Protein AF-0000000075990128 (afdb_homodimer)

Sequence (464 aa):
MMKLQRLKLRTVRHFCDSVQAKGSLRKCRTVKIDRKSIVSPSLSKAKCEVANSIVALNVSLPYITWSHLDRNMELYSWERKPLYTVSPKNNLQSCYSVAKYALEILPDADLYVAEQKVSRPKHLSHVPLLLIQASIESMLFCMLNREQEPNFYSMKDMTVASLFNLQVGNERASGQHVVEKILKNSSDYPTVCVADTLQETYRKESRVNKEYMCNVLLLSVAFYDCIFSVNSMMKLQRLKLRTVRHFCDSVQAKGSLRKCRTVKIDRKSIVSPSLSKAKCEVANSIVALNVSLPYITWSHLDRNMELYSWERKPLYTVSPKNNLQSCYSVAKYALEILPDADLYVAEQKVSRPKHLSHVPLLLIQASIESMLFCMLNREQEPNFYSMKDMTVASLFNLQVGNERASGQHVVEKILKNSSDYPTVCVADTLQETYRKESRVNKEYMCNVLLLSVAFYDCIFSVNS

pLDDT: mean 81.96, std 20.7, range [28.72, 98.75]

InterPro domains:
  IPR039150 Transcription elongation factor, mitochondrial [PTHR21053] (2-228)

Secondary structure (DSSP, 8-state):
--------------------SSS-----------GGGTEESPPPHHHHHH--EEEEEEEETTEEEEEEEETT-EEEEEEEEES-SSPPPSSHHHHHHHHHHHHHHSPP-SEEEEEE-----SSGGGHHHHHHHHHHHHHHHHHHHSSSS--EEEEEHHHHHHHTT-EETTEE---HHHHHHHHTT-TTS---EE-HHHHHHHHHS-HHHHHHHHHHHHHHHHHHHHHHHHH-/------------------S---------------GGGTEESPPPHHHHHH--EEEEEEEETTEEEEEEEETT-EEEEEEEEES-SSPPPSSHHHHHHHHHHHHHHSPP-SEEEEEE-----SSGGGHHHHHHHHHHHHHHHHHHHSSSS--EEEEEHHHHHHHTT-EETTEE---HHHHHHHHTT-TTS---EE-HHHHHHHHHS-HHHHHHHHHHHHHHHHHHHHHHHHH-

Nearest PDB structures (foldseek):
  5ola-assembly2_C  TM=8.537E-01  e=7.795E-14  Homo sapiens
  9bdd-assembly1_B  TM=8.202E-01  e=4.626E-14  Homo sapiens
  8u8u-assembly1_B  TM=7.989E-01  e=2.486E-13  Homo sapiens
  8u8v-assembly1_A  TM=7.998E-01  e=6.287E-13  Homo sapiens
  6vw9-assembly1_A-2  TM=3.652E-01  e=6.585E+00  Caenorhabditis elegans

Radius of gyration: 26.53 Å; Cα contacts (8 Å, |Δi|>4): 725; chains: 2; bounding box: 50×92×58 Å

Structure (mmCIF, N/CA/C/O backbone):
data_AF-0000000075990128-model_v1
#
loop_
_entity.id
_entity.type
_entity.pdbx_description
1 polymer 'Uncharacterized protein LOC106467593'
#
loop_
_atom_site.group_PDB
_atom_site.id
_atom_site.type_symbol
_atom_site.label_atom_id
_atom_site.label_alt_id
_atom_site.label_comp_id
_atom_site.label_asym_id
_atom_site.label_entity_id
_atom_site.label_seq_id
_atom_site.pdbx_PDB_ins_code
_atom_site.Cartn_x
_atom_site.Cartn_y
_atom_site.Cartn_z
_atom_site.occupancy
_atom_site.B_iso_or_equiv
_atom_site.auth_seq_id
_atom_site.auth_comp_id
_atom_site.auth_asym_id
_atom_site.auth_atom_id
_atom_site.pdbx_PDB_model_num
ATOM 1 N N . MET A 1 1 ? -15.797 -35.344 -12.922 1 28.72 1 MET A N 1
ATOM 2 C CA . MET A 1 1 ? -14.953 -34.781 -11.875 1 28.72 1 MET A CA 1
ATOM 3 C C . MET A 1 1 ? -13.508 -35.25 -12.031 1 28.72 1 MET A C 1
ATOM 5 O O . MET A 1 1 ? -13.203 -36.438 -11.781 1 28.72 1 MET A O 1
ATOM 9 N N . MET A 1 2 ? -12.898 -34.781 -13.102 1 34.41 2 MET A N 1
ATOM 10 C CA . MET A 1 2 ? -11.539 -35.281 -13.344 1 34.41 2 MET A CA 1
ATOM 11 C C . MET A 1 2 ? -10.68 -35.125 -12.094 1 34.41 2 MET A C 1
ATOM 13 O O . MET A 1 2 ? -10.703 -34.062 -11.445 1 34.41 2 MET A O 1
ATOM 17 N N . LYS A 1 3 ? -10.352 -36.125 -11.398 1 38.66 3 LYS A N 1
ATOM 18 C CA . LYS A 1 3 ? -9.445 -36.188 -10.25 1 38.66 3 LYS A CA 1
ATOM 19 C C . LYS A 1 3 ? -8.133 -35.5 -10.539 1 38.66 3 LYS A C 1
ATOM 21 O O . LYS A 1 3 ? -7.383 -35.875 -11.43 1 38.66 3 LYS A O 1
ATOM 26 N N . LEU A 1 4 ? -8.102 -34.219 -10.336 1 46.5 4 LEU A N 1
ATOM 27 C CA . LEU A 1 4 ? -6.801 -33.562 -10.398 1 46.5 4 LEU A CA 1
ATOM 28 C C . LEU A 1 4 ? -5.723 -34.438 -9.75 1 46.5 4 LEU A C 1
ATOM 30 O O . LEU A 1 4 ? -5.902 -34.938 -8.633 1 46.5 4 LEU A O 1
ATOM 34 N N . GLN A 1 5 ? -4.996 -35.156 -10.547 1 44.28 5 GLN A N 1
ATOM 35 C CA . GLN A 1 5 ? -3.818 -35.75 -9.93 1 44.28 5 GLN A CA 1
ATOM 36 C C . GLN A 1 5 ? -3.193 -34.812 -8.906 1 44.28 5 GLN A C 1
ATOM 38 O O . GLN A 1 5 ? -2.805 -33.688 -9.242 1 44.28 5 GLN A O 1
ATOM 43 N N . ARG A 1 6 ? -3.682 -34.875 -7.688 1 43.44 6 ARG A N 1
ATOM 44 C CA . ARG A 1 6 ? -3.203 -34.062 -6.57 1 43.44 6 ARG A CA 1
ATOM 45 C C . ARG A 1 6 ? -1.686 -33.938 -6.609 1 43.44 6 ARG A C 1
ATOM 47 O O . ARG A 1 6 ? -0.973 -34.875 -6.895 1 43.44 6 ARG A O 1
ATOM 54 N N . LEU A 1 7 ? -1.236 -32.781 -7.043 1 47.81 7 LEU A N 1
ATOM 55 C CA . LEU A 1 7 ? 0.189 -32.531 -6.859 1 47.81 7 LEU A CA 1
ATOM 56 C C . LEU A 1 7 ? 0.659 -33.031 -5.496 1 47.81 7 LEU A C 1
ATOM 58 O O . LEU A 1 7 ? -0.009 -32.781 -4.484 1 47.81 7 LEU A O 1
ATOM 62 N N . LYS A 1 8 ? 1.099 -34.188 -5.41 1 41.62 8 LYS A N 1
ATOM 63 C CA . LYS A 1 8 ? 1.68 -34.656 -4.145 1 41.62 8 LYS A CA 1
ATOM 64 C C . LYS A 1 8 ? 2.48 -33.531 -3.486 1 41.62 8 LYS A C 1
ATOM 66 O O . LYS A 1 8 ? 3.482 -33.062 -4.035 1 41.62 8 LYS A O 1
ATOM 71 N N . LEU A 1 9 ? 1.859 -32.562 -3.014 1 39.94 9 LEU A N 1
ATOM 72 C CA . LEU A 1 9 ? 2.652 -31.75 -2.086 1 39.94 9 LEU A CA 1
ATOM 73 C C . LEU A 1 9 ? 3.635 -32.625 -1.316 1 39.94 9 LEU A C 1
ATOM 75 O O . LEU A 1 9 ? 3.234 -33.375 -0.435 1 39.94 9 LEU A O 1
ATOM 79 N N . ARG A 1 10 ? 4.605 -33.219 -2.008 1 36.38 10 ARG A N 1
ATOM 80 C CA . ARG A 1 10 ? 5.688 -33.844 -1.241 1 36.38 10 ARG A CA 1
ATOM 81 C C . ARG A 1 10 ? 6.168 -32.906 -0.134 1 36.38 10 ARG A C 1
ATOM 83 O O . ARG A 1 10 ? 6.637 -31.797 -0.406 1 36.38 10 ARG A O 1
ATOM 90 N N . THR A 1 11 ? 5.594 -32.844 0.906 1 34.56 11 THR A N 1
ATOM 91 C CA . THR A 1 11 ? 6.176 -32.281 2.123 1 34.56 11 THR A CA 1
ATOM 92 C C . THR A 1 11 ? 7.645 -32.656 2.248 1 34.56 11 THR A C 1
ATOM 94 O O . THR A 1 11 ? 7.969 -33.75 2.73 1 34.56 11 THR A O 1
ATOM 97 N N . VAL A 1 12 ? 8.492 -32.688 1.336 1 31.69 12 VAL A N 1
ATOM 98 C CA . VAL A 1 12 ? 9.883 -33.031 1.611 1 31.69 12 VAL A CA 1
ATOM 99 C C . VAL A 1 12 ? 10.516 -32 2.525 1 31.69 12 VAL A C 1
ATOM 101 O O . VAL A 1 12 ? 10.75 -30.859 2.111 1 31.69 12 VAL A O 1
ATOM 104 N N . ARG A 1 13 ? 10.125 -31.609 3.709 1 32.03 13 ARG A N 1
ATOM 105 C CA . ARG A 1 13 ? 11.125 -31 4.586 1 32.03 13 ARG A CA 1
ATOM 106 C C . ARG A 1 13 ? 12.383 -31.859 4.664 1 32.03 13 ARG A C 1
ATOM 108 O O . ARG A 1 13 ? 12.422 -32.844 5.387 1 32.03 13 ARG A O 1
ATOM 115 N N . HIS A 1 14 ? 13.141 -32.094 3.604 1 32.12 14 HIS A N 1
ATOM 116 C CA . HIS A 1 14 ? 14.367 -32.781 3.98 1 32.12 14 HIS A CA 1
ATOM 117 C C . HIS A 1 14 ? 15.305 -31.875 4.754 1 32.12 14 HIS A C 1
ATOM 119 O O . HIS A 1 14 ? 15.828 -30.906 4.203 1 32.12 14 HIS A O 1
ATOM 125 N N . PHE A 1 15 ? 15.008 -31.219 5.922 1 31.94 15 PHE A N 1
ATOM 126 C CA . PHE A 1 15 ? 16.234 -30.891 6.648 1 31.94 15 PHE A CA 1
ATOM 127 C C . PHE A 1 15 ? 17.172 -32.094 6.676 1 31.94 15 PHE A C 1
ATOM 129 O O . PHE A 1 15 ? 16.906 -33.062 7.383 1 31.94 15 PHE A O 1
ATOM 136 N N . CYS A 1 16 ? 17.641 -32.312 5.516 1 32.47 16 CYS A N 1
ATOM 137 C CA . CYS A 1 16 ? 18.641 -33.375 5.512 1 32.47 16 CYS A CA 1
ATOM 138 C C . CYS A 1 16 ? 19.797 -33.031 6.465 1 32.47 16 CYS A C 1
ATOM 140 O O . CYS A 1 16 ? 20.438 -31.984 6.316 1 32.47 16 CYS A O 1
ATOM 142 N N . ASP A 1 17 ? 19.766 -33.188 7.781 1 33.81 17 ASP A N 1
ATOM 143 C CA . ASP A 1 17 ? 20.969 -33.406 8.562 1 33.81 17 ASP A CA 1
ATOM 144 C C . ASP A 1 17 ? 22.031 -34.125 7.738 1 33.81 17 ASP A C 1
ATOM 146 O O . ASP A 1 17 ? 21.719 -35 6.922 1 33.81 17 ASP A O 1
ATOM 150 N N . SER A 1 18 ? 23.172 -33.375 7.398 1 34.38 18 SER A N 1
ATOM 151 C CA . SER A 1 18 ? 24.438 -33.969 6.961 1 34.38 18 SER A CA 1
ATOM 152 C C . SER A 1 18 ? 24.609 -35.406 7.48 1 34.38 18 SER A C 1
ATOM 154 O O . SER A 1 18 ? 24.5 -35.625 8.688 1 34.38 18 SER A O 1
ATOM 156 N N . VAL A 1 19 ? 24.375 -36.469 6.68 1 32.03 19 VAL A N 1
ATOM 157 C CA . VAL A 1 19 ? 24.656 -37.875 6.719 1 32.03 19 VAL A CA 1
ATOM 158 C C . VAL A 1 19 ? 26.141 -38.125 6.965 1 32.03 19 VAL A C 1
ATOM 160 O O . VAL A 1 19 ? 26.906 -38.406 6.031 1 32.03 19 VAL A O 1
ATOM 163 N N . GLN A 1 20 ? 27.109 -37.438 7.41 1 31.55 20 GLN A N 1
ATOM 164 C CA . GLN A 1 20 ? 28.156 -38.438 7.379 1 31.55 20 GLN A CA 1
ATOM 165 C C . GLN A 1 20 ? 27.656 -39.781 7.898 1 31.55 20 GLN A C 1
ATOM 167 O O . GLN A 1 20 ? 27.859 -40.812 7.258 1 31.55 20 GLN A O 1
ATOM 172 N N . ALA A 1 21 ? 27.859 -40.281 9.227 1 32.84 21 ALA A N 1
ATOM 173 C CA . ALA A 1 21 ? 28.359 -41.594 9.586 1 32.84 21 ALA A CA 1
ATOM 174 C C . ALA A 1 21 ? 27.266 -42.656 9.422 1 32.84 21 ALA A C 1
ATOM 176 O O . ALA A 1 21 ? 27.453 -43.656 8.734 1 32.84 21 ALA A O 1
ATOM 177 N N . LYS A 1 22 ? 26.969 -43.719 10.508 1 33.41 22 LYS A N 1
ATOM 178 C CA . LYS A 1 22 ? 26.531 -45.125 10.508 1 33.41 22 LYS A CA 1
ATOM 179 C C . LYS A 1 22 ? 25.078 -45.219 10.055 1 33.41 22 LYS A C 1
ATOM 181 O O . LYS A 1 22 ? 24.359 -44.219 9.961 1 33.41 22 LYS A O 1
ATOM 186 N N . GLY A 1 23 ? 24.172 -46.344 10.492 1 32.38 23 GLY A N 1
ATOM 187 C CA . GLY A 1 23 ? 23.094 -47.281 10.195 1 32.38 23 GLY A CA 1
ATOM 188 C C . GLY A 1 23 ? 21.734 -46.625 10.141 1 32.38 23 GLY A C 1
ATOM 189 O O . GLY A 1 23 ? 20.75 -47.25 9.789 1 32.38 23 GLY A O 1
ATOM 190 N N . SER A 1 24 ? 21.406 -45.719 11.164 1 33.12 24 SER A N 1
ATOM 191 C CA . SER A 1 24 ? 20 -45.625 11.523 1 33.12 24 SER A CA 1
ATOM 192 C C . SER A 1 24 ? 19.219 -44.781 10.523 1 33.12 24 SER A C 1
ATOM 194 O O . SER A 1 24 ? 19.703 -43.75 10.086 1 33.12 24 SER A O 1
ATOM 196 N N . LEU A 1 25 ? 18.297 -45.375 9.664 1 33.84 25 LEU A N 1
ATOM 197 C CA . LEU A 1 25 ? 17.25 -44.906 8.758 1 33.84 25 LEU A CA 1
ATOM 198 C C . LEU A 1 25 ? 16.594 -43.656 9.297 1 33.84 25 LEU A C 1
ATOM 200 O O . LEU A 1 25 ? 15.977 -43.656 10.359 1 33.84 25 LEU A O 1
ATOM 204 N N . ARG A 1 26 ? 17.281 -42.562 9.266 1 34.47 26 ARG A N 1
ATOM 205 C CA . ARG A 1 26 ? 16.734 -41.312 9.805 1 34.47 26 ARG A CA 1
ATOM 206 C C . ARG A 1 26 ? 15.375 -41 9.172 1 34.47 26 ARG A C 1
ATOM 208 O O . ARG A 1 26 ? 15.227 -41.062 7.949 1 34.47 26 ARG A O 1
ATOM 215 N N . LYS A 1 27 ? 14.273 -41.156 9.93 1 34.59 27 LYS A N 1
ATOM 216 C CA . LYS A 1 27 ? 12.859 -40.875 9.68 1 34.59 27 LYS A CA 1
ATOM 217 C C . LYS A 1 27 ? 12.672 -39.438 9.164 1 34.59 27 LYS A C 1
ATOM 219 O O . LYS A 1 27 ? 13.156 -38.469 9.781 1 34.59 27 LYS A O 1
ATOM 224 N N . CYS A 1 28 ? 12.703 -39.156 7.914 1 31.92 28 CYS A N 1
ATOM 225 C CA . CYS A 1 28 ? 12.32 -37.906 7.277 1 31.92 28 CYS A CA 1
ATOM 226 C C . CYS A 1 28 ? 10.961 -37.438 7.777 1 31.92 28 CYS A C 1
ATOM 228 O O . CYS A 1 28 ? 9.992 -38.188 7.766 1 31.92 28 CYS A O 1
ATOM 230 N N . ARG A 1 29 ? 10.922 -36.656 8.898 1 33.09 29 ARG A N 1
ATOM 231 C CA . ARG A 1 29 ? 9.68 -36.125 9.453 1 33.09 29 ARG A CA 1
ATOM 232 C C . ARG A 1 29 ? 8.859 -35.406 8.391 1 33.09 29 ARG A C 1
ATOM 234 O O . ARG A 1 29 ? 9.406 -34.594 7.633 1 33.09 29 ARG A O 1
ATOM 241 N N . THR A 1 30 ? 7.797 -35.844 7.836 1 33.97 30 THR A N 1
ATOM 242 C CA . THR A 1 30 ? 6.742 -35.25 7.023 1 33.97 30 THR A CA 1
ATOM 243 C C . THR A 1 30 ? 6.211 -33.969 7.68 1 33.97 30 THR A C 1
ATOM 245 O O . THR A 1 30 ? 5.75 -34 8.82 1 33.97 30 THR A O 1
ATOM 248 N N . VAL A 1 31 ? 6.871 -32.906 7.719 1 35.47 31 VAL A N 1
ATOM 249 C CA . VAL A 1 31 ? 6.242 -31.688 8.234 1 35.47 31 VAL A CA 1
ATOM 250 C C . VAL A 1 31 ? 4.895 -31.469 7.547 1 35.47 31 VAL A C 1
ATOM 252 O O . VAL A 1 31 ? 4.82 -31.406 6.316 1 35.47 31 VAL A O 1
ATOM 255 N N . LYS A 1 32 ? 3.842 -31.969 8.016 1 41.03 32 LYS A N 1
ATOM 256 C CA . LYS A 1 32 ? 2.494 -31.594 7.598 1 41.03 32 LYS A CA 1
ATOM 257 C C . LYS A 1 32 ? 2.363 -30.078 7.457 1 41.03 32 LYS A C 1
ATOM 259 O O . LYS A 1 32 ? 2.576 -29.344 8.422 1 41.03 32 LYS A O 1
ATOM 264 N N . ILE A 1 33 ? 2.705 -29.484 6.375 1 47.5 33 ILE A N 1
ATOM 265 C CA . ILE A 1 33 ? 2.434 -28.078 6.129 1 47.5 33 ILE A CA 1
ATOM 266 C C . ILE A 1 33 ? 1.005 -27.75 6.555 1 47.5 33 ILE A C 1
ATOM 268 O O . ILE A 1 33 ? 0.05 -28.375 6.102 1 47.5 33 ILE A O 1
ATOM 272 N N . ASP A 1 34 ? 0.83 -27.328 7.711 1 53.03 34 ASP A N 1
ATOM 273 C CA . ASP A 1 34 ? -0.478 -26.812 8.086 1 53.03 34 ASP A CA 1
ATOM 274 C C . ASP A 1 34 ? -1.021 -25.875 7.012 1 53.03 34 ASP A C 1
ATOM 276 O O . ASP A 1 34 ? -0.55 -24.734 6.867 1 53.03 34 ASP A O 1
ATOM 280 N N . ARG A 1 35 ? -1.665 -26.453 5.934 1 54.31 35 ARG A N 1
ATOM 281 C CA . ARG A 1 35 ? -2.242 -25.766 4.785 1 54.31 35 ARG A CA 1
ATOM 282 C C . ARG A 1 35 ? -2.988 -24.516 5.219 1 54.31 35 ARG A C 1
ATOM 284 O O . ARG A 1 35 ? -3.119 -23.562 4.441 1 54.31 35 ARG A O 1
ATOM 291 N N . LYS A 1 36 ? -3.447 -24.484 6.57 1 57.69 36 LYS A N 1
ATOM 292 C CA . LYS A 1 36 ? -4.27 -23.359 7.027 1 57.69 36 LYS A CA 1
ATOM 293 C C . LYS A 1 36 ? -3.457 -22.078 7.082 1 57.69 36 LYS A C 1
ATOM 295 O O . LYS A 1 36 ? -4.008 -20.984 6.922 1 57.69 36 LYS A O 1
ATOM 300 N N . SER A 1 37 ? -2.121 -22.203 6.988 1 69.38 37 SER A N 1
ATOM 301 C CA . SER A 1 37 ? -1.316 -21 7.176 1 69.38 37 SER A CA 1
ATOM 302 C C . SER A 1 37 ? -0.67 -20.562 5.863 1 69.38 37 SER A C 1
ATOM 304 O O . SER A 1 37 ? -0.037 -19.516 5.805 1 69.38 37 SER A O 1
ATOM 306 N N . ILE A 1 38 ? -1.029 -21.297 4.773 1 82.56 38 ILE A N 1
ATOM 307 C CA . ILE A 1 38 ? -0.302 -21.062 3.529 1 82.56 38 ILE A CA 1
ATOM 308 C C . ILE A 1 38 ? -1 -19.969 2.717 1 82.56 38 ILE A C 1
ATOM 310 O O . ILE A 1 38 ? -0.359 -19.266 1.94 1 82.56 38 ILE A O 1
ATOM 314 N N . VAL A 1 39 ? -2.279 -19.922 2.953 1 88.06 39 VAL A N 1
ATOM 315 C CA . VAL A 1 39 ? -3.088 -18.953 2.229 1 88.06 39 VAL A CA 1
ATOM 316 C C . VAL A 1 39 ? -3.684 -17.953 3.207 1 88.06 39 VAL A C 1
ATOM 318 O O . VAL A 1 39 ? -4.145 -18.312 4.289 1 88.06 39 VAL A O 1
ATOM 321 N N . SER A 1 40 ? -3.586 -16.719 2.91 1 87.19 40 SER A N 1
ATOM 322 C CA . SER A 1 40 ? -4.141 -15.656 3.744 1 87.19 40 SER A CA 1
ATOM 323 C C . SER A 1 40 ? -5.031 -14.719 2.932 1 87.19 40 SER A C 1
ATOM 325 O O . SER A 1 40 ? -4.633 -14.242 1.868 1 87.19 40 SER A O 1
ATOM 327 N N . PRO A 1 41 ? -6.176 -14.445 3.438 1 87.56 41 PRO A N 1
ATOM 328 C CA . PRO A 1 41 ? -6.875 -15.008 4.598 1 87.56 41 PRO A CA 1
ATOM 329 C C . PRO A 1 41 ? -7.184 -16.484 4.441 1 87.56 41 PRO A C 1
ATOM 331 O O . PRO A 1 41 ? -6.953 -17.062 3.377 1 87.56 41 PRO A O 1
ATOM 334 N N . SER A 1 42 ? -7.656 -17.094 5.5 1 86.38 42 SER A N 1
ATOM 335 C CA . SER A 1 42 ? -7.961 -18.516 5.457 1 86.38 42 SER A CA 1
ATOM 336 C C . SER A 1 42 ? -9.125 -18.812 4.512 1 86.38 42 SER A C 1
ATOM 338 O O . SER A 1 42 ? -10.086 -18.031 4.449 1 86.38 42 SER A O 1
ATOM 340 N N . LEU A 1 43 ? -9.008 -19.906 3.799 1 86.81 43 LEU A N 1
ATOM 341 C CA . LEU A 1 43 ? -10.055 -20.328 2.867 1 86.81 43 LEU A CA 1
ATOM 342 C C . LEU A 1 43 ? -11.188 -21.016 3.604 1 86.81 43 LEU A C 1
ATOM 344 O O . LEU A 1 43 ? -10.961 -21.938 4.387 1 86.81 43 LEU A O 1
ATOM 348 N N . SER A 1 44 ? -12.367 -20.547 3.369 1 84.38 44 SER A N 1
ATOM 349 C CA . SER A 1 44 ? -13.539 -21.234 3.916 1 84.38 44 SER A CA 1
ATOM 350 C C . SER A 1 44 ? -14.023 -22.328 2.975 1 84.38 44 SER A C 1
ATOM 352 O O . SER A 1 44 ? -13.836 -22.234 1.76 1 84.38 44 SER A O 1
ATOM 354 N N . LYS A 1 45 ? -14.672 -23.312 3.543 1 85.94 45 LYS A N 1
ATOM 355 C CA . LYS A 1 45 ? -15.242 -24.391 2.734 1 85.94 45 LYS A CA 1
ATOM 356 C C . LYS A 1 45 ? -16.266 -23.844 1.746 1 85.94 45 LYS A C 1
ATOM 358 O O . LYS A 1 45 ? -16.312 -24.281 0.594 1 85.94 45 LYS A O 1
ATOM 363 N N . ALA A 1 46 ? -17.016 -22.922 2.174 1 84.94 46 ALA A N 1
ATOM 364 C CA . ALA A 1 46 ? -18.047 -22.328 1.335 1 84.94 46 ALA A CA 1
ATOM 365 C C . ALA A 1 46 ? -17.453 -21.656 0.102 1 84.94 46 ALA A C 1
ATOM 367 O O . ALA A 1 46 ? -17.938 -21.844 -1.014 1 84.94 46 ALA A O 1
ATOM 368 N N . LYS A 1 47 ? -16.375 -21.031 0.286 1 86 47 LYS A N 1
ATOM 369 C CA . LYS A 1 47 ? -15.703 -20.344 -0.817 1 86 47 LYS A CA 1
ATOM 370 C C . LYS A 1 47 ? -15.055 -21.344 -1.771 1 86 47 LYS A C 1
ATOM 372 O O . LYS A 1 47 ? -15.062 -21.156 -2.988 1 86 47 LYS A O 1
ATOM 377 N N . CYS A 1 48 ? -14.531 -22.359 -1.174 1 86.94 48 CYS A N 1
ATOM 378 C CA . CYS A 1 48 ? -13.852 -23.375 -1.973 1 86.94 48 CYS A CA 1
ATOM 379 C C . CYS A 1 48 ? -14.844 -24.109 -2.875 1 86.94 48 CYS A C 1
ATOM 381 O O . CYS A 1 48 ? -14.508 -24.469 -4.004 1 86.94 48 CYS A O 1
ATOM 383 N N . GLU A 1 49 ? -15.984 -24.219 -2.371 1 85.94 49 GLU A N 1
ATOM 384 C CA . GLU A 1 49 ? -17 -24.953 -3.111 1 85.94 49 GLU A CA 1
ATOM 385 C C . GLU A 1 49 ? -17.562 -24.125 -4.266 1 85.94 49 GLU A C 1
ATOM 387 O O . GLU A 1 49 ? -17.906 -24.672 -5.316 1 85.94 49 GLU A O 1
ATOM 392 N N . VAL A 1 50 ? -17.516 -22.844 -4.047 1 82.88 50 VAL A N 1
ATOM 393 C CA . VAL A 1 50 ? -18.203 -22.016 -5.031 1 82.88 50 VAL A CA 1
ATOM 394 C C . VAL A 1 50 ? -17.188 -21.359 -5.965 1 82.88 50 VAL A C 1
ATOM 396 O O . VAL A 1 50 ? -17.562 -20.719 -6.949 1 82.88 50 VAL A O 1
ATOM 399 N N . ALA A 1 51 ? -15.945 -21.594 -5.746 1 90.12 51 ALA A N 1
ATOM 400 C CA . ALA A 1 51 ? -14.914 -20.969 -6.555 1 90.12 51 ALA A CA 1
ATOM 401 C C . ALA A 1 51 ? -14.75 -21.672 -7.895 1 90.12 51 ALA A C 1
ATOM 403 O O . ALA A 1 51 ? -13.938 -22.594 -8.023 1 90.12 51 ALA A O 1
ATOM 404 N N . ASN A 1 52 ? -15.414 -21.156 -8.914 1 92.69 52 ASN A N 1
ATOM 405 C CA . ASN A 1 52 ? -15.398 -21.781 -10.227 1 92.69 52 ASN A CA 1
ATOM 406 C C . ASN A 1 52 ? -14.18 -21.359 -11.039 1 92.69 52 ASN A C 1
ATOM 408 O O . ASN A 1 52 ? -13.727 -22.094 -11.922 1 92.69 52 ASN A O 1
ATOM 412 N N . SER A 1 53 ? -13.742 -20.156 -10.812 1 95.69 53 SER A N 1
ATOM 413 C CA . SER A 1 53 ? -12.523 -19.719 -11.492 1 95.69 53 SER A CA 1
ATOM 414 C C . SER A 1 53 ? -11.695 -18.812 -10.602 1 95.69 53 SER A C 1
ATOM 416 O O . SER A 1 53 ? -12.227 -18.156 -9.703 1 95.69 53 SER A O 1
ATOM 418 N N . ILE A 1 54 ? -10.383 -18.844 -10.891 1 97 54 ILE A N 1
ATOM 419 C CA . ILE A 1 54 ? -9.477 -18.016 -10.117 1 97 54 ILE A CA 1
ATOM 420 C C . ILE A 1 54 ? -8.57 -17.219 -11.055 1 97 54 ILE A C 1
ATOM 422 O O . ILE A 1 54 ? -8.305 -17.641 -12.18 1 97 54 ILE A O 1
ATOM 426 N N . VAL A 1 55 ? -8.219 -16.078 -10.625 1 98.12 55 VAL A N 1
ATOM 427 C CA . VAL A 1 55 ? -7.191 -15.281 -11.289 1 98.12 55 VAL A CA 1
ATOM 428 C C . VAL A 1 55 ? -5.98 -15.133 -10.367 1 98.12 55 VAL A C 1
ATOM 430 O O . VAL A 1 55 ? -6.086 -14.578 -9.273 1 98.12 55 VAL A O 1
ATOM 433 N N . ALA A 1 56 ? -4.879 -15.75 -10.75 1 98.44 56 ALA A N 1
ATOM 434 C CA . ALA A 1 56 ? -3.596 -15.469 -10.109 1 98.44 56 ALA A CA 1
ATOM 435 C C . ALA A 1 56 ? -2.914 -14.266 -10.766 1 98.44 56 ALA A C 1
ATOM 437 O O . ALA A 1 56 ? -2.855 -14.172 -11.992 1 98.44 56 ALA A O 1
ATOM 438 N N . LEU A 1 57 ? -2.453 -13.352 -9.93 1 98.19 57 LEU A N 1
ATOM 439 C CA . LEU A 1 57 ? -1.859 -12.156 -10.516 1 98.19 57 LEU A CA 1
ATOM 440 C C . LEU A 1 57 ? -0.533 -11.82 -9.844 1 98.19 57 LEU A C 1
ATOM 442 O O . LEU A 1 57 ? -0.253 -12.297 -8.742 1 98.19 57 LEU A O 1
ATOM 446 N N . ASN A 1 58 ? 0.3 -11.133 -10.562 1 97.12 58 ASN A N 1
ATOM 447 C CA . ASN A 1 58 ? 1.592 -10.617 -10.117 1 97.12 58 ASN A CA 1
ATOM 448 C C . ASN A 1 58 ? 1.853 -9.211 -10.656 1 97.12 58 ASN A C 1
ATOM 450 O O . ASN A 1 58 ? 1.882 -9 -11.867 1 97.12 58 ASN A O 1
ATOM 454 N N . VAL A 1 59 ? 1.982 -8.305 -9.68 1 96.25 59 VAL A N 1
ATOM 455 C CA . VAL A 1 59 ? 2.363 -6.949 -10.062 1 96.25 59 VAL A CA 1
ATOM 456 C C . VAL A 1 59 ? 3.883 -6.809 -10.016 1 96.25 59 VAL A C 1
ATOM 458 O O . VAL A 1 59 ? 4.484 -6.852 -8.938 1 96.25 59 VAL A O 1
ATOM 461 N N . SER A 1 60 ? 4.461 -6.742 -11.148 1 94.56 60 SER A N 1
ATOM 462 C CA . SER A 1 60 ? 5.883 -6.461 -11.344 1 94.56 60 SER A CA 1
ATOM 463 C C . SER A 1 60 ? 6.09 -5.293 -12.297 1 94.56 60 SER A C 1
ATOM 465 O O . SER A 1 60 ? 6.102 -5.477 -13.516 1 94.56 60 SER A O 1
ATOM 467 N N . LEU A 1 61 ? 6.285 -4.184 -11.734 1 93 61 LEU A N 1
ATOM 468 C CA . LEU A 1 61 ? 6.234 -2.947 -12.5 1 93 61 LEU A CA 1
ATOM 469 C C . LEU A 1 61 ? 7.293 -2.945 -13.602 1 93 61 LEU A C 1
ATOM 471 O O . LEU A 1 61 ? 8.406 -3.428 -13.391 1 93 61 LEU A O 1
ATOM 475 N N . PRO A 1 62 ? 6.91 -2.48 -14.695 1 94.88 62 PRO A N 1
ATOM 476 C CA . PRO A 1 62 ? 5.688 -1.757 -15.055 1 94.88 62 PRO A CA 1
ATOM 477 C C . PRO A 1 62 ? 4.578 -2.682 -15.555 1 94.88 62 PRO A C 1
ATOM 479 O O . PRO A 1 62 ? 3.637 -2.225 -16.203 1 94.88 62 PRO A O 1
ATOM 482 N N . TYR A 1 63 ? 4.539 -3.992 -15.234 1 97.12 63 TYR A N 1
ATOM 483 C CA . TYR A 1 63 ? 3.574 -4.93 -15.797 1 97.12 63 TYR A CA 1
ATOM 484 C C . TYR A 1 63 ? 2.742 -5.582 -14.703 1 97.12 63 TYR A C 1
ATOM 486 O O . TYR A 1 63 ? 3.146 -5.605 -13.539 1 97.12 63 TYR A O 1
ATOM 494 N N . ILE A 1 64 ? 1.65 -5.977 -15.133 1 98 64 ILE A N 1
ATOM 495 C CA . ILE A 1 64 ? 0.888 -6.969 -14.383 1 98 64 ILE A CA 1
ATOM 496 C C . ILE A 1 64 ? 0.749 -8.242 -15.203 1 98 64 ILE A C 1
ATOM 498 O O . ILE A 1 64 ? 0.565 -8.188 -16.422 1 98 64 ILE A O 1
ATOM 502 N N . THR A 1 65 ? 0.948 -9.352 -14.602 1 98.5 65 THR A N 1
ATOM 503 C CA . THR A 1 65 ? 0.806 -10.672 -15.211 1 98.5 65 THR A CA 1
ATOM 504 C C . THR A 1 65 ? -0.295 -11.469 -14.516 1 98.5 65 THR A C 1
ATOM 506 O O . THR A 1 65 ? -0.443 -11.406 -13.297 1 98.5 65 THR A O 1
ATOM 509 N N . TRP A 1 66 ? -1.123 -12.18 -15.352 1 98.75 66 TRP A N 1
ATOM 510 C CA . TRP A 1 66 ? -2.133 -12.992 -14.68 1 98.75 66 TRP A CA 1
ATOM 511 C C . TRP A 1 66 ? -2.404 -14.273 -15.453 1 98.75 66 TRP A C 1
ATOM 513 O O . TRP A 1 66 ? -2.049 -14.383 -16.625 1 98.75 66 TRP A O 1
ATOM 523 N N . SER A 1 67 ? -2.885 -15.25 -14.797 1 98.69 67 SER A N 1
ATOM 524 C CA . SER A 1 67 ? -3.504 -16.438 -15.359 1 98.69 67 SER A CA 1
ATOM 525 C C . SER A 1 67 ? -4.93 -16.625 -14.844 1 98.69 67 SER A C 1
ATOM 527 O O . SER A 1 67 ? -5.211 -16.359 -13.672 1 98.69 67 SER A O 1
ATOM 529 N N . HIS A 1 68 ? -5.82 -16.906 -15.711 1 98.75 68 HIS A N 1
ATOM 530 C CA . HIS A 1 68 ? -7.215 -17.172 -15.391 1 98.75 68 HIS A CA 1
ATOM 531 C C . HIS A 1 68 ? -7.547 -18.656 -15.586 1 98.75 68 HIS A C 1
ATOM 533 O O . HIS A 1 68 ? -7.703 -19.109 -16.719 1 98.75 68 HIS A O 1
ATOM 539 N N . LEU A 1 69 ? -7.676 -19.359 -14.508 1 97.81 69 LEU A N 1
ATOM 540 C CA . LEU A 1 69 ? -7.824 -20.812 -14.5 1 97.81 69 LEU A CA 1
ATOM 541 C C . LEU A 1 69 ? -9.133 -21.219 -13.828 1 97.81 69 LEU A C 1
ATOM 543 O O . LEU A 1 69 ? -9.5 -20.672 -12.789 1 97.81 69 LEU A O 1
ATOM 547 N N . ASP A 1 70 ? -9.828 -22.062 -14.438 1 96 70 ASP A N 1
ATOM 548 C CA . ASP A 1 70 ? -11.062 -22.5 -13.797 1 96 70 ASP A CA 1
ATOM 549 C C . ASP A 1 70 ? -10.859 -23.812 -13.047 1 96 70 ASP A C 1
ATOM 551 O O . ASP A 1 70 ? -9.758 -24.359 -13.031 1 96 70 ASP A O 1
ATOM 555 N N . ARG A 1 71 ? -11.875 -24.297 -12.406 1 92.56 71 ARG A N 1
ATOM 556 C CA . ARG A 1 71 ? -11.82 -25.438 -11.508 1 92.56 71 ARG A CA 1
ATOM 557 C C . ARG A 1 71 ? -11.531 -26.719 -12.273 1 92.56 71 ARG A C 1
ATOM 559 O O . ARG A 1 71 ? -11.094 -27.719 -11.68 1 92.56 71 ARG A O 1
ATOM 566 N N . ASN A 1 72 ? -11.797 -26.781 -13.562 1 91.56 72 ASN A N 1
ATOM 567 C CA . ASN A 1 72 ? -11.5 -27.922 -14.414 1 91.56 72 ASN A CA 1
ATOM 568 C C . ASN A 1 72 ? -10.109 -27.828 -15.031 1 91.56 72 ASN A C 1
ATOM 570 O O . ASN A 1 72 ? -9.773 -28.578 -15.953 1 91.56 72 ASN A O 1
ATOM 574 N N . MET A 1 73 ? -9.328 -26.844 -14.625 1 93.81 73 MET A N 1
ATOM 575 C CA . MET A 1 73 ? -7.961 -26.625 -15.078 1 93.81 73 MET A CA 1
ATOM 576 C C . MET A 1 73 ? -7.938 -26.188 -16.547 1 93.81 73 MET A C 1
ATOM 578 O O . MET A 1 73 ? -7.078 -26.625 -17.312 1 93.81 73 MET A O 1
ATOM 582 N N . GLU A 1 74 ? -8.953 -25.5 -16.844 1 95.62 74 GLU A N 1
ATOM 583 C CA . GLU A 1 74 ? -8.953 -24.844 -18.156 1 95.62 74 GLU A CA 1
ATOM 584 C C . GLU A 1 74 ? -8.445 -23.406 -18.047 1 95.62 74 GLU A C 1
ATOM 586 O O . GLU A 1 74 ? -8.969 -22.609 -17.25 1 95.62 74 GLU A O 1
ATOM 591 N N . LEU A 1 75 ? -7.422 -23.125 -18.844 1 97.5 75 LEU A N 1
ATOM 592 C CA . LEU A 1 75 ? -6.832 -21.797 -18.844 1 97.5 75 LEU A CA 1
ATOM 593 C C . LEU A 1 75 ? -7.535 -20.891 -19.844 1 97.5 75 LEU A C 1
ATOM 595 O O . LEU A 1 75 ? -7.508 -21.141 -21.047 1 97.5 75 LEU A O 1
ATOM 599 N N . TYR A 1 76 ? -8.141 -19.766 -19.281 1 97.44 76 TYR A N 1
ATOM 600 C CA . TYR A 1 76 ? -8.914 -18.859 -20.141 1 97.44 76 TYR A CA 1
ATOM 601 C C . TYR A 1 76 ? -8.047 -17.719 -20.641 1 97.44 76 TYR A C 1
ATOM 603 O O . TYR A 1 76 ? -8.242 -17.234 -21.766 1 97.44 76 TYR A O 1
ATOM 611 N N . SER A 1 77 ? -7.199 -17.266 -19.812 1 97.81 77 SER A N 1
ATOM 612 C CA . SER A 1 77 ? -6.324 -16.172 -20.188 1 97.81 77 SER A CA 1
ATOM 613 C C . SER A 1 77 ? -4.98 -16.266 -19.484 1 97.81 77 SER A C 1
ATOM 615 O O . SER A 1 77 ? -4.898 -16.75 -18.359 1 97.81 77 SER A O 1
ATOM 617 N N . TRP A 1 78 ? -3.975 -15.898 -20.109 1 98.19 78 TRP A N 1
ATOM 618 C CA . TRP A 1 78 ? -2.574 -15.906 -19.703 1 98.19 78 TRP A CA 1
ATOM 619 C C . TRP A 1 78 ? -1.823 -14.719 -20.297 1 98.19 78 TRP A C 1
ATOM 621 O O . TRP A 1 78 ? -1.326 -14.797 -21.438 1 98.19 78 TRP A O 1
ATOM 631 N N . GLU A 1 79 ? -1.735 -13.602 -19.484 1 97.44 79 GLU A N 1
ATOM 632 C CA . GLU A 1 79 ? -1.327 -12.352 -20.125 1 97.44 79 GLU A CA 1
ATOM 633 C C . GLU A 1 79 ? -0.378 -11.555 -19.234 1 97.44 79 GLU A C 1
ATOM 635 O O . GLU A 1 79 ? -0.375 -11.734 -18.016 1 97.44 79 GLU A O 1
ATOM 640 N N . ARG A 1 80 ? 0.504 -10.852 -19.828 1 97.81 80 ARG A N 1
ATOM 641 C CA . ARG A 1 80 ? 1.348 -9.812 -19.25 1 97.81 80 ARG A CA 1
ATOM 642 C C . ARG A 1 80 ? 1.144 -8.484 -19.953 1 97.81 80 ARG A C 1
ATOM 644 O O . ARG A 1 80 ? 1.4 -8.367 -21.156 1 97.81 80 ARG A O 1
ATOM 651 N N . LYS A 1 81 ? 0.623 -7.5 -19.188 1 97.12 81 LYS A N 1
ATOM 652 C CA . LYS A 1 81 ? 0.27 -6.223 -19.812 1 97.12 81 LYS A CA 1
ATOM 653 C C . LYS A 1 81 ? 0.866 -5.055 -19.031 1 97.12 81 LYS A C 1
ATOM 655 O O . LYS A 1 81 ? 0.954 -5.098 -17.797 1 97.12 81 LYS A O 1
ATOM 660 N N . PRO A 1 82 ? 1.281 -4.055 -19.75 1 96.62 82 PRO A N 1
ATOM 661 C CA . PRO A 1 82 ? 1.77 -2.861 -19.047 1 96.62 82 PRO A CA 1
ATOM 662 C C . PRO A 1 82 ? 0.676 -2.154 -18.25 1 96.62 82 PRO A C 1
ATOM 664 O O . PRO A 1 82 ? -0.47 -2.078 -18.703 1 96.62 82 PRO A O 1
ATOM 667 N N . LEU A 1 83 ? 1.056 -1.703 -17.047 1 95.88 83 LEU A N 1
ATOM 668 C CA . LEU A 1 83 ? 0.122 -0.972 -16.203 1 95.88 83 LEU A CA 1
ATOM 669 C C . LEU A 1 83 ? 0.208 0.528 -16.469 1 95.88 83 LEU A C 1
ATOM 671 O O . LEU A 1 83 ? -0.734 1.269 -16.172 1 95.88 83 LEU A O 1
ATOM 675 N N . TYR A 1 84 ? 1.25 0.927 -16.891 1 89.75 84 TYR A N 1
ATOM 676 C CA . TYR A 1 84 ? 1.436 2.338 -17.219 1 89.75 84 TYR A CA 1
ATOM 677 C C . TYR A 1 84 ? 2.531 2.518 -18.266 1 89.75 84 TYR A C 1
ATOM 679 O O . TYR A 1 84 ? 3.389 1.648 -18.422 1 89.75 84 TYR A O 1
ATOM 687 N N . THR A 1 85 ? 2.416 3.619 -18.953 1 84.12 85 THR A N 1
ATOM 688 C CA . THR A 1 85 ? 3.459 3.971 -19.922 1 84.12 85 THR A CA 1
ATOM 689 C C . THR A 1 85 ? 4.457 4.945 -19.297 1 84.12 85 THR A C 1
ATOM 691 O O . THR A 1 85 ? 5.641 4.926 -19.625 1 84.12 85 THR A O 1
ATOM 694 N N . VAL A 1 86 ? 3.938 5.738 -18.359 1 74.5 86 VAL A N 1
ATOM 695 C CA . VAL A 1 86 ? 4.781 6.668 -17.625 1 74.5 86 VAL A CA 1
ATOM 696 C C . VAL A 1 86 ? 4.742 6.328 -16.141 1 74.5 86 VAL A C 1
ATOM 698 O O . VAL A 1 86 ? 3.662 6.18 -15.555 1 74.5 86 VAL A O 1
ATOM 701 N N . SER A 1 87 ? 5.961 6.164 -15.586 1 77.81 87 SER A N 1
ATOM 702 C CA . SER A 1 87 ? 6.047 5.785 -14.18 1 77.81 87 SER A CA 1
ATOM 703 C C . SER A 1 87 ? 5.246 6.738 -13.297 1 77.81 87 SER A C 1
ATOM 705 O O . SER A 1 87 ? 5.34 7.957 -13.445 1 77.81 87 SER A O 1
ATOM 707 N N . PRO A 1 88 ? 4.465 6.055 -12.523 1 74.5 88 PRO A N 1
ATOM 708 C CA . PRO A 1 88 ? 3.709 6.922 -11.617 1 74.5 88 PRO A CA 1
ATOM 709 C C . PRO A 1 88 ? 4.605 7.676 -10.633 1 74.5 88 PRO A C 1
ATOM 711 O O . PRO A 1 88 ? 5.691 7.203 -10.297 1 74.5 88 PRO A O 1
ATOM 714 N N . LYS A 1 89 ? 4.133 8.828 -10.43 1 74.31 89 LYS A N 1
ATOM 715 C CA . LYS A 1 89 ? 4.762 9.516 -9.305 1 74.31 89 LYS A CA 1
ATOM 716 C C . LYS A 1 89 ? 4.582 8.734 -8.008 1 74.31 89 LYS A C 1
ATOM 718 O O . LYS A 1 89 ? 3.648 7.941 -7.879 1 74.31 89 LYS A O 1
ATOM 723 N N . ASN A 1 90 ? 5.562 8.805 -7.191 1 77.88 90 ASN A N 1
ATOM 724 C CA . ASN A 1 90 ? 5.465 8.125 -5.906 1 77.88 90 ASN A CA 1
ATOM 725 C C . ASN A 1 90 ? 4.461 8.805 -4.984 1 77.88 90 ASN A C 1
ATOM 727 O O . ASN A 1 90 ? 4.848 9.461 -4.012 1 77.88 90 ASN A O 1
ATOM 731 N N . ASN A 1 91 ? 3.215 8.75 -5.402 1 84.94 91 ASN A N 1
ATOM 732 C CA . ASN A 1 91 ? 2.172 9.25 -4.512 1 84.94 91 ASN A CA 1
ATOM 733 C C . ASN A 1 91 ? 0.941 8.352 -4.527 1 84.94 91 ASN A C 1
ATOM 735 O O . ASN A 1 91 ? 0.774 7.535 -5.438 1 84.94 91 ASN A O 1
ATOM 739 N N . LEU A 1 92 ? 0.151 8.531 -3.637 1 90.69 92 LEU A N 1
ATOM 740 C CA . LEU A 1 92 ? -0.97 7.633 -3.363 1 90.69 92 LEU A CA 1
ATOM 741 C C . LEU A 1 92 ? -1.997 7.691 -4.488 1 90.69 92 LEU A C 1
ATOM 743 O O . LEU A 1 92 ? -2.539 6.66 -4.895 1 90.69 92 LEU A O 1
ATOM 747 N N . GLN A 1 93 ? -2.186 8.883 -5.043 1 90.31 93 GLN A N 1
ATOM 748 C CA . GLN A 1 93 ? -3.191 9.047 -6.086 1 90.31 93 GLN A CA 1
ATOM 749 C C . GLN A 1 93 ? -2.785 8.312 -7.359 1 90.31 93 GLN A C 1
ATOM 751 O O . GLN A 1 93 ? -3.619 7.68 -8.008 1 90.31 93 GLN A O 1
ATOM 756 N N . SER A 1 94 ? -1.564 8.477 -7.691 1 91.62 94 SER A N 1
ATOM 757 C CA . SER A 1 94 ? -1.063 7.797 -8.883 1 91.62 94 SER A CA 1
ATOM 758 C C . SER A 1 94 ? -1.141 6.281 -8.727 1 91.62 94 SER A C 1
ATOM 760 O O . SER A 1 94 ? -1.551 5.578 -9.656 1 91.62 94 SER A O 1
ATOM 762 N N . CYS A 1 95 ? -0.729 5.773 -7.582 1 93.69 95 CYS A N 1
ATOM 763 C CA . CYS A 1 95 ? -0.817 4.344 -7.312 1 93.69 95 CYS A CA 1
ATOM 764 C C . CYS A 1 95 ? -2.262 3.861 -7.383 1 93.69 95 CYS A C 1
ATOM 766 O O . CYS A 1 95 ? -2.537 2.789 -7.922 1 93.69 95 CYS A O 1
ATOM 768 N N . TYR A 1 96 ? -3.096 4.656 -6.879 1 93.69 96 TYR A N 1
ATOM 769 C CA . TYR A 1 96 ? -4.516 4.328 -6.871 1 93.69 96 TYR A CA 1
ATOM 770 C C . TYR A 1 96 ? -5.059 4.211 -8.289 1 93.69 96 TYR A C 1
ATOM 772 O O . TYR A 1 96 ? -5.801 3.277 -8.602 1 93.69 96 TYR A O 1
ATOM 780 N N . SER A 1 97 ? -4.664 5.137 -9.133 1 92.88 97 SER A N 1
ATOM 781 C CA . SER A 1 97 ? -5.098 5.121 -10.523 1 92.88 97 SER A CA 1
ATOM 782 C C . SER A 1 97 ? -4.59 3.879 -11.25 1 92.88 97 SER A C 1
ATOM 784 O O . SER A 1 97 ? -5.316 3.277 -12.047 1 92.88 97 SER A O 1
ATOM 786 N N . VAL A 1 98 ? -3.406 3.547 -10.961 1 95.38 98 VAL A N 1
ATOM 787 C CA . VAL A 1 98 ? -2.824 2.361 -11.578 1 95.38 98 VAL A CA 1
ATOM 788 C C . VAL A 1 98 ? -3.547 1.11 -11.086 1 95.38 98 VAL A C 1
ATOM 790 O O . VAL A 1 98 ? -3.857 0.214 -11.875 1 95.38 98 VAL A O 1
ATOM 793 N N . ALA A 1 99 ? -3.805 1.03 -9.781 1 95.25 99 ALA A N 1
ATOM 794 C CA . ALA A 1 99 ? -4.516 -0.107 -9.203 1 95.25 99 ALA A CA 1
ATOM 795 C C . ALA A 1 99 ? -5.91 -0.243 -9.812 1 95.25 99 ALA A C 1
ATOM 797 O O . ALA A 1 99 ? -6.363 -1.353 -10.102 1 95.25 99 ALA A O 1
ATOM 798 N N . LYS A 1 100 ? -6.594 0.845 -9.984 1 93.88 100 LYS A N 1
ATOM 799 C CA . LYS A 1 100 ? -7.918 0.829 -10.602 1 93.88 100 LYS A CA 1
ATOM 800 C C . LYS A 1 100 ? -7.855 0.3 -12.031 1 93.88 100 LYS A C 1
ATOM 802 O O . LYS A 1 100 ? -8.711 -0.483 -12.445 1 93.88 100 LYS A O 1
ATOM 807 N N . TYR A 1 101 ? -6.883 0.783 -12.742 1 96.12 101 TYR A N 1
ATOM 808 C CA . TYR A 1 101 ? -6.715 0.299 -14.109 1 96.12 101 TYR A CA 1
ATOM 809 C C . TYR A 1 101 ? -6.422 -1.197 -14.125 1 96.12 101 TYR A C 1
ATOM 811 O O . TYR A 1 101 ? -6.973 -1.935 -14.945 1 96.12 101 TYR A O 1
ATOM 819 N N . ALA A 1 102 ? -5.516 -1.598 -13.234 1 96.81 102 ALA A N 1
ATOM 820 C CA . ALA A 1 102 ? -5.215 -3.023 -13.125 1 96.81 102 ALA A CA 1
ATOM 821 C C . ALA A 1 102 ? -6.484 -3.834 -12.891 1 96.81 102 ALA A C 1
ATOM 823 O O . ALA A 1 102 ? -6.688 -4.875 -13.516 1 96.81 102 ALA A O 1
ATOM 824 N N . LEU A 1 103 ? -7.297 -3.348 -11.984 1 95.25 103 LEU A N 1
ATOM 825 C CA . LEU A 1 103 ? -8.547 -4.027 -11.664 1 95.25 103 LEU A CA 1
ATOM 826 C C . LEU A 1 103 ? -9.453 -4.094 -12.891 1 95.25 103 LEU A C 1
ATOM 828 O O . LEU A 1 103 ? -10.164 -5.082 -13.086 1 95.25 103 LEU A O 1
ATOM 832 N N . GLU A 1 104 ? -9.414 -3.088 -13.672 1 95.94 104 GLU A N 1
ATOM 833 C CA . GLU A 1 104 ? -10.266 -3.002 -14.859 1 95.94 104 GLU A CA 1
ATOM 834 C C . GLU A 1 104 ? -9.852 -4.039 -15.906 1 95.94 104 GLU A C 1
ATOM 836 O O . GLU A 1 104 ? -10.703 -4.594 -16.609 1 95.94 104 GLU A O 1
ATOM 841 N N . ILE A 1 105 ? -8.633 -4.281 -16.031 1 97.25 105 ILE A N 1
ATOM 842 C CA . ILE A 1 105 ? -8.195 -5.125 -17.141 1 97.25 105 ILE A CA 1
ATOM 843 C C . ILE A 1 105 ? -8.102 -6.578 -16.672 1 97.25 105 ILE A C 1
ATOM 845 O O . ILE A 1 105 ? -8.039 -7.496 -17.5 1 97.25 105 ILE A O 1
ATOM 849 N N . LEU A 1 106 ? -8.062 -6.82 -15.391 1 97.62 106 LEU A N 1
ATOM 850 C CA . LEU A 1 106 ? -8.07 -8.188 -14.883 1 97.62 106 LEU A CA 1
ATOM 851 C C . LEU A 1 106 ? -9.391 -8.883 -15.211 1 97.62 106 LEU A C 1
ATOM 853 O O . LEU A 1 106 ? -10.453 -8.266 -15.141 1 97.62 106 LEU A O 1
ATOM 857 N N . PRO A 1 107 ? -9.328 -10.18 -15.578 1 97.38 107 PRO A N 1
ATOM 858 C CA . PRO A 1 107 ? -10.57 -10.922 -15.789 1 97.38 107 PRO A CA 1
ATOM 859 C C . PRO A 1 107 ? -11.383 -11.094 -14.508 1 97.38 107 PRO A C 1
ATOM 861 O O . PRO A 1 107 ? -10.812 -11.172 -13.414 1 97.38 107 PRO A O 1
ATOM 864 N N . ASP A 1 108 ? -12.711 -11.117 -14.656 1 94.69 108 ASP A N 1
ATOM 865 C CA . ASP A 1 108 ? -13.57 -11.43 -13.516 1 94.69 108 ASP A CA 1
ATOM 866 C C . ASP A 1 108 ? -13.398 -12.891 -13.086 1 94.69 108 ASP A C 1
ATOM 868 O O . ASP A 1 108 ? -13.336 -13.781 -13.93 1 94.69 108 ASP A O 1
ATOM 872 N N . ALA A 1 109 ? -13.25 -13.078 -11.852 1 95.44 109 ALA A N 1
ATOM 873 C CA . ALA A 1 109 ? -13.141 -14.422 -11.289 1 95.44 109 ALA A CA 1
ATOM 874 C C . ALA A 1 109 ? -13.75 -14.477 -9.891 1 95.44 109 ALA A C 1
ATOM 876 O O . ALA A 1 109 ? -14.086 -13.445 -9.305 1 95.44 109 ALA A O 1
ATOM 877 N N . ASP A 1 110 ? -13.945 -15.695 -9.398 1 93.69 110 ASP A N 1
ATOM 878 C CA . ASP A 1 110 ? -14.508 -15.875 -8.062 1 93.69 110 ASP A CA 1
ATOM 879 C C . ASP A 1 110 ? -13.477 -15.531 -6.984 1 93.69 110 ASP A C 1
ATOM 881 O O . ASP A 1 110 ? -13.828 -14.977 -5.941 1 93.69 110 ASP A O 1
ATOM 885 N N . LEU A 1 111 ? -12.25 -15.906 -7.262 1 94.75 111 LEU A N 1
ATOM 886 C CA . LEU A 1 111 ? -11.172 -15.641 -6.312 1 94.75 111 LEU A CA 1
ATOM 887 C C . LEU A 1 111 ? -9.938 -15.102 -7.031 1 94.75 111 LEU A C 1
ATOM 889 O O . LEU A 1 111 ? -9.695 -15.438 -8.195 1 94.75 111 LEU A O 1
ATOM 893 N N . TYR A 1 112 ? -9.227 -14.312 -6.383 1 96.38 112 TYR A N 1
ATOM 894 C CA . TYR A 1 112 ? -7.938 -13.789 -6.816 1 96.38 112 TYR A CA 1
ATOM 895 C C . TYR A 1 112 ? -6.832 -14.203 -5.848 1 96.38 112 TYR A C 1
ATOM 897 O O . TYR A 1 112 ? -7.074 -14.352 -4.648 1 96.38 112 TYR A O 1
ATOM 905 N N . VAL A 1 113 ? -5.652 -14.406 -6.434 1 96.06 113 VAL A N 1
ATOM 906 C CA . VAL A 1 113 ? -4.566 -14.82 -5.555 1 96.06 113 VAL A CA 1
ATOM 907 C C . VAL A 1 113 ? -3.248 -14.211 -6.035 1 96.06 113 VAL A C 1
ATOM 909 O O . VAL A 1 113 ? -3.02 -14.086 -7.242 1 96.06 113 VAL A O 1
ATOM 912 N N . ALA A 1 114 ? -2.449 -13.742 -5.148 1 96.12 114 ALA A N 1
ATOM 913 C CA . ALA A 1 114 ? -1.085 -13.289 -5.406 1 96.12 114 ALA A CA 1
ATOM 914 C C . ALA A 1 114 ? -0.093 -13.969 -4.469 1 96.12 114 ALA A C 1
ATOM 916 O O . ALA A 1 114 ? -0.476 -14.484 -3.414 1 96.12 114 ALA A O 1
ATOM 917 N N . GLU A 1 115 ? 1.156 -13.953 -4.871 1 93.31 115 GLU A N 1
ATOM 918 C CA . GLU A 1 115 ? 2.193 -14.492 -3.996 1 93.31 115 GLU A CA 1
ATOM 919 C C . GLU A 1 115 ? 2.615 -13.461 -2.949 1 93.31 115 GLU A C 1
ATOM 921 O O . GLU A 1 115 ? 2.738 -12.273 -3.252 1 93.31 115 GLU A O 1
ATOM 926 N N . GLN A 1 116 ? 2.719 -13.93 -1.812 1 87.5 116 GLN A N 1
ATOM 927 C CA . GLN A 1 116 ? 3.312 -13.102 -0.764 1 87.5 116 GLN A CA 1
ATOM 928 C C . GLN A 1 116 ? 4.832 -13.07 -0.885 1 87.5 116 GLN A C 1
ATOM 930 O O . GLN A 1 116 ? 5.504 -14.062 -0.598 1 87.5 116 GLN A O 1
ATOM 935 N N . LYS A 1 117 ? 5.242 -11.891 -1.327 1 73.12 117 LYS A N 1
ATOM 936 C CA . LYS A 1 117 ? 6.68 -11.781 -1.565 1 73.12 117 LYS A CA 1
ATOM 937 C C . LYS A 1 117 ? 7.414 -11.328 -0.306 1 73.12 117 LYS A C 1
ATOM 939 O O . LYS A 1 117 ? 6.902 -10.5 0.455 1 73.12 117 LYS A O 1
ATOM 944 N N . VAL A 1 118 ? 8.461 -12.055 -0.009 1 66.75 118 VAL A N 1
ATOM 945 C CA . VAL A 1 118 ? 9.359 -11.547 1.026 1 66.75 118 VAL A CA 1
ATOM 946 C C . VAL A 1 118 ? 10.352 -10.562 0.416 1 66.75 118 VAL A C 1
ATOM 948 O O . VAL A 1 118 ? 11.18 -10.938 -0.417 1 66.75 118 VAL A O 1
ATOM 951 N N . SER A 1 119 ? 10.023 -9.359 0.49 1 67.31 119 SER A N 1
ATOM 952 C CA . SER A 1 119 ? 10.891 -8.391 -0.167 1 67.31 119 SER A CA 1
ATOM 953 C C . SER A 1 119 ? 12.227 -8.258 0.565 1 67.31 119 SER A C 1
ATOM 955 O O . SER A 1 119 ? 12.258 -7.992 1.769 1 67.31 119 SER A O 1
ATOM 957 N N . ARG A 1 120 ? 13.312 -8.633 -0.019 1 74 120 ARG A N 1
ATOM 958 C CA . ARG A 1 120 ? 14.68 -8.375 0.438 1 74 120 ARG A CA 1
ATOM 959 C C . ARG A 1 120 ? 15.492 -7.66 -0.637 1 74 120 ARG A C 1
ATOM 961 O O . ARG A 1 120 ? 16.266 -8.289 -1.355 1 74 120 ARG A O 1
ATOM 968 N N . PRO A 1 121 ? 15.227 -6.395 -0.588 1 75.94 121 PRO A N 1
ATOM 969 C CA . PRO A 1 121 ? 16 -5.727 -1.642 1 75.94 121 PRO A CA 1
ATOM 970 C C . PRO A 1 121 ? 17.5 -5.836 -1.427 1 75.94 121 PRO A C 1
ATOM 972 O O . PRO A 1 121 ? 17.984 -5.762 -0.289 1 75.94 121 PRO A O 1
ATOM 975 N N . LYS A 1 122 ? 18.172 -6.078 -2.438 1 77.88 122 LYS A N 1
ATOM 976 C CA . LYS A 1 122 ? 19.625 -6.18 -2.383 1 77.88 122 LYS A CA 1
ATOM 977 C C . LYS A 1 122 ? 20.281 -4.793 -2.365 1 77.88 122 LYS A C 1
ATOM 979 O O . LYS A 1 122 ? 21.359 -4.613 -1.794 1 77.88 122 LYS A O 1
ATOM 984 N N . HIS A 1 123 ? 19.5 -3.822 -3.004 1 86.31 123 HIS A N 1
ATOM 985 C CA . HIS A 1 123 ? 20.047 -2.471 -3.115 1 86.31 123 HIS A CA 1
ATOM 986 C C . HIS A 1 123 ? 18.984 -1.43 -2.76 1 86.31 123 HIS A C 1
ATOM 988 O O . HIS A 1 123 ? 17.797 -1.633 -3.021 1 86.31 123 HIS A O 1
ATOM 994 N N . LEU A 1 124 ? 19.453 -0.305 -2.24 1 87.12 124 LEU A N 1
ATOM 995 C CA . LEU A 1 124 ? 18.562 0.775 -1.815 1 87.12 124 LEU A CA 1
ATOM 996 C C . LEU A 1 124 ? 17.891 1.433 -3.016 1 87.12 124 LEU A C 1
ATOM 998 O O . LEU A 1 124 ? 16.781 1.962 -2.9 1 87.12 124 LEU A O 1
ATOM 1002 N N . SER A 1 125 ? 18.484 1.373 -4.156 1 86.69 125 SER A N 1
ATOM 1003 C CA . SER A 1 125 ? 17.953 2.016 -5.355 1 86.69 125 SER A CA 1
ATOM 1004 C C . SER A 1 125 ? 16.656 1.364 -5.805 1 86.69 125 SER A C 1
ATOM 1006 O O . SER A 1 125 ? 15.898 1.95 -6.578 1 86.69 125 SER A O 1
ATOM 1008 N N . HIS A 1 126 ? 16.297 0.176 -5.262 1 87.38 126 HIS A N 1
ATOM 1009 C CA . HIS A 1 126 ? 15.102 -0.562 -5.652 1 87.38 126 HIS A CA 1
ATOM 1010 C C . HIS A 1 126 ? 13.922 -0.239 -4.734 1 87.38 126 HIS A C 1
ATOM 1012 O O . HIS A 1 126 ? 12.781 -0.579 -5.039 1 87.38 126 HIS A O 1
ATOM 1018 N N . VAL A 1 127 ? 14.258 0.444 -3.732 1 88.12 127 VAL A N 1
ATOM 1019 C CA . VAL A 1 127 ? 13.281 0.601 -2.658 1 88.12 127 VAL A CA 1
ATOM 1020 C C . VAL A 1 127 ? 12.109 1.449 -3.145 1 88.12 127 VAL A C 1
ATOM 1022 O O . VAL A 1 127 ? 10.945 1.091 -2.938 1 88.12 127 VAL A O 1
ATOM 1025 N N . PRO A 1 128 ? 12.336 2.535 -3.879 1 87.94 128 PRO A N 1
ATOM 1026 C CA . PRO A 1 128 ? 11.203 3.326 -4.348 1 87.94 128 PRO A CA 1
ATOM 1027 C C . PRO A 1 128 ? 10.242 2.521 -5.227 1 87.94 128 PRO A C 1
ATOM 1029 O O . PRO A 1 128 ? 9.023 2.635 -5.082 1 87.94 128 PRO A O 1
ATOM 1032 N N . LEU A 1 129 ? 10.758 1.743 -6.039 1 89.44 129 LEU A N 1
ATOM 1033 C CA . LEU A 1 129 ? 9.93 0.924 -6.918 1 89.44 129 LEU A CA 1
ATOM 1034 C C . LEU A 1 129 ? 9.141 -0.111 -6.113 1 89.44 129 LEU A C 1
ATOM 1036 O O . LEU A 1 129 ? 7.977 -0.379 -6.41 1 89.44 129 LEU A O 1
ATOM 1040 N N . LEU A 1 130 ? 9.797 -0.643 -5.117 1 90.88 130 LEU A N 1
ATOM 1041 C CA . LEU A 1 130 ? 9.156 -1.639 -4.262 1 90.88 130 LEU A CA 1
ATOM 1042 C C . LEU A 1 130 ? 7.996 -1.026 -3.486 1 90.88 130 LEU A C 1
ATOM 1044 O O . LEU A 1 130 ? 6.973 -1.679 -3.281 1 90.88 130 LEU A O 1
ATOM 1048 N N . LEU A 1 131 ? 8.172 0.16 -3.146 1 91.5 131 LEU A N 1
ATOM 1049 C CA . LEU A 1 131 ? 7.133 0.855 -2.396 1 91.5 131 LEU A CA 1
ATOM 1050 C C . LEU A 1 131 ? 5.91 1.114 -3.273 1 91.5 131 LEU A C 1
ATOM 1052 O O . LEU A 1 131 ? 4.773 0.942 -2.828 1 91.5 131 LEU A O 1
ATOM 1056 N N . ILE A 1 132 ? 6.156 1.502 -4.469 1 93.06 132 ILE A N 1
ATOM 1057 C CA . ILE A 1 132 ? 5.07 1.725 -5.418 1 93.06 132 ILE A CA 1
ATOM 1058 C C . ILE A 1 132 ? 4.332 0.413 -5.676 1 93.06 132 ILE A C 1
ATOM 1060 O O . ILE A 1 132 ? 3.1 0.368 -5.641 1 93.06 132 ILE A O 1
ATOM 1064 N N . GLN A 1 133 ? 5.062 -0.578 -5.867 1 93.5 133 GLN A N 1
ATOM 1065 C CA . GLN A 1 133 ? 4.484 -1.892 -6.133 1 93.5 133 GLN A CA 1
ATOM 1066 C C . GLN A 1 133 ? 3.631 -2.365 -4.961 1 93.5 133 GLN A C 1
ATOM 1068 O O . GLN A 1 133 ? 2.514 -2.85 -5.156 1 93.5 133 GLN A O 1
ATOM 1073 N N . ALA A 1 134 ? 4.215 -2.242 -3.791 1 92.75 134 ALA A N 1
ATOM 1074 C CA . ALA A 1 134 ? 3.492 -2.639 -2.586 1 92.75 134 ALA A CA 1
ATOM 1075 C C . ALA A 1 134 ? 2.199 -1.84 -2.434 1 92.75 134 ALA A C 1
ATOM 1077 O O . ALA A 1 134 ? 1.175 -2.381 -2.01 1 92.75 134 ALA A O 1
ATOM 1078 N N . SER A 1 135 ? 2.244 -0.581 -2.756 1 94.62 135 SER A N 1
ATOM 1079 C CA . SER A 1 135 ? 1.069 0.28 -2.666 1 94.62 135 SER A CA 1
ATOM 1080 C C . SER A 1 135 ? -0.018 -0.166 -3.637 1 94.62 135 SER A C 1
ATOM 1082 O O . SER A 1 135 ? -1.184 -0.293 -3.258 1 94.62 135 SER A O 1
ATOM 1084 N N . ILE A 1 136 ? 0.357 -0.441 -4.836 1 95.88 136 ILE A N 1
ATOM 1085 C CA . ILE A 1 136 ? -0.586 -0.858 -5.867 1 95.88 136 ILE A CA 1
ATOM 1086 C C . ILE A 1 136 ? -1.218 -2.193 -5.477 1 95.88 136 ILE A C 1
ATOM 1088 O O . ILE A 1 136 ? -2.438 -2.355 -5.555 1 95.88 136 ILE A O 1
ATOM 1092 N N . GLU A 1 137 ? -0.43 -3.09 -5.016 1 95.19 137 GLU A N 1
ATOM 1093 C CA . GLU A 1 137 ? -0.921 -4.402 -4.605 1 95.19 137 GLU A CA 1
ATOM 1094 C C . GLU A 1 137 ? -1.876 -4.289 -3.42 1 95.19 137 GLU A C 1
ATOM 1096 O O . GLU A 1 137 ? -2.906 -4.965 -3.377 1 95.19 137 GLU A O 1
ATOM 1101 N N . SER A 1 138 ? -1.508 -3.482 -2.5 1 95.19 138 SER A N 1
ATOM 1102 C CA . SER A 1 138 ? -2.35 -3.275 -1.325 1 95.19 138 SER A CA 1
ATOM 1103 C C . SER A 1 138 ? -3.695 -2.668 -1.71 1 95.19 138 SER A C 1
ATOM 1105 O O . SER A 1 138 ? -4.734 -3.055 -1.169 1 95.19 138 SER A O 1
ATOM 1107 N N . MET A 1 139 ? -3.66 -1.772 -2.617 1 95.12 139 MET A N 1
ATOM 1108 C CA . MET A 1 139 ? -4.898 -1.146 -3.072 1 95.12 139 MET A CA 1
ATOM 1109 C C . MET A 1 139 ? -5.766 -2.143 -3.83 1 95.12 139 MET A C 1
ATOM 1111 O O . MET A 1 139 ? -6.988 -2.164 -3.66 1 95.12 139 MET A O 1
ATOM 1115 N N . LEU A 1 140 ? -5.176 -2.992 -4.613 1 94.69 140 LEU A N 1
ATOM 1116 C CA . LEU A 1 140 ? -5.91 -4.059 -5.289 1 94.69 140 LEU A CA 1
ATOM 1117 C C . LEU A 1 140 ? -6.562 -4.992 -4.277 1 94.69 140 LEU A C 1
ATOM 1119 O O . LEU A 1 140 ? -7.73 -5.363 -4.434 1 94.69 140 LEU A O 1
ATOM 1123 N N . PHE A 1 141 ? -5.805 -5.27 -3.289 1 94.19 141 PHE A N 1
ATOM 1124 C CA . PHE A 1 141 ? -6.316 -6.121 -2.223 1 94.19 141 PHE A CA 1
ATOM 1125 C C . PHE A 1 141 ? -7.547 -5.496 -1.576 1 94.19 141 PHE A C 1
ATOM 1127 O O . PHE A 1 141 ? -8.555 -6.176 -1.354 1 94.19 141 PHE A O 1
ATOM 1134 N N . CYS A 1 142 ? -7.426 -4.285 -1.337 1 92.81 142 CYS A N 1
ATOM 1135 C CA . CYS A 1 142 ? -8.516 -3.547 -0.708 1 92.81 142 CYS A CA 1
ATOM 1136 C C . CYS A 1 142 ? -9.742 -3.508 -1.614 1 92.81 142 CYS A C 1
ATOM 1138 O O . CYS A 1 142 ? -10.859 -3.76 -1.165 1 92.81 142 CYS A O 1
ATOM 1140 N N . MET A 1 143 ? -9.578 -3.279 -2.84 1 92 143 MET A N 1
ATOM 1141 C CA . MET A 1 143 ? -10.672 -3.125 -3.797 1 92 143 MET A CA 1
ATOM 1142 C C . MET A 1 143 ? -11.375 -4.457 -4.039 1 92 143 MET A C 1
ATOM 1144 O O . MET A 1 143 ? -12.594 -4.496 -4.223 1 92 143 MET A O 1
ATOM 1148 N N . LEU A 1 144 ? -10.641 -5.477 -3.994 1 91.62 144 LEU A N 1
ATOM 1149 C CA . LEU A 1 144 ? -11.18 -6.797 -4.301 1 91.62 144 LEU A CA 1
ATOM 1150 C C . LEU A 1 144 ? -11.836 -7.414 -3.068 1 91.62 144 LEU A C 1
ATOM 1152 O O . LEU A 1 144 ? -12.664 -8.312 -3.189 1 91.62 144 LEU A O 1
ATOM 1156 N N . ASN A 1 145 ? -11.461 -6.938 -1.868 1 87.75 145 ASN A N 1
ATOM 1157 C CA . ASN A 1 145 ? -12 -7.516 -0.644 1 87.75 145 ASN A CA 1
ATOM 1158 C C . ASN A 1 145 ? -13.109 -6.641 -0.056 1 87.75 145 ASN A C 1
ATOM 1160 O O . ASN A 1 145 ? -13.727 -7.004 0.943 1 87.75 145 ASN A O 1
ATOM 1164 N N . ARG A 1 146 ? -13.305 -5.426 -0.406 1 71.94 146 ARG A N 1
ATOM 1165 C CA . ARG A 1 146 ? -14.305 -4.508 0.138 1 71.94 146 ARG A CA 1
ATOM 1166 C C . ARG A 1 146 ? -15.695 -5.125 0.086 1 71.94 146 ARG A C 1
ATOM 1168 O O . ARG A 1 146 ? -16.531 -4.859 0.955 1 71.94 146 ARG A O 1
ATOM 1175 N N . GLU A 1 147 ? -15.828 -5.879 -0.918 1 60.81 147 GLU A N 1
ATOM 1176 C CA . GLU A 1 147 ? -17.188 -6.422 -0.992 1 60.81 147 GLU A CA 1
ATOM 1177 C C . GLU A 1 147 ? -17.344 -7.609 -0.047 1 60.81 147 GLU A C 1
ATOM 1179 O O . GLU A 1 147 ? -16.359 -8.203 0.391 1 60.81 147 GLU A O 1
ATOM 1184 N N . GLN A 1 148 ? -18.469 -7.945 0.782 1 58.53 148 GLN A N 1
ATOM 1185 C CA . GLN A 1 148 ? -18.922 -8.836 1.851 1 58.53 148 GLN A CA 1
ATOM 1186 C C . GLN A 1 148 ? -17.922 -9.969 2.07 1 58.53 148 GLN A C 1
ATOM 1188 O O . GLN A 1 148 ? -17.625 -10.328 3.211 1 58.53 148 GLN A O 1
ATOM 1193 N N . GLU A 1 149 ? -17.438 -10.719 1.09 1 63.97 149 GLU A N 1
ATOM 1194 C CA . GLU A 1 149 ? -16.578 -11.883 1.299 1 63.97 149 GLU A CA 1
ATOM 1195 C C . GLU A 1 149 ? -15.219 -11.695 0.644 1 63.97 149 GLU A C 1
ATOM 1197 O O . GLU A 1 149 ? -15.109 -11.047 -0.402 1 63.97 149 GLU A O 1
ATOM 1202 N N . PRO A 1 150 ? -14.102 -12.055 1.374 1 71.94 150 PRO A N 1
ATOM 1203 C CA . PRO A 1 150 ? -12.766 -11.938 0.787 1 71.94 150 PRO A CA 1
ATOM 1204 C C . PRO A 1 150 ? -12.648 -12.648 -0.56 1 71.94 150 PRO A C 1
ATOM 1206 O O . PRO A 1 150 ? -13.031 -13.82 -0.68 1 71.94 150 PRO A O 1
ATOM 1209 N N . ASN A 1 151 ? -12.227 -11.93 -1.472 1 87.88 151 ASN A N 1
ATOM 1210 C CA . ASN A 1 151 ? -12.07 -12.531 -2.791 1 87.88 151 ASN A CA 1
ATOM 1211 C C . ASN A 1 151 ? -10.625 -12.469 -3.27 1 87.88 151 ASN A C 1
ATOM 1213 O O . ASN A 1 151 ? -10.289 -13.008 -4.324 1 87.88 151 ASN A O 1
ATOM 1217 N N . PHE A 1 152 ? -9.781 -11.898 -2.488 1 93 152 PHE A N 1
ATOM 1218 C CA . PHE A 1 152 ? -8.375 -11.797 -2.838 1 93 152 PHE A CA 1
ATOM 1219 C C . PHE A 1 152 ? -7.496 -12.406 -1.752 1 93 152 PHE A C 1
ATOM 1221 O O . PHE A 1 152 ? -7.566 -12 -0.589 1 93 152 PHE A O 1
ATOM 1228 N N . TYR A 1 153 ? -6.68 -13.359 -2.17 1 92.75 153 TYR A N 1
ATOM 1229 C CA . TYR A 1 153 ? -5.859 -14.133 -1.247 1 92.75 153 TYR A CA 1
ATOM 1230 C C . TYR A 1 153 ? -4.379 -13.992 -1.581 1 92.75 153 TYR A C 1
ATOM 1232 O O . TYR A 1 153 ? -4.023 -13.555 -2.676 1 92.75 153 TYR A O 1
ATOM 1240 N N . SER A 1 154 ? -3.613 -14.25 -0.605 1 92.25 154 SER A N 1
ATOM 1241 C CA . SER A 1 154 ? -2.176 -14.352 -0.825 1 92.25 154 SER A CA 1
ATOM 1242 C C . SER A 1 154 ? -1.646 -15.719 -0.406 1 92.25 154 SER A C 1
ATOM 1244 O O . SER A 1 154 ? -2.158 -16.328 0.535 1 92.25 154 SER A O 1
ATOM 1246 N N . MET A 1 155 ? -0.684 -16.203 -1.123 1 92.31 155 MET A N 1
ATOM 1247 C CA . MET A 1 155 ? -0.023 -17.469 -0.822 1 92.31 155 MET A CA 1
ATOM 1248 C C . MET A 1 155 ? 1.48 -17.281 -0.655 1 92.31 155 MET A C 1
ATOM 1250 O O . MET A 1 155 ? 2.1 -16.531 -1.409 1 92.31 155 MET A O 1
ATOM 1254 N N . LYS A 1 156 ? 2.051 -17.938 0.292 1 87.62 156 LYS A N 1
ATOM 1255 C CA . LYS A 1 156 ? 3.49 -17.844 0.507 1 87.62 156 LYS A CA 1
ATOM 1256 C C . LYS A 1 156 ? 4.266 -18.344 -0.706 1 87.62 156 LYS A C 1
ATOM 1258 O O . LYS A 1 156 ? 3.938 -19.406 -1.259 1 87.62 156 LYS A O 1
ATOM 1263 N N . ASP A 1 157 ? 5.309 -17.594 -1.023 1 87.62 157 ASP A N 1
ATOM 1264 C CA . ASP A 1 157 ? 6.078 -17.953 -2.213 1 87.62 157 ASP A CA 1
ATOM 1265 C C . ASP A 1 157 ? 6.781 -19.297 -2.039 1 87.62 157 ASP A C 1
ATOM 1267 O O . ASP A 1 157 ? 6.863 -20.078 -2.98 1 87.62 157 ASP A O 1
ATOM 1271 N N . MET A 1 158 ? 7.234 -19.531 -0.791 1 85.38 158 MET A N 1
ATOM 1272 C CA . MET A 1 158 ? 7.945 -20.766 -0.51 1 85.38 158 MET A CA 1
ATOM 1273 C C . MET A 1 158 ? 7.035 -21.984 -0.719 1 85.38 158 MET A C 1
ATOM 1275 O O . MET A 1 158 ? 7.496 -23.047 -1.129 1 85.38 158 MET A O 1
ATOM 1279 N N . THR A 1 159 ? 5.824 -21.812 -0.477 1 86.94 159 THR A N 1
ATOM 1280 C CA . THR A 1 159 ? 4.852 -22.891 -0.661 1 86.94 159 THR A CA 1
ATOM 1281 C C . THR A 1 159 ? 4.73 -23.266 -2.137 1 86.94 159 THR A C 1
ATOM 1283 O O . THR A 1 159 ? 4.73 -24.438 -2.484 1 86.94 159 THR A O 1
ATOM 1286 N N . VAL A 1 160 ? 4.641 -22.328 -3.018 1 90.88 160 VAL A N 1
ATOM 1287 C CA . VAL A 1 160 ? 4.535 -22.562 -4.453 1 90.88 160 VAL A CA 1
ATOM 1288 C C . VAL A 1 160 ? 5.805 -23.25 -4.953 1 90.88 160 VAL A C 1
ATOM 1290 O O . VAL A 1 160 ? 5.734 -24.234 -5.688 1 90.88 160 VAL A O 1
ATOM 1293 N N . ALA A 1 161 ? 6.922 -22.719 -4.492 1 90.56 161 ALA A N 1
ATOM 1294 C CA . ALA A 1 161 ? 8.203 -23.297 -4.898 1 90.56 161 ALA A CA 1
ATOM 1295 C C . ALA A 1 161 ? 8.312 -24.75 -4.465 1 90.56 161 ALA A C 1
ATOM 1297 O O . ALA A 1 161 ? 8.773 -25.594 -5.23 1 90.56 161 ALA A O 1
ATOM 1298 N N . SER A 1 162 ? 7.918 -25 -3.279 1 87.88 162 SER A N 1
ATOM 1299 C CA . SER A 1 162 ? 8.016 -26.344 -2.721 1 87.88 162 SER A CA 1
ATOM 1300 C C . SER A 1 162 ? 7.098 -27.312 -3.459 1 87.88 162 SER A C 1
ATOM 1302 O O . SER A 1 162 ? 7.48 -28.453 -3.73 1 87.88 162 SER A O 1
ATOM 1304 N N . LEU A 1 163 ? 5.922 -26.875 -3.787 1 87.81 163 LEU A N 1
ATOM 1305 C CA . LEU A 1 163 ? 4.938 -27.719 -4.457 1 87.81 163 LEU A CA 1
ATOM 1306 C C . LEU A 1 163 ? 5.457 -28.203 -5.812 1 87.81 163 LEU A C 1
ATOM 1308 O O . LEU A 1 163 ? 5.137 -29.312 -6.25 1 87.81 163 LEU A O 1
ATOM 1312 N N . PHE A 1 164 ? 6.289 -27.438 -6.43 1 92.5 164 PHE A N 1
ATOM 1313 C CA . PHE A 1 164 ? 6.762 -27.766 -7.77 1 92.5 164 PHE A CA 1
ATOM 1314 C C . PHE A 1 164 ? 8.25 -28.109 -7.754 1 92.5 164 PHE A C 1
ATOM 1316 O O . PHE A 1 164 ? 8.898 -28.109 -8.797 1 92.5 164 PHE A O 1
ATOM 1323 N N . ASN A 1 165 ? 8.789 -28.297 -6.52 1 89.12 165 ASN A N 1
ATOM 1324 C CA . ASN A 1 165 ? 10.188 -28.672 -6.32 1 89.12 165 ASN A CA 1
ATOM 1325 C C . ASN A 1 165 ? 11.133 -27.656 -6.957 1 89.12 165 ASN A C 1
ATOM 1327 O O . ASN A 1 165 ? 12.062 -28.047 -7.676 1 89.12 165 ASN A O 1
ATOM 1331 N N . LEU A 1 166 ? 10.82 -26.422 -6.703 1 92.88 166 LEU A N 1
ATOM 1332 C CA . LEU A 1 166 ? 11.633 -25.344 -7.273 1 92.88 166 LEU A CA 1
ATOM 1333 C C . LEU A 1 166 ? 12.469 -24.672 -6.191 1 92.88 166 LEU A C 1
ATOM 1335 O O . LEU A 1 166 ? 13.195 -23.703 -6.473 1 92.88 166 LEU A O 1
ATOM 1339 N N . GLN A 1 167 ? 12.344 -25.078 -5.047 1 89.75 167 GLN A N 1
ATOM 1340 C CA . GLN A 1 167 ? 13.109 -24.484 -3.949 1 89.75 167 GLN A CA 1
ATOM 1341 C C . GLN A 1 167 ? 14.57 -24.906 -4 1 89.75 167 GLN A C 1
ATOM 1343 O O . GLN A 1 167 ? 14.875 -26.109 -3.99 1 89.75 167 GLN A O 1
ATOM 1348 N N . VAL A 1 168 ? 15.531 -23.969 -4.051 1 89.44 168 VAL A N 1
ATOM 1349 C CA . VAL A 1 168 ? 16.969 -24.188 -3.98 1 89.44 168 VAL A CA 1
ATOM 1350 C C . VAL A 1 168 ? 17.578 -23.328 -2.865 1 89.44 168 VAL A C 1
ATOM 1352 O O . VAL A 1 168 ? 17.859 -22.156 -3.064 1 89.44 168 VAL A O 1
ATOM 1355 N N . GLY A 1 169 ? 17.781 -23.984 -1.692 1 82.81 169 GLY A N 1
ATOM 1356 C CA . GLY A 1 169 ? 18.156 -23.172 -0.546 1 82.81 169 GLY A CA 1
ATOM 1357 C C . GLY A 1 169 ? 17.109 -22.141 -0.168 1 82.81 169 GLY A C 1
ATOM 1358 O O . GLY A 1 169 ? 15.953 -22.484 0.068 1 82.81 169 GLY A O 1
ATOM 1359 N N . ASN A 1 170 ? 17.531 -20.812 -0.255 1 78.25 170 ASN A N 1
ATOM 1360 C CA . ASN A 1 170 ? 16.625 -19.734 0.106 1 78.25 170 ASN A CA 1
ATOM 1361 C C . ASN A 1 170 ? 16.094 -19.016 -1.13 1 78.25 170 ASN A C 1
ATOM 1363 O O . ASN A 1 170 ? 15.484 -17.938 -1.019 1 78.25 170 ASN A O 1
ATOM 1367 N N . GLU A 1 171 ? 16.359 -19.719 -2.256 1 85.12 171 GLU A N 1
ATOM 1368 C CA . GLU A 1 171 ? 15.938 -19.094 -3.506 1 85.12 171 GLU A CA 1
ATOM 1369 C C . GLU A 1 171 ? 15.016 -20.016 -4.301 1 85.12 171 GLU A C 1
ATOM 1371 O O . GLU A 1 171 ? 14.898 -21.203 -3.99 1 85.12 171 GLU A O 1
ATOM 1376 N N . ARG A 1 172 ? 14.352 -19.422 -5.227 1 89 172 ARG A N 1
ATOM 1377 C CA . ARG A 1 172 ? 13.461 -20.172 -6.109 1 89 172 ARG A CA 1
ATOM 1378 C C . ARG A 1 172 ? 14.055 -20.312 -7.508 1 89 172 ARG A C 1
ATOM 1380 O O . ARG A 1 172 ? 14.438 -19.312 -8.117 1 89 172 ARG A O 1
ATOM 1387 N N . ALA A 1 173 ? 14.156 -21.531 -7.93 1 92.75 173 ALA A N 1
ATOM 1388 C CA . ALA A 1 173 ? 14.594 -21.766 -9.305 1 92.75 173 ALA A CA 1
ATOM 1389 C C . ALA A 1 173 ? 13.484 -21.438 -10.297 1 92.75 173 ALA A C 1
ATOM 1391 O O . ALA A 1 173 ? 12.312 -21.344 -9.922 1 92.75 173 ALA A O 1
ATOM 1392 N N . SER A 1 174 ? 13.875 -21.203 -11.539 1 94.69 174 SER A N 1
ATOM 1393 C CA . SER A 1 174 ? 12.914 -20.953 -12.609 1 94.69 174 SER A CA 1
ATOM 1394 C C . SER A 1 174 ? 11.945 -22.125 -12.773 1 94.69 174 SER A C 1
ATOM 1396 O O . SER A 1 174 ? 12.352 -23.281 -12.68 1 94.69 174 SER A O 1
ATOM 1398 N N . GLY A 1 175 ? 10.68 -21.844 -13.031 1 95.25 175 GLY A N 1
ATOM 1399 C CA . GLY A 1 175 ? 9.672 -22.875 -13.227 1 95.25 175 GLY A CA 1
ATOM 1400 C C . GLY A 1 175 ? 9.375 -23.156 -14.688 1 95.25 175 GLY A C 1
ATOM 1401 O O . GLY A 1 175 ? 8.414 -23.859 -15 1 95.25 175 GLY A O 1
ATOM 1402 N N . GLN A 1 176 ? 10.141 -22.609 -15.562 1 96.12 176 GLN A N 1
ATOM 1403 C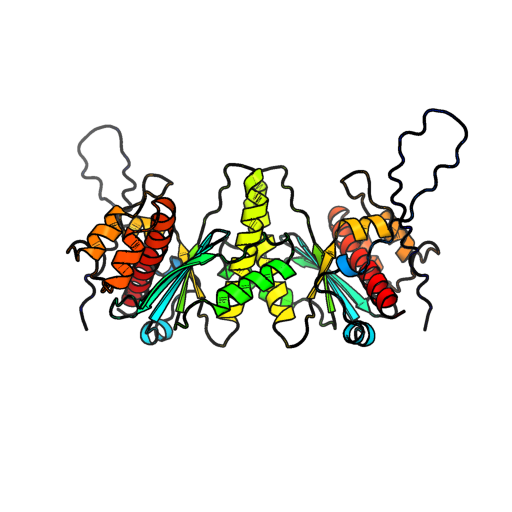 CA . GLN A 1 176 ? 9.852 -22.719 -16.984 1 96.12 176 GLN A CA 1
ATOM 1404 C C . GLN A 1 176 ? 9.867 -24.172 -17.438 1 96.12 176 GLN A C 1
ATOM 1406 O O . GLN A 1 176 ? 9.039 -24.578 -18.25 1 96.12 176 GLN A O 1
ATOM 1411 N N . HIS A 1 177 ? 10.773 -24.953 -16.875 1 94.56 177 HIS A N 1
ATOM 1412 C CA . HIS A 1 177 ? 10.82 -26.359 -17.25 1 94.56 177 HIS A CA 1
ATOM 1413 C C . HIS A 1 177 ? 9.594 -27.109 -16.75 1 94.56 177 HIS A C 1
ATOM 1415 O O . HIS A 1 177 ? 9.078 -28 -17.422 1 94.56 177 HIS A O 1
ATOM 1421 N N . VAL A 1 178 ? 9.125 -26.734 -15.57 1 94.81 178 VAL A N 1
ATOM 1422 C CA . VAL A 1 178 ? 7.926 -27.328 -14.992 1 94.81 178 VAL A CA 1
ATOM 1423 C C . VAL A 1 178 ? 6.711 -27 -15.859 1 94.81 178 VAL A C 1
ATOM 1425 O O . VAL A 1 178 ? 5.902 -27.875 -16.172 1 94.81 178 VAL A O 1
ATOM 1428 N N . VAL A 1 179 ? 6.574 -25.734 -16.297 1 96.38 179 VAL A N 1
ATOM 1429 C CA . VAL A 1 179 ? 5.441 -25.297 -17.109 1 96.38 179 VAL A CA 1
ATOM 1430 C C . VAL A 1 179 ? 5.469 -26 -18.469 1 96.38 179 VAL A C 1
ATOM 1432 O O . VAL A 1 179 ? 4.422 -26.391 -18.984 1 96.38 179 VAL A O 1
ATOM 1435 N N . GLU A 1 180 ? 6.656 -26.188 -19 1 94.5 180 GLU A N 1
ATOM 1436 C CA . GLU A 1 180 ? 6.77 -26.922 -20.25 1 94.5 180 GLU A CA 1
ATOM 1437 C C . GLU A 1 180 ? 6.246 -28.344 -20.109 1 94.5 180 GLU A C 1
ATOM 1439 O O . GLU A 1 180 ? 5.586 -28.859 -21.016 1 94.5 180 GLU A O 1
ATOM 1444 N N . LYS A 1 181 ? 6.516 -28.922 -19.016 1 93.31 181 LYS A N 1
ATOM 1445 C CA . LYS A 1 181 ? 6.016 -30.266 -18.75 1 93.31 181 LYS A CA 1
ATOM 1446 C C . LYS A 1 181 ? 4.5 -30.266 -18.594 1 93.31 181 LYS A C 1
ATOM 1448 O O . LYS A 1 181 ? 3.824 -31.188 -19.062 1 93.31 181 LYS A O 1
ATOM 1453 N N . ILE A 1 182 ? 4.012 -29.25 -17.984 1 91.88 182 ILE A N 1
ATOM 1454 C CA . ILE A 1 182 ? 2.572 -29.109 -17.797 1 91.88 182 ILE A CA 1
ATOM 1455 C C . ILE A 1 182 ? 1.889 -28.938 -19.156 1 91.88 182 ILE A C 1
ATOM 1457 O O . ILE A 1 182 ? 0.875 -29.594 -19.438 1 91.88 182 ILE A O 1
ATOM 1461 N N . LEU A 1 183 ? 2.463 -28.125 -20 1 92.81 183 LEU A N 1
ATOM 1462 C CA . LEU A 1 183 ? 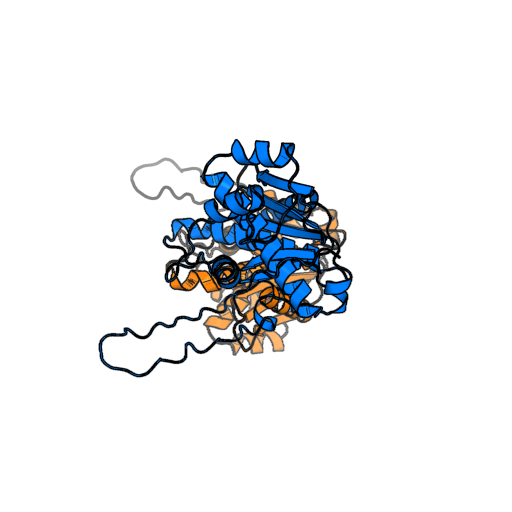1.891 -27.859 -21.312 1 92.81 183 LEU A CA 1
ATOM 1463 C C . LEU A 1 183 ? 1.916 -29.109 -22.188 1 92.81 183 LEU A C 1
ATOM 1465 O O . LEU A 1 183 ? 1.072 -29.281 -23.062 1 92.81 183 LEU A O 1
ATOM 1469 N N . LYS A 1 184 ? 2.82 -29.984 -21.875 1 90.69 184 LYS A N 1
ATOM 1470 C CA . LYS A 1 184 ? 2.945 -31.234 -22.625 1 90.69 184 LYS A CA 1
ATOM 1471 C C . LYS A 1 184 ? 2.135 -32.344 -21.969 1 90.69 184 LYS A C 1
ATOM 1473 O O . LYS A 1 184 ? 2.236 -33.5 -22.375 1 90.69 184 LYS A O 1
ATOM 1478 N N . ASN A 1 185 ? 1.401 -32 -20.953 1 86.75 185 ASN A N 1
ATOM 1479 C CA . ASN A 1 185 ? 0.544 -32.969 -20.25 1 86.75 185 ASN A CA 1
ATOM 1480 C C . ASN A 1 185 ? 1.349 -34.094 -19.656 1 86.75 185 ASN A C 1
ATOM 1482 O O . ASN A 1 185 ? 0.979 -35.281 -19.812 1 86.75 185 ASN A O 1
ATOM 1486 N N . SER A 1 186 ? 2.385 -33.688 -19.047 1 84.19 186 SER A N 1
ATOM 1487 C CA . SER A 1 186 ? 3.191 -34.688 -18.359 1 84.19 186 SER A CA 1
ATOM 1488 C C . SER A 1 186 ? 2.438 -35.281 -17.172 1 84.19 186 SER A C 1
ATOM 1490 O O . SER A 1 186 ? 1.712 -34.562 -16.469 1 84.19 186 SER A O 1
ATOM 1492 N N . SER A 1 187 ? 2.682 -36.469 -16.797 1 79.94 187 SER A N 1
ATOM 1493 C CA . SER A 1 187 ? 1.989 -37.188 -15.727 1 79.94 187 SER A CA 1
ATOM 1494 C C . SER A 1 187 ? 2.471 -36.719 -14.352 1 79.94 187 SER A C 1
ATOM 1496 O O . SER A 1 187 ? 1.814 -37 -13.344 1 79.94 187 SER A O 1
ATOM 1498 N N . ASP A 1 188 ? 3.561 -36.031 -14.32 1 79.69 188 ASP A N 1
ATOM 1499 C CA . ASP A 1 188 ? 4.152 -35.594 -13.062 1 79.69 188 ASP A CA 1
ATOM 1500 C C . ASP A 1 188 ? 3.352 -34.438 -12.453 1 79.69 188 ASP A C 1
ATOM 1502 O O . ASP A 1 188 ? 3.486 -34.156 -11.266 1 79.69 188 ASP A O 1
ATOM 1506 N N . TYR A 1 189 ? 2.568 -33.844 -13.336 1 81.62 189 TYR A N 1
ATOM 1507 C CA . TYR A 1 189 ? 1.86 -32.625 -12.906 1 81.62 189 TYR A CA 1
ATOM 1508 C C . TYR A 1 189 ? 0.393 -32.688 -13.32 1 81.62 189 TYR A C 1
ATOM 1510 O O . TYR A 1 189 ? 0.017 -33.469 -14.195 1 81.62 189 TYR A O 1
ATOM 1518 N N . PRO A 1 190 ? -0.318 -31.828 -12.602 1 80.81 190 PRO A N 1
ATOM 1519 C CA . PRO A 1 190 ? -1.718 -31.781 -13.031 1 80.81 190 PRO A CA 1
ATOM 1520 C C . PRO A 1 190 ? -1.874 -31.312 -14.477 1 80.81 190 PRO A C 1
ATOM 1522 O O . PRO A 1 190 ? -1.121 -30.453 -14.938 1 80.81 190 PRO A O 1
ATOM 1525 N N . THR A 1 191 ? -2.844 -31.922 -15.062 1 84.69 191 THR A N 1
ATOM 1526 C CA . THR A 1 191 ? -3.123 -31.547 -16.438 1 84.69 191 THR A CA 1
ATOM 1527 C C . THR A 1 191 ? -3.834 -30.203 -16.5 1 84.69 191 THR A C 1
ATOM 1529 O O . THR A 1 191 ? -4.832 -29.984 -15.805 1 84.69 191 THR A O 1
ATOM 1532 N N . VAL A 1 192 ? -3.232 -29.281 -17.188 1 92.56 192 VAL A N 1
ATOM 1533 C CA . VAL A 1 192 ? -3.855 -27.984 -17.453 1 92.56 192 VAL A CA 1
ATOM 1534 C C . VAL A 1 192 ? -4.176 -27.859 -18.938 1 92.56 192 VAL A C 1
ATOM 1536 O O . VAL A 1 192 ? -3.324 -28.125 -19.797 1 92.56 192 VAL A O 1
ATOM 1539 N N . CYS A 1 193 ? -5.477 -27.609 -19.219 1 94.38 193 CYS A N 1
ATOM 1540 C CA . CYS A 1 193 ? -5.887 -27.422 -20.609 1 94.38 193 CYS A CA 1
ATOM 1541 C C . CYS A 1 193 ? -5.578 -26 -21.062 1 94.38 193 CYS A C 1
ATOM 1543 O O . CYS A 1 193 ? -6.207 -25.031 -20.609 1 94.38 193 CYS A O 1
ATOM 1545 N N . VAL A 1 194 ? -4.652 -25.875 -22.031 1 95.25 194 VAL A N 1
ATOM 1546 C CA . VAL A 1 194 ? -4.238 -24.578 -22.578 1 95.25 194 VAL A CA 1
ATOM 1547 C C . VAL A 1 194 ? -4.473 -24.547 -24.078 1 95.25 194 VAL A C 1
ATOM 1549 O O . VAL A 1 194 ? -3.957 -25.391 -24.812 1 95.25 194 VAL A O 1
ATOM 1552 N N . ALA A 1 195 ? -5.27 -23.562 -24.453 1 94.88 195 ALA A N 1
ATOM 1553 C CA . ALA A 1 195 ? -5.547 -23.422 -25.891 1 94.88 195 ALA A CA 1
ATOM 1554 C C . ALA A 1 195 ? -4.258 -23.234 -26.672 1 94.88 195 ALA A C 1
ATOM 1556 O O . ALA A 1 195 ? -3.291 -22.656 -26.172 1 94.88 195 ALA A O 1
ATOM 1557 N N . ASP A 1 196 ? -4.285 -23.656 -27.938 1 94.94 196 ASP A N 1
ATOM 1558 C CA . ASP A 1 196 ? -3.117 -23.547 -28.797 1 94.94 196 ASP A CA 1
ATOM 1559 C C . ASP A 1 196 ? -2.684 -22.094 -28.953 1 94.94 196 ASP A C 1
ATOM 1561 O O . ASP A 1 196 ? -1.487 -21.797 -28.984 1 94.94 196 ASP A O 1
ATOM 1565 N N . THR A 1 197 ? -3.604 -21.266 -29.062 1 95.94 197 THR A N 1
ATOM 1566 C CA . THR A 1 197 ? -3.305 -19.844 -29.266 1 95.94 197 THR A CA 1
ATOM 1567 C C . THR A 1 197 ? -2.543 -19.281 -28.062 1 95.94 197 THR A C 1
ATOM 1569 O O . THR A 1 197 ? -1.592 -18.516 -28.234 1 95.94 197 THR A O 1
ATOM 1572 N N . LEU A 1 198 ? -2.949 -19.672 -26.844 1 97 198 LEU A N 1
ATOM 1573 C CA . LEU A 1 198 ? -2.279 -19.219 -25.641 1 97 198 LEU A CA 1
ATOM 1574 C C . LEU A 1 198 ? -0.868 -19.781 -25.547 1 97 198 LEU A C 1
ATOM 1576 O O . LEU A 1 198 ? 0.065 -19.094 -25.141 1 97 198 LEU A O 1
ATOM 1580 N N . GLN A 1 199 ? -0.735 -21.047 -25.906 1 96.19 199 GLN A N 1
ATOM 1581 C CA . GLN A 1 199 ? 0.579 -21.672 -25.891 1 96.19 199 GLN A CA 1
ATOM 1582 C C . GLN A 1 199 ? 1.532 -21 -26.875 1 96.19 199 GLN A C 1
ATOM 1584 O O . GLN A 1 199 ? 2.697 -20.75 -26.547 1 96.19 199 GLN A O 1
ATOM 1589 N N . GLU A 1 200 ? 1.018 -20.703 -28 1 96 200 GLU A N 1
ATOM 1590 C CA . GLU A 1 200 ? 1.831 -20.047 -29.016 1 96 200 GLU A CA 1
ATOM 1591 C C . GLU A 1 200 ? 2.297 -18.672 -28.547 1 96 200 GLU A C 1
ATOM 1593 O O . GLU A 1 200 ? 3.457 -18.297 -28.734 1 96 200 GLU A O 1
ATOM 1598 N N . THR A 1 201 ? 1.433 -17.969 -27.984 1 96.12 201 THR A N 1
ATOM 1599 C CA . THR A 1 201 ? 1.764 -16.641 -27.469 1 96.12 201 THR A CA 1
ATOM 1600 C C . THR A 1 201 ? 2.85 -16.734 -26.391 1 96.12 201 THR A C 1
ATOM 1602 O O . THR A 1 201 ? 3.812 -15.961 -26.406 1 96.12 201 THR A O 1
ATOM 1605 N N . TYR A 1 202 ? 2.676 -17.641 -25.547 1 97 202 TYR A N 1
ATOM 1606 C CA . TYR A 1 202 ? 3.658 -17.859 -24.5 1 97 202 TYR A CA 1
ATOM 1607 C C . TYR A 1 202 ? 5.02 -18.219 -25.078 1 97 202 TYR A C 1
ATOM 1609 O O . TYR A 1 202 ? 6.043 -17.672 -24.656 1 97 202 TYR A O 1
ATOM 1617 N N . ARG A 1 203 ? 5.027 -19.078 -26.031 1 95 203 ARG A N 1
ATOM 1618 C CA . ARG A 1 203 ? 6.277 -19.562 -26.594 1 95 203 ARG A CA 1
ATOM 1619 C C . ARG A 1 203 ? 7.012 -18.438 -27.328 1 95 203 ARG A C 1
ATOM 1621 O O . ARG A 1 203 ? 8.242 -18.469 -27.438 1 95 203 ARG A O 1
ATOM 1628 N N . LYS A 1 204 ? 6.297 -17.438 -27.719 1 96.44 204 LYS A N 1
ATOM 1629 C CA . LYS A 1 204 ? 6.887 -16.312 -28.438 1 96.44 204 LYS A CA 1
ATOM 1630 C C . LYS A 1 204 ? 7.426 -15.258 -27.484 1 96.44 204 LYS A C 1
ATOM 1632 O O . LYS A 1 204 ? 8.148 -14.352 -27.891 1 96.44 204 LYS A O 1
ATOM 1637 N N . GLU A 1 205 ? 7.133 -15.398 -26.25 1 96.5 205 GLU A N 1
ATOM 1638 C CA . GLU A 1 205 ? 7.559 -14.398 -25.266 1 96.5 205 GLU A CA 1
ATOM 1639 C C . GLU A 1 205 ? 9.047 -14.531 -24.953 1 96.5 205 GLU A C 1
ATOM 1641 O O . GLU A 1 205 ? 9.641 -15.586 -25.172 1 96.5 205 GLU A O 1
ATOM 1646 N N . SER A 1 206 ? 9.641 -13.453 -24.484 1 96.62 206 SER A N 1
ATOM 1647 C CA . SER A 1 206 ? 11.023 -13.469 -24.016 1 96.62 206 SER A CA 1
ATOM 1648 C C . SER A 1 206 ? 11.18 -14.352 -22.781 1 96.62 206 SER A C 1
ATOM 1650 O O . SER A 1 206 ? 10.195 -14.641 -22.094 1 96.62 206 SER A O 1
ATOM 1652 N N . ARG A 1 207 ? 12.398 -14.703 -22.5 1 95.25 207 ARG A N 1
ATOM 1653 C CA . ARG A 1 207 ? 12.68 -15.531 -21.328 1 95.25 207 ARG A CA 1
ATOM 1654 C C . ARG A 1 207 ? 12.211 -14.859 -20.047 1 95.25 207 ARG A C 1
ATOM 1656 O O . ARG A 1 207 ? 11.664 -15.516 -19.156 1 95.25 207 ARG A O 1
ATOM 1663 N N . VAL A 1 208 ? 12.391 -13.602 -19.984 1 95.62 208 VAL A N 1
ATOM 1664 C CA . VAL A 1 208 ? 12.008 -12.836 -18.812 1 95.62 208 VAL A CA 1
ATOM 1665 C C . VAL A 1 208 ? 10.484 -12.844 -18.656 1 95.62 208 VAL A C 1
ATOM 1667 O O . VAL A 1 208 ? 9.961 -13.117 -17.578 1 95.62 208 VAL A O 1
ATOM 1670 N N . ASN A 1 209 ? 9.812 -12.602 -19.719 1 96.69 209 ASN A N 1
ATOM 1671 C CA . ASN A 1 209 ? 8.352 -12.594 -19.672 1 96.69 209 ASN A CA 1
ATOM 1672 C C . ASN A 1 209 ? 7.789 -13.977 -19.359 1 96.69 209 ASN A C 1
ATOM 1674 O O . ASN A 1 209 ? 6.812 -14.102 -18.609 1 96.69 209 ASN A O 1
ATOM 1678 N N . LYS A 1 210 ? 8.438 -14.945 -19.875 1 97.5 210 LYS A N 1
ATOM 1679 C CA . LYS A 1 210 ? 8.023 -16.328 -19.625 1 97.5 210 LYS A CA 1
ATOM 1680 C C . LYS A 1 210 ? 8.086 -16.641 -18.125 1 97.5 210 LYS A C 1
ATOM 1682 O O . LYS A 1 210 ? 7.234 -17.359 -17.609 1 97.5 210 LYS A O 1
ATOM 1687 N N . GLU A 1 211 ? 9.07 -16.094 -17.5 1 97.25 211 GLU A N 1
ATOM 1688 C CA . GLU A 1 211 ? 9.219 -16.344 -16.062 1 97.25 211 GLU A CA 1
ATOM 1689 C C . GLU A 1 211 ? 8 -15.852 -15.289 1 97.25 211 GLU A C 1
ATOM 1691 O O . GLU A 1 211 ? 7.484 -16.562 -14.43 1 97.25 211 GLU A O 1
ATOM 1696 N N . TYR A 1 212 ? 7.559 -14.711 -15.617 1 97.44 212 TYR A N 1
ATOM 1697 C CA . TYR A 1 212 ? 6.406 -14.133 -14.93 1 97.44 212 TYR A CA 1
ATOM 1698 C C . TYR A 1 212 ? 5.133 -14.898 -15.273 1 97.44 212 TYR A C 1
ATOM 1700 O O . TYR A 1 212 ? 4.305 -15.156 -14.398 1 97.44 212 TYR A O 1
ATOM 1708 N N . MET A 1 213 ? 5.043 -15.242 -16.5 1 98.12 213 MET A N 1
ATOM 1709 C CA . MET A 1 213 ? 3.873 -15.992 -16.938 1 98.12 213 MET A CA 1
ATOM 1710 C C . MET A 1 213 ? 3.84 -17.375 -16.281 1 98.12 213 MET A C 1
ATOM 1712 O O . MET A 1 213 ? 2.791 -17.812 -15.797 1 98.12 213 MET A O 1
ATOM 1716 N N . CYS A 1 214 ? 4.961 -17.969 -16.172 1 97.75 214 CYS A N 1
ATOM 1717 C CA . CYS A 1 214 ? 5.062 -19.281 -15.531 1 97.75 214 CYS A CA 1
ATOM 1718 C C . CYS A 1 214 ? 4.688 -19.188 -14.062 1 97.75 214 CYS A C 1
ATOM 1720 O O . CYS A 1 214 ? 3.951 -20.031 -13.547 1 97.75 214 CYS A O 1
ATOM 1722 N N . ASN A 1 215 ? 5.141 -18.172 -13.461 1 96.69 215 ASN A N 1
ATOM 1723 C CA . ASN A 1 215 ? 4.91 -18.016 -12.031 1 96.69 215 ASN A CA 1
ATOM 1724 C C . ASN A 1 215 ? 3.424 -17.891 -11.711 1 96.69 215 ASN A C 1
ATOM 1726 O O . ASN A 1 215 ? 2.941 -18.5 -10.758 1 96.69 215 ASN A O 1
ATOM 1730 N N . VAL A 1 216 ? 2.691 -17.172 -12.492 1 98.19 216 VAL A N 1
ATOM 1731 C CA . VAL A 1 216 ? 1.275 -17 -12.188 1 98.19 216 VAL A CA 1
ATOM 1732 C C . VAL A 1 216 ? 0.511 -18.281 -12.516 1 98.19 216 VAL A C 1
ATOM 1734 O O . VAL A 1 216 ? -0.47 -18.609 -11.852 1 98.19 216 VAL A O 1
ATOM 1737 N N . LEU A 1 217 ? 0.932 -19 -13.523 1 98.06 217 LEU A N 1
ATOM 1738 C CA . LEU A 1 217 ? 0.28 -20.266 -13.82 1 98.06 217 LEU A CA 1
ATOM 1739 C C . LEU A 1 217 ? 0.505 -21.266 -12.688 1 98.06 217 LEU A C 1
ATOM 1741 O O . LEU A 1 217 ? -0.44 -21.906 -12.227 1 98.06 217 LEU A O 1
ATOM 1745 N N . LEU A 1 218 ? 1.743 -21.359 -12.219 1 96.88 218 LEU A N 1
ATOM 1746 C CA . LEU A 1 218 ? 2.057 -22.266 -11.125 1 96.88 218 LEU A CA 1
ATOM 1747 C C . LEU A 1 218 ? 1.312 -21.859 -9.852 1 96.88 218 LEU A C 1
ATOM 1749 O O . LEU A 1 218 ? 0.836 -22.719 -9.109 1 96.88 218 LEU A O 1
ATOM 1753 N N . LEU A 1 219 ? 1.216 -20.594 -9.656 1 97.06 219 LEU A N 1
ATOM 1754 C CA . LEU A 1 219 ? 0.463 -20.078 -8.516 1 97.06 219 LEU A CA 1
ATOM 1755 C C . LEU A 1 219 ? -1.002 -20.5 -8.602 1 97.06 219 LEU A C 1
ATOM 1757 O O . LEU A 1 219 ? -1.602 -20.891 -7.598 1 97.06 219 LEU A O 1
ATOM 1761 N N . SER A 1 220 ? -1.599 -20.406 -9.773 1 97.06 220 SER A N 1
ATOM 1762 C CA . SER A 1 220 ? -2.992 -20.797 -9.953 1 97.06 220 SER A CA 1
ATOM 1763 C C . SER A 1 220 ? -3.197 -22.281 -9.648 1 97.06 220 SER A C 1
ATOM 1765 O O . SER A 1 220 ? -4.156 -22.641 -8.961 1 97.06 220 SER A O 1
ATOM 1767 N N . VAL A 1 221 ? -2.312 -23.062 -10.109 1 94.62 221 VAL A N 1
ATOM 1768 C CA . VAL A 1 221 ? -2.408 -24.5 -9.898 1 94.62 221 VAL A CA 1
ATOM 1769 C C . VAL A 1 221 ? -2.229 -24.828 -8.414 1 94.62 221 VAL A C 1
ATOM 1771 O O . VAL A 1 221 ? -2.988 -25.609 -7.852 1 94.62 221 VAL A O 1
ATOM 1774 N N . ALA A 1 222 ? -1.261 -24.219 -7.797 1 93.38 222 ALA A N 1
ATOM 1775 C CA . ALA A 1 222 ? -1.015 -24.422 -6.371 1 93.38 222 ALA A CA 1
ATOM 1776 C C . ALA A 1 222 ? -2.227 -24.016 -5.539 1 93.38 222 ALA A C 1
ATOM 1778 O O . ALA A 1 222 ? -2.598 -24.703 -4.586 1 93.38 222 ALA A O 1
ATOM 1779 N N . PHE A 1 223 ? -2.777 -22.922 -5.887 1 94.5 223 PHE A N 1
ATOM 1780 C CA . PHE A 1 223 ? -3.92 -22.406 -5.145 1 94.5 223 PHE A CA 1
ATOM 1781 C C . PHE A 1 223 ? -5.113 -23.344 -5.262 1 94.5 223 PHE A C 1
ATOM 1783 O O . PHE A 1 223 ? -5.805 -23.609 -4.277 1 94.5 223 PHE A O 1
ATOM 1790 N N . TYR A 1 224 ? -5.367 -23.828 -6.441 1 91.12 224 TYR A N 1
ATOM 1791 C CA . TYR A 1 224 ? -6.449 -24.797 -6.598 1 91.12 224 TYR A CA 1
ATOM 1792 C C . TYR A 1 224 ? -6.156 -26.078 -5.816 1 91.12 224 TYR A C 1
ATOM 1794 O O . TYR A 1 224 ? -7.074 -26.719 -5.293 1 91.12 224 TYR A O 1
ATOM 1802 N N . ASP A 1 225 ? -4.926 -26.469 -5.781 1 87.25 225 ASP A N 1
ATOM 1803 C CA . ASP A 1 225 ? -4.559 -27.609 -4.949 1 87.25 225 ASP A CA 1
ATOM 1804 C C . ASP A 1 225 ? -4.957 -27.391 -3.494 1 87.25 225 AS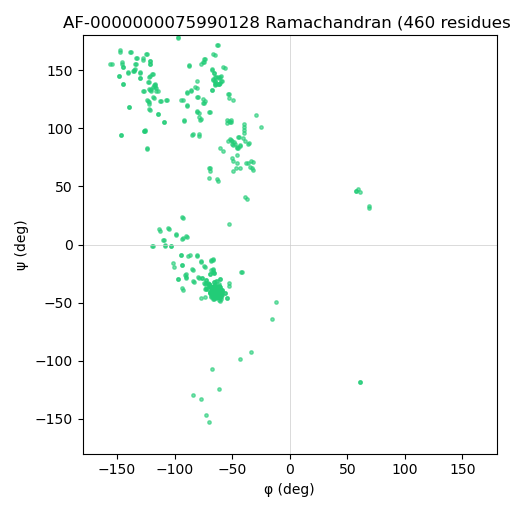P A C 1
ATOM 1806 O O . ASP A 1 225 ? -5.445 -28.297 -2.828 1 87.25 225 ASP A O 1
ATOM 1810 N N . CYS A 1 226 ? -4.73 -26.234 -3.051 1 85.5 226 CYS A N 1
ATOM 1811 C CA . CYS A 1 226 ? -5.121 -25.859 -1.694 1 85.5 226 CYS A CA 1
ATOM 1812 C C . CYS A 1 226 ? -6.637 -25.859 -1.541 1 85.5 226 CYS A C 1
ATOM 1814 O O . CYS A 1 226 ? -7.16 -26.375 -0.546 1 85.5 226 CYS A O 1
ATOM 1816 N N . ILE A 1 227 ? -7.305 -25.328 -2.463 1 82.19 227 ILE A N 1
ATOM 1817 C CA . ILE A 1 227 ? -8.766 -25.266 -2.453 1 82.19 227 ILE A CA 1
ATOM 1818 C C . ILE A 1 227 ? -9.344 -26.672 -2.379 1 82.19 227 ILE A C 1
ATOM 1820 O O . ILE A 1 227 ? -10.258 -26.938 -1.594 1 82.19 227 ILE A O 1
ATOM 1824 N N . PHE A 1 228 ? -8.781 -27.547 -3.135 1 78.38 228 PHE A N 1
ATOM 1825 C CA . PHE A 1 228 ? -9.305 -28.906 -3.195 1 78.38 228 PHE A CA 1
ATOM 1826 C C . PHE A 1 228 ? -8.977 -29.672 -1.917 1 78.38 228 PHE A C 1
ATOM 1828 O O . PHE A 1 228 ? -9.742 -30.531 -1.49 1 78.38 228 PHE A O 1
ATOM 1835 N N . SER A 1 229 ? -7.84 -29.297 -1.322 1 75.56 229 SER A N 1
ATOM 1836 C CA . SER A 1 229 ? -7.461 -29.938 -0.069 1 75.56 229 SER A CA 1
ATOM 1837 C C . SER A 1 229 ? -8.391 -29.516 1.068 1 75.56 229 SER A C 1
ATOM 1839 O O . SER A 1 229 ? -8.664 -30.312 1.973 1 75.56 229 SER A O 1
ATOM 1841 N N . VAL A 1 230 ? -8.766 -28.344 0.998 1 69.56 230 VAL A N 1
ATOM 1842 C CA . VAL A 1 230 ? -9.68 -27.844 2.02 1 69.56 230 VAL A CA 1
ATOM 1843 C C . VAL A 1 230 ? -11.062 -28.469 1.82 1 69.56 230 VAL A C 1
ATOM 1845 O O . VAL A 1 230 ? -11.766 -28.75 2.791 1 69.56 230 VAL A O 1
ATOM 1848 N N . ASN A 1 231 ? -11.453 -28.734 0.669 1 65.06 231 ASN A N 1
ATOM 1849 C CA . ASN A 1 231 ? -12.758 -29.297 0.354 1 65.06 231 ASN A CA 1
ATOM 1850 C C . ASN A 1 231 ? -12.781 -30.812 0.57 1 65.06 231 ASN A C 1
ATOM 1852 O O . ASN A 1 231 ? -13.852 -31.422 0.623 1 65.06 231 ASN A O 1
ATOM 1856 N N . SER A 1 232 ? -11.641 -31.438 0.807 1 65.19 232 SER A N 1
ATOM 1857 C CA . SER A 1 232 ? -11.625 -32.875 1.056 1 65.19 232 SER A CA 1
ATOM 1858 C C . SER A 1 232 ? -11.633 -33.156 2.551 1 65.19 232 SER A C 1
ATOM 1860 O O . SER A 1 232 ? -12.297 -34.125 2.994 1 65.19 232 SER A O 1
ATOM 1862 N N . MET B 1 1 ? -16.438 35.219 10.242 1 29.25 1 MET B N 1
ATOM 1863 C CA . MET B 1 1 ? -15.492 34.656 9.289 1 29.25 1 MET B CA 1
ATOM 1864 C C . MET B 1 1 ? -14.07 35.094 9.625 1 29.25 1 MET B C 1
ATOM 1866 O O . MET B 1 1 ? -13.695 36.25 9.406 1 29.25 1 MET B O 1
ATOM 1870 N N . MET B 1 2 ? -13.609 34.625 10.758 1 34.62 2 MET B N 1
ATOM 1871 C CA . MET B 1 2 ? -12.289 35.062 11.18 1 34.62 2 MET B CA 1
ATOM 1872 C C . MET B 1 2 ? -11.266 34.875 10.062 1 34.62 2 MET B C 1
ATOM 1874 O O . MET B 1 2 ? -11.242 33.844 9.406 1 34.62 2 MET B O 1
ATOM 1878 N N . LYS B 1 3 ? -10.828 35.906 9.398 1 38.62 3 LYS B N 1
ATOM 1879 C CA . LYS B 1 3 ? -9.773 35.938 8.398 1 38.62 3 LYS B CA 1
ATOM 1880 C C . LYS B 1 3 ? -8.539 35.188 8.867 1 38.62 3 LYS B C 1
ATOM 1882 O O . LYS B 1 3 ? -7.918 35.562 9.867 1 38.62 3 LYS B O 1
ATOM 1887 N N . LEU B 1 4 ? -8.516 33.906 8.641 1 47.25 4 LEU B N 1
ATOM 1888 C CA . LEU B 1 4 ? -7.266 33.219 8.883 1 47.25 4 LEU B CA 1
ATOM 1889 C C . LEU B 1 4 ? -6.074 34.031 8.422 1 47.25 4 LEU B C 1
ATOM 1891 O O . LEU B 1 4 ? -6.062 34.531 7.289 1 47.25 4 LEU B O 1
ATOM 1895 N N . GLN B 1 5 ? -5.473 34.75 9.32 1 45.19 5 GLN B N 1
ATOM 1896 C CA . GLN B 1 5 ? -4.195 35.312 8.898 1 45.19 5 GLN B CA 1
ATOM 1897 C C . GLN B 1 5 ? -3.453 34.344 7.973 1 45.19 5 GLN B C 1
ATOM 1899 O O . GLN B 1 5 ? -3.156 33.219 8.352 1 45.19 5 GLN B O 1
ATOM 1904 N N . ARG B 1 6 ? -3.746 34.438 6.703 1 43.72 6 ARG B N 1
ATOM 1905 C CA . ARG B 1 6 ? -3.129 33.625 5.66 1 43.72 6 ARG B CA 1
ATOM 1906 C C . ARG B 1 6 ? -1.64 33.438 5.922 1 43.72 6 ARG B C 1
ATOM 1908 O O . ARG B 1 6 ? -0.947 34.375 6.312 1 43.72 6 ARG B O 1
ATOM 1915 N N . LEU B 1 7 ? -1.321 32.312 6.434 1 48.28 7 LEU B N 1
ATOM 1916 C CA . LEU B 1 7 ? 0.107 32 6.465 1 48.28 7 LEU B CA 1
ATOM 1917 C C . LEU B 1 7 ? 0.786 32.469 5.18 1 48.28 7 LEU B C 1
ATOM 1919 O O . LEU B 1 7 ? 0.265 32.25 4.082 1 48.28 7 LEU B O 1
ATOM 1923 N N . LYS B 1 8 ? 1.24 33.656 5.145 1 42.22 8 LYS B N 1
ATOM 1924 C CA . LYS B 1 8 ? 2.02 34.062 3.98 1 42.22 8 LYS B CA 1
ATOM 1925 C C . LYS B 1 8 ? 2.848 32.906 3.443 1 42.22 8 LYS B C 1
ATOM 1927 O O . LYS B 1 8 ? 3.752 32.406 4.121 1 42.22 8 LYS B O 1
ATOM 1932 N N . LEU B 1 9 ? 2.234 31.922 2.93 1 40.16 9 LEU B N 1
ATOM 1933 C CA . LEU B 1 9 ? 3.098 31.062 2.131 1 40.16 9 LEU B CA 1
ATOM 1934 C C . LEU B 1 9 ? 4.207 31.875 1.464 1 40.16 9 LEU B C 1
ATOM 1936 O O . LEU B 1 9 ? 3.959 32.594 0.493 1 40.16 9 LEU B O 1
ATOM 1940 N N . ARG B 1 10 ? 5.09 32.469 2.26 1 36.94 10 ARG B N 1
ATOM 1941 C CA . ARG B 1 10 ? 6.289 33.031 1.632 1 36.94 10 ARG B CA 1
ATOM 1942 C C . ARG B 1 10 ? 6.887 32.031 0.636 1 36.94 10 ARG B C 1
ATOM 1944 O O . ARG B 1 10 ? 7.289 30.938 1.014 1 36.94 10 ARG B O 1
ATOM 1951 N N . THR B 1 11 ? 6.391 31.875 -0.434 1 35.28 11 THR B N 1
ATOM 1952 C CA . THR B 1 11 ? 7.098 31.234 -1.544 1 35.28 11 THR B CA 1
ATOM 1953 C C . THR B 1 11 ? 8.57 31.625 -1.539 1 35.28 11 THR B C 1
ATOM 1955 O O . THR B 1 11 ? 8.945 32.656 -2.09 1 35.28 11 THR B O 1
ATOM 1958 N N . VAL B 1 12 ? 9.297 31.75 -0.532 1 31.97 12 VAL B N 1
ATOM 1959 C CA . VAL B 1 12 ? 10.711 32.062 -0.647 1 31.97 12 VAL B CA 1
ATOM 1960 C C . VAL B 1 12 ? 11.445 30.953 -1.388 1 31.97 12 VAL B C 1
ATOM 1962 O O . VAL B 1 12 ? 11.602 29.859 -0.86 1 31.97 12 VAL B O 1
ATOM 1965 N N . ARG B 1 13 ? 11.172 30.469 -2.549 1 32.28 13 ARG B N 1
ATOM 1966 C CA . ARG B 1 13 ? 12.281 29.812 -3.215 1 32.28 13 ARG B CA 1
ATOM 1967 C C . ARG B 1 13 ? 13.547 30.656 -3.156 1 32.28 13 ARG B C 1
ATOM 1969 O O . ARG B 1 13 ? 13.695 31.609 -3.922 1 32.28 13 ARG B O 1
ATOM 1976 N N . HIS B 1 14 ? 14.117 30.875 -1.998 1 31.98 14 HIS B N 1
ATOM 1977 C CA . HIS B 1 14 ? 15.43 31.5 -2.172 1 31.98 14 HIS B CA 1
ATOM 1978 C C . HIS B 1 14 ? 16.422 30.516 -2.791 1 31.98 14 HIS B C 1
ATOM 1980 O O . HIS B 1 14 ? 16.75 29.484 -2.189 1 31.98 14 HIS B O 1
ATOM 1986 N N . PHE B 1 15 ? 16.297 29.969 -4.035 1 32.28 15 PHE B N 1
ATOM 1987 C CA . PHE B 1 15 ? 17.578 29.547 -4.578 1 32.28 15 PHE B CA 1
ATOM 1988 C C . PHE B 1 15 ? 18.656 30.594 -4.328 1 32.28 15 PHE B C 1
ATOM 1990 O O . PHE B 1 15 ? 18.688 31.625 -5.008 1 32.28 15 PHE B O 1
ATOM 1997 N N . CYS B 1 16 ? 18.891 30.703 -3.08 1 32.56 16 CYS B N 1
ATOM 1998 C CA . CYS B 1 16 ? 20 31.609 -2.826 1 32.56 16 CYS B CA 1
ATOM 1999 C C . CYS B 1 16 ? 21.281 31.094 -3.492 1 32.56 16 CYS B C 1
ATOM 2001 O O . CYS B 1 16 ? 21.719 29.969 -3.221 1 32.56 16 CYS B O 1
ATOM 2003 N N . ASP B 1 17 ? 21.578 31.312 -4.801 1 34.44 17 ASP B N 1
ATOM 2004 C CA . ASP B 1 17 ? 22.953 31.391 -5.285 1 34.44 17 ASP B CA 1
ATOM 2005 C C . ASP B 1 17 ? 23.859 32.062 -4.266 1 34.44 17 ASP B C 1
ATOM 2007 O O . ASP B 1 17 ? 23.703 33.281 -4.004 1 34.44 17 ASP B O 1
ATOM 2011 N N . SER B 1 18 ? 24.125 31.484 -3.232 1 31.62 18 SER B N 1
ATOM 2012 C CA . SER B 1 18 ? 25.062 32 -2.24 1 31.62 18 SER B CA 1
ATOM 2013 C C . SER B 1 18 ? 26.203 32.781 -2.906 1 31.62 18 SER B C 1
ATOM 2015 O O . SER B 1 18 ? 26.562 33.844 -2.463 1 31.62 18 SER B O 1
ATOM 2017 N N . VAL B 1 19 ? 27.406 32.156 -3.25 1 31.92 19 VAL B N 1
ATOM 2018 C CA . VAL B 1 19 ? 28.734 32.625 -2.842 1 31.92 19 VAL B CA 1
ATOM 2019 C C . VAL B 1 19 ? 29.047 33.969 -3.527 1 31.92 19 VAL B C 1
ATOM 2021 O O . VAL B 1 19 ? 29.469 34.906 -2.877 1 31.92 19 VAL B O 1
ATOM 2024 N N . GLN B 1 20 ? 30 34.031 -4.594 1 30.95 20 GLN B N 1
ATOM 2025 C CA . GLN B 1 20 ? 31.062 35.031 -4.59 1 30.95 20 GLN B CA 1
ATOM 2026 C C . GLN B 1 20 ? 30.469 36.438 -4.625 1 30.95 20 GLN B C 1
ATOM 2028 O O . GLN B 1 20 ? 30.812 37.281 -3.785 1 30.95 20 GLN B O 1
ATOM 2033 N N . ALA B 1 21 ? 30.891 37.438 -5.75 1 32.16 21 ALA B N 1
ATOM 2034 C CA . ALA B 1 21 ? 31.453 38.781 -5.855 1 32.16 21 ALA B CA 1
ATOM 2035 C C . ALA B 1 21 ? 30.359 39.844 -5.746 1 32.16 21 ALA B C 1
ATOM 2037 O O . ALA B 1 21 ? 30.453 40.781 -4.934 1 32.16 21 ALA B O 1
ATOM 2038 N N . LYS B 1 22 ? 30.266 40.969 -6.828 1 34.38 22 LYS B N 1
ATOM 2039 C CA . LYS B 1 22 ? 29.938 42.375 -6.883 1 34.38 22 LYS B CA 1
ATOM 2040 C C . LYS B 1 22 ? 28.438 42.594 -6.707 1 34.38 22 LYS B C 1
ATOM 2042 O O . LYS B 1 22 ? 27.656 41.656 -6.719 1 34.38 22 LYS B O 1
ATOM 2047 N N . GLY B 1 23 ? 27.766 43.688 -7.391 1 31.73 23 GLY B N 1
ATOM 2048 C CA . GLY B 1 23 ? 26.781 44.75 -7.336 1 31.73 23 GLY B CA 1
ATOM 2049 C C . GLY B 1 23 ? 25.359 44.281 -7.465 1 31.73 23 GLY B C 1
ATOM 2050 O O . GLY B 1 23 ? 24.406 45.062 -7.305 1 31.73 23 GLY B O 1
ATOM 2051 N N . SER B 1 24 ? 25.094 43.344 -8.5 1 33.09 24 SER B N 1
ATOM 2052 C CA . SER B 1 24 ? 23.75 43.438 -9.078 1 33.09 24 SER B CA 1
ATOM 2053 C C . SER B 1 24 ? 22.719 42.781 -8.195 1 33.09 24 SER B C 1
ATOM 2055 O O . SER B 1 24 ? 22.969 41.688 -7.645 1 33.09 24 SER B O 1
ATOM 2057 N N . LEU B 1 25 ? 21.734 43.5 -7.551 1 33.75 25 LEU B N 1
ATOM 2058 C CA . LEU B 1 25 ? 20.484 43.25 -6.84 1 33.75 25 LEU B CA 1
ATOM 2059 C C . LEU B 1 25 ? 19.781 42.031 -7.41 1 33.75 25 LEU B C 1
ATOM 2061 O O . LEU B 1 25 ? 19.359 42.031 -8.57 1 33.75 25 LEU B O 1
ATOM 2065 N N . ARG B 1 26 ? 20.297 40.875 -7.184 1 34.81 26 ARG B N 1
ATOM 2066 C CA . ARG B 1 26 ? 19.734 39.625 -7.727 1 34.81 26 ARG B CA 1
ATOM 2067 C C . ARG B 1 26 ? 18.266 39.469 -7.352 1 34.81 26 ARG B C 1
ATOM 2069 O O . ARG B 1 26 ? 17.891 39.656 -6.191 1 34.81 26 ARG B O 1
ATOM 2076 N N . LYS B 1 27 ? 17.297 39.688 -8.289 1 34.28 27 LYS B N 1
ATOM 2077 C CA . LYS B 1 27 ? 15.852 39.562 -8.25 1 34.28 27 LYS B CA 1
ATOM 2078 C C . LYS B 1 27 ? 15.438 38.188 -7.738 1 34.28 27 LYS B C 1
ATOM 2080 O O . LYS B 1 27 ? 15.922 37.156 -8.234 1 34.28 27 LYS B O 1
ATOM 2085 N N . CYS B 1 28 ? 15.242 38 -6.488 1 32.47 28 CYS B N 1
ATOM 2086 C CA . CYS B 1 28 ? 14.672 36.812 -5.871 1 32.47 28 CYS B CA 1
ATOM 2087 C C . CYS B 1 28 ? 13.359 36.406 -6.551 1 32.47 28 CYS B C 1
ATOM 2089 O O . CYS B 1 28 ? 12.461 37.25 -6.699 1 32.47 28 CYS B O 1
ATOM 2091 N N . ARG B 1 29 ? 13.438 35.594 -7.648 1 34.06 29 ARG B N 1
ATOM 2092 C CA . ARG B 1 29 ? 12.25 35.125 -8.375 1 34.06 29 ARG B CA 1
ATOM 2093 C C . ARG B 1 29 ? 11.25 34.469 -7.434 1 34.06 29 ARG B C 1
ATOM 2095 O O . ARG B 1 29 ? 11.625 33.625 -6.613 1 34.06 29 ARG B O 1
ATOM 2102 N N . THR B 1 30 ? 10.141 34.969 -7.047 1 34.09 30 THR B N 1
ATOM 2103 C CA . THR B 1 30 ? 8.953 34.438 -6.395 1 34.09 30 THR B CA 1
ATOM 2104 C C . THR B 1 30 ? 8.453 33.188 -7.113 1 34.09 30 THR B C 1
ATOM 2106 O O . THR B 1 30 ? 8.172 33.219 -8.312 1 34.09 30 THR B O 1
ATOM 2109 N N . VAL B 1 31 ? 9.031 32.094 -7.02 1 35.78 31 VAL B N 1
ATOM 2110 C CA . VAL B 1 31 ? 8.453 30.906 -7.617 1 35.78 31 VAL B CA 1
ATOM 2111 C C . VAL B 1 31 ? 7.016 30.734 -7.129 1 35.78 31 VAL B C 1
ATOM 2113 O O . VAL B 1 31 ? 6.766 30.672 -5.922 1 35.78 31 VAL B O 1
ATOM 2116 N N . LYS B 1 32 ? 6.02 31.266 -7.75 1 41.06 32 LYS B N 1
ATOM 2117 C CA . LYS B 1 32 ? 4.609 30.953 -7.531 1 41.06 32 LYS B CA 1
ATOM 2118 C C . LYS B 1 32 ? 4.398 29.453 -7.395 1 41.06 32 LYS B C 1
ATOM 2120 O O . LYS B 1 32 ? 4.695 28.688 -8.32 1 41.06 32 LYS B O 1
ATOM 2125 N N . ILE B 1 33 ? 4.527 28.844 -6.289 1 47.56 33 ILE B N 1
ATOM 2126 C CA . ILE B 1 33 ? 4.164 27.453 -6.078 1 47.56 33 ILE B CA 1
ATOM 2127 C C . ILE B 1 33 ? 2.801 27.172 -6.703 1 47.56 33 ILE B C 1
ATOM 2129 O O . ILE B 1 33 ? 1.814 27.828 -6.379 1 47.56 33 ILE B O 1
ATOM 2133 N N . ASP B 1 34 ? 2.777 26.75 -7.883 1 53 34 ASP B N 1
ATOM 2134 C CA . ASP B 1 34 ? 1.516 26.266 -8.438 1 53 34 ASP B CA 1
ATOM 2135 C C . ASP B 1 34 ? 0.792 25.359 -7.457 1 53 34 ASP B C 1
ATOM 2137 O O . ASP B 1 34 ? 1.199 24.219 -7.25 1 53 34 ASP B O 1
ATOM 2141 N N . ARG B 1 35 ? 0.02 25.969 -6.473 1 54.56 35 ARG B N 1
ATOM 2142 C CA . ARG B 1 35 ? -0.733 25.297 -5.418 1 54.56 35 ARG B CA 1
ATOM 2143 C C . ARG B 1 35 ? -1.448 24.062 -5.953 1 54.56 35 ARG B C 1
ATOM 2145 O O . ARG B 1 35 ? -1.708 23.125 -5.207 1 54.56 35 ARG B O 1
ATOM 2152 N N . LYS B 1 36 ? -1.721 24.047 -7.34 1 57.88 36 LYS B N 1
ATOM 2153 C CA . LYS B 1 36 ? -2.5 22.938 -7.91 1 57.88 36 LYS B CA 1
ATOM 2154 C C . LYS B 1 36 ? -1.724 21.625 -7.859 1 57.88 36 LYS B C 1
ATOM 2156 O O . LYS B 1 36 ? -2.32 20.562 -7.773 1 57.88 36 LYS B O 1
ATOM 2161 N N . SER B 1 37 ? -0.428 21.719 -7.602 1 69.25 37 SER B N 1
ATOM 2162 C CA . SER B 1 37 ? 0.362 20.5 -7.684 1 69.25 37 SER B CA 1
ATOM 2163 C C . SER B 1 37 ? 0.803 20.031 -6.297 1 69.25 37 SER B C 1
ATOM 2165 O O . SER B 1 37 ? 1.388 18.953 -6.156 1 69.25 37 SER B O 1
ATOM 2167 N N . ILE B 1 38 ? 0.322 20.766 -5.266 1 82.44 38 ILE B N 1
ATOM 2168 C CA . ILE B 1 38 ? 0.86 20.516 -3.934 1 82.44 38 ILE B CA 1
ATOM 2169 C C . ILE B 1 38 ? 0.021 19.438 -3.234 1 82.44 38 ILE B C 1
ATOM 2171 O O . ILE B 1 38 ? 0.526 18.703 -2.385 1 82.44 38 ILE B O 1
ATOM 2175 N N . VAL B 1 39 ? -1.204 19.453 -3.65 1 87.81 39 VAL B N 1
ATOM 2176 C CA . VAL B 1 39 ? -2.137 18.5 -3.051 1 87.81 39 VAL B CA 1
ATOM 2177 C C . VAL B 1 39 ? -2.611 17.5 -4.105 1 87.81 39 VAL B C 1
ATOM 2179 O O . VAL B 1 39 ? -2.895 17.891 -5.246 1 87.81 39 VAL B O 1
ATOM 2182 N N . SER B 1 40 ? -2.59 16.281 -3.801 1 87 40 SER B N 1
ATOM 2183 C CA . SER B 1 40 ? -3.045 15.227 -4.707 1 87 40 SER B CA 1
ATOM 2184 C C . SER B 1 40 ? -4.078 14.328 -4.035 1 87 40 SER B C 1
ATOM 2186 O O . SER B 1 40 ? -3.854 13.836 -2.926 1 87 40 SER B O 1
ATOM 2188 N N . PRO B 1 41 ? -5.156 14.078 -4.695 1 87.56 41 PRO B N 1
ATOM 2189 C CA . PRO B 1 41 ? -5.656 14.648 -5.949 1 87.56 41 PRO B CA 1
ATOM 2190 C C . PRO B 1 41 ? -5.938 16.141 -5.844 1 87.56 41 PRO B C 1
ATOM 2192 O O . PRO B 1 41 ? -5.848 16.719 -4.758 1 87.56 41 PRO B O 1
ATOM 2195 N N . SER B 1 42 ? -6.23 16.75 -6.957 1 86.12 42 SER B N 1
ATOM 2196 C CA . SER B 1 42 ? -6.5 18.188 -6.965 1 86.12 42 SER B CA 1
ATOM 2197 C C . SER B 1 42 ? -7.777 18.5 -6.203 1 86.12 42 SER B C 1
ATOM 2199 O O . SER B 1 42 ? -8.766 17.766 -6.285 1 86.12 42 SER B O 1
ATOM 2201 N N . LEU B 1 43 ? -7.742 19.609 -5.492 1 86.88 43 LEU B N 1
ATOM 2202 C CA . LEU B 1 43 ? -8.898 20.062 -4.723 1 86.88 43 LEU B CA 1
ATOM 2203 C C . LEU B 1 43 ? -9.898 20.781 -5.621 1 86.88 43 LEU B C 1
ATOM 2205 O O . LEU B 1 43 ? -9.523 21.688 -6.363 1 86.88 43 LEU B O 1
ATOM 2209 N N . SER B 1 44 ? -11.102 20.344 -5.555 1 84.44 44 SER B N 1
ATOM 2210 C CA . SER B 1 44 ? -12.156 21.062 -6.266 1 84.44 44 SER B CA 1
ATOM 2211 C C . SER B 1 44 ? -12.75 22.172 -5.406 1 84.44 44 SER B C 1
ATOM 2213 O O . SER B 1 44 ? -12.742 22.094 -4.176 1 84.44 44 SER B O 1
ATOM 2215 N N . LYS B 1 45 ? -13.273 23.156 -6.07 1 85.56 45 LYS B N 1
ATOM 2216 C CA . LYS B 1 45 ? -13.922 24.25 -5.355 1 85.56 45 LYS B CA 1
ATOM 2217 C C . LYS B 1 45 ? -15.102 23.75 -4.527 1 85.56 45 LYS B C 1
ATOM 2219 O O . LYS B 1 45 ? -15.312 24.188 -3.396 1 85.56 45 LYS B O 1
ATOM 2224 N N . ALA B 1 46 ? -15.805 22.844 -5.059 1 84.94 46 ALA B N 1
ATOM 2225 C CA . ALA B 1 46 ? -16.969 22.281 -4.383 1 84.94 46 ALA B CA 1
ATOM 2226 C C . ALA B 1 46 ? -16.578 21.609 -3.076 1 84.94 46 ALA B C 1
ATOM 2228 O O . ALA B 1 46 ? -17.219 21.797 -2.045 1 84.94 46 ALA B O 1
ATOM 2229 N N . LYS B 1 47 ? -15.5 20.938 -3.098 1 85.94 47 LYS B N 1
ATOM 2230 C CA . LYS B 1 47 ? -15.016 20.234 -1.908 1 85.94 47 LYS B CA 1
ATOM 2231 C C . LYS B 1 47 ? -14.492 21.219 -0.866 1 85.94 47 LYS B C 1
ATOM 2233 O O . LYS B 1 47 ? -14.688 21.031 0.335 1 85.94 47 LYS B O 1
ATOM 2238 N N . CYS B 1 48 ? -13.859 22.219 -1.381 1 86.69 48 CYS B N 1
ATOM 2239 C CA . CYS B 1 48 ? -13.289 23.219 -0.489 1 86.69 48 CYS B CA 1
ATOM 2240 C C . CYS B 1 48 ? -14.383 23.969 0.258 1 86.69 48 CYS B C 1
ATOM 2242 O O . CYS B 1 48 ? -14.211 24.328 1.426 1 86.69 48 CYS B O 1
ATOM 2244 N N . GLU B 1 49 ? -15.445 24.109 -0.406 1 85.81 49 GLU B N 1
ATOM 2245 C CA . GLU B 1 49 ? -16.547 24.875 0.178 1 85.81 49 GLU B CA 1
ATOM 2246 C C . GLU B 1 49 ? -17.281 24.062 1.24 1 85.81 49 GLU B C 1
ATOM 2248 O O . GLU B 1 49 ? -17.766 24.609 2.227 1 85.81 49 GLU B O 1
ATOM 2253 N N . VAL B 1 50 ? -17.234 22.781 1.022 1 82.56 50 VAL B N 1
ATOM 2254 C CA . VAL B 1 50 ? -18.078 21.969 1.898 1 82.56 50 VAL B CA 1
ATOM 2255 C C . VAL B 1 50 ? -17.219 21.297 2.965 1 82.56 50 VAL B C 1
ATOM 2257 O O . VAL B 1 50 ? -17.734 20.656 3.879 1 82.56 50 VAL B O 1
ATOM 2260 N N . ALA B 1 51 ? -15.953 21.5 2.934 1 90.06 51 ALA B N 1
ATOM 2261 C CA . ALA B 1 51 ? -15.055 20.859 3.885 1 90.06 51 ALA B CA 1
ATOM 2262 C C . ALA B 1 51 ? -15.078 21.562 5.238 1 90.06 51 ALA B C 1
ATOM 2264 O O . ALA B 1 51 ? -14.266 22.453 5.496 1 90.06 51 ALA B O 1
ATOM 2265 N N . ASN B 1 52 ? -15.922 21.078 6.133 1 92.62 52 ASN B N 1
ATOM 2266 C CA . ASN B 1 52 ? -16.094 21.703 7.438 1 92.62 52 ASN B CA 1
ATOM 2267 C C . ASN B 1 52 ? -15.016 21.25 8.422 1 92.62 52 ASN B C 1
ATOM 2269 O O . ASN B 1 52 ? -14.688 21.969 9.367 1 92.62 52 ASN B O 1
ATOM 2273 N N . SER B 1 53 ? -14.586 20.047 8.258 1 95.69 53 SER B N 1
ATOM 2274 C CA . SER B 1 53 ? -13.508 19.578 9.109 1 95.69 53 SER B CA 1
ATOM 2275 C C . SER B 1 53 ? -12.57 18.641 8.359 1 95.69 53 SER B C 1
ATOM 2277 O O . SER B 1 53 ? -12.984 18 7.387 1 95.69 53 SER B O 1
ATOM 2279 N N . ILE B 1 54 ? -11.32 18.641 8.844 1 97 54 ILE B N 1
ATOM 2280 C CA . ILE B 1 54 ? -10.328 17.781 8.211 1 97 54 ILE B CA 1
ATOM 2281 C C . ILE B 1 54 ? -9.602 16.953 9.273 1 97 54 ILE B C 1
ATOM 2283 O O . ILE B 1 54 ? -9.492 17.391 10.43 1 97 54 ILE B O 1
ATOM 2287 N N . VAL B 1 55 ? -9.227 15.812 8.898 1 98.12 55 VAL B N 1
ATOM 2288 C CA . VAL B 1 55 ? -8.328 14.992 9.703 1 98.12 55 VAL B CA 1
ATOM 2289 C C . VAL B 1 55 ? -7 14.812 8.977 1 98.12 55 VAL B C 1
ATOM 2291 O O . VAL B 1 55 ? -6.957 14.258 7.875 1 98.12 55 VAL B O 1
ATOM 2294 N N . ALA B 1 56 ? -5.949 15.391 9.516 1 98.44 56 ALA B N 1
ATOM 2295 C CA . ALA B 1 56 ? -4.598 15.062 9.078 1 98.44 56 ALA B CA 1
ATOM 2296 C C . ALA B 1 56 ? -4.055 13.844 9.82 1 98.44 56 ALA B C 1
ATOM 2298 O O . ALA B 1 56 ? -4.188 13.75 11.047 1 98.44 56 ALA B O 1
ATOM 2299 N N . LEU B 1 57 ? -3.486 12.922 9.055 1 98.25 57 LEU B N 1
ATOM 2300 C CA . LEU B 1 57 ? -3.023 11.711 9.727 1 98.25 57 LEU B CA 1
ATOM 2301 C C . LEU B 1 57 ? -1.62 11.336 9.258 1 98.25 57 LEU B C 1
ATOM 2303 O O . LEU B 1 57 ? -1.163 11.797 8.211 1 98.25 57 LEU B O 1
ATOM 2307 N N . ASN B 1 58 ? -0.926 10.625 10.102 1 97.19 58 ASN B N 1
ATOM 2308 C CA . ASN B 1 58 ? 0.402 10.07 9.852 1 97.19 58 ASN B CA 1
ATOM 2309 C C . ASN B 1 58 ? 0.539 8.664 10.414 1 97.19 58 ASN B C 1
ATOM 2311 O O . ASN B 1 58 ? 0.375 8.453 11.617 1 97.19 58 ASN B O 1
ATOM 2315 N N . VAL B 1 59 ? 0.787 7.75 9.461 1 96.38 59 VAL B N 1
ATOM 2316 C CA . VAL B 1 59 ? 1.068 6.383 9.891 1 96.38 59 VAL B CA 1
ATOM 2317 C C . VAL B 1 59 ? 2.574 6.195 10.07 1 96.38 59 VAL B C 1
ATOM 2319 O O . VAL B 1 59 ? 3.328 6.211 9.102 1 96.38 59 VAL B O 1
ATOM 2322 N N . SER B 1 60 ? 2.971 6.129 11.281 1 94.62 60 SER B N 1
ATOM 2323 C CA . SER B 1 60 ? 4.336 5.809 11.68 1 94.62 60 SER B CA 1
ATOM 2324 C C . SER B 1 60 ? 4.367 4.637 12.656 1 94.62 60 SER B C 1
ATOM 2326 O O . SER B 1 60 ? 4.191 4.82 13.867 1 94.62 60 SER B O 1
ATOM 2328 N N . LEU B 1 61 ? 4.629 3.518 12.125 1 93.19 61 LEU B N 1
ATOM 2329 C CA . LEU B 1 61 ? 4.43 2.283 12.875 1 93.19 61 LEU B CA 1
ATOM 2330 C C . LEU B 1 61 ? 5.316 2.254 14.117 1 93.19 61 LEU B C 1
ATOM 2332 O O . LEU B 1 61 ? 6.461 2.707 14.078 1 93.19 61 LEU B O 1
ATOM 2336 N N . PRO B 1 62 ? 4.742 1.805 15.148 1 94.94 62 PRO B N 1
ATOM 2337 C CA . PRO B 1 62 ? 3.463 1.114 15.312 1 94.94 62 PRO B CA 1
ATOM 2338 C C . PRO B 1 62 ? 2.318 2.068 15.648 1 94.94 62 PRO B C 1
ATOM 2340 O O . PRO B 1 62 ? 1.279 1.639 16.156 1 94.94 62 PRO B O 1
ATOM 2343 N N . TYR B 1 63 ? 2.365 3.375 15.328 1 97.19 63 TYR B N 1
ATOM 2344 C CA . TYR B 1 63 ? 1.354 4.34 15.75 1 97.19 63 TYR B CA 1
ATOM 2345 C C . TYR B 1 63 ? 0.709 5.012 14.539 1 97.19 63 TYR B C 1
ATOM 2347 O O . TYR B 1 63 ? 1.279 5.02 13.445 1 97.19 63 TYR B O 1
ATOM 2355 N N . ILE B 1 64 ? -0.424 5.434 14.805 1 98 64 ILE B N 1
ATOM 2356 C CA . ILE B 1 64 ? -1.04 6.441 13.953 1 98 64 ILE B CA 1
ATOM 2357 C C . ILE B 1 64 ? -1.263 7.727 14.742 1 98 64 ILE B C 1
ATOM 2359 O O . ILE B 1 64 ? -1.628 7.684 15.922 1 98 64 ILE B O 1
ATOM 2363 N N . THR B 1 65 ? -0.944 8.836 14.188 1 98.5 65 THR B N 1
ATOM 2364 C CA . THR B 1 65 ? -1.137 10.156 14.766 1 98.5 65 THR B CA 1
ATOM 2365 C C . THR B 1 65 ? -2.1 10.984 13.922 1 98.5 65 THR B C 1
ATOM 2367 O O . THR B 1 65 ? -2.068 10.914 12.688 1 98.5 65 THR B O 1
ATOM 2370 N N . TRP B 1 66 ? -3.027 11.719 14.609 1 98.75 66 TRP B N 1
ATOM 2371 C CA . TRP B 1 66 ? -3.904 12.555 13.797 1 98.75 66 TRP B CA 1
ATOM 2372 C C . TRP B 1 66 ? -4.254 13.852 14.523 1 98.75 66 TRP B C 1
ATOM 2374 O O . TRP B 1 66 ? -4.074 13.953 15.742 1 98.75 66 TRP B O 1
ATOM 2384 N N . SER B 1 67 ? -4.586 14.844 13.812 1 98.69 67 SER B N 1
ATOM 2385 C CA . SER B 1 67 ? -5.25 16.062 14.273 1 98.69 67 SER B CA 1
ATOM 2386 C C . SER B 1 67 ? -6.578 16.266 13.562 1 98.69 67 SER B C 1
ATOM 2388 O O . SER B 1 67 ? -6.695 16.016 12.359 1 98.69 67 SER B O 1
ATOM 2390 N N . HIS B 1 68 ? -7.578 16.578 14.281 1 98.75 68 HIS B N 1
ATOM 2391 C CA . HIS B 1 68 ? -8.898 16.891 13.758 1 98.75 68 HIS B CA 1
ATOM 2392 C C . HIS B 1 68 ? -9.219 18.375 13.906 1 98.75 68 HIS B C 1
ATOM 2394 O O . HIS B 1 68 ? -9.523 18.844 15.008 1 98.75 68 HIS B O 1
ATOM 2400 N N . LEU B 1 69 ? -9.164 19.078 12.82 1 97.75 69 LEU B N 1
ATOM 2401 C CA . LEU B 1 69 ? -9.266 20.531 12.797 1 97.75 69 LEU B CA 1
ATOM 2402 C C . LEU B 1 69 ? -10.445 20.984 11.945 1 97.75 69 LEU B C 1
ATOM 2404 O O . LEU B 1 69 ? -10.672 20.438 10.859 1 97.75 69 LEU B O 1
ATOM 2408 N N . ASP B 1 70 ? -11.203 21.844 12.438 1 96 70 ASP B N 1
ATOM 2409 C CA . ASP B 1 70 ? -12.32 22.312 11.625 1 96 70 ASP B CA 1
ATOM 2410 C C . ASP B 1 70 ? -11.969 23.609 10.914 1 96 70 ASP B C 1
ATOM 2412 O O . ASP B 1 70 ? -10.867 24.141 11.062 1 96 70 ASP B O 1
ATOM 2416 N N . ARG B 1 71 ? -12.867 24.109 10.125 1 92.56 71 ARG B N 1
ATOM 2417 C CA . ARG B 1 71 ? -12.656 25.25 9.242 1 92.56 71 ARG B CA 1
ATOM 2418 C C . ARG B 1 71 ? -12.438 26.531 10.047 1 92.56 71 ARG B C 1
ATOM 2420 O O . ARG B 1 71 ? -11.891 27.516 9.531 1 92.56 71 ARG B O 1
ATOM 2427 N N . ASN B 1 72 ? -12.898 26.609 11.281 1 91.5 72 ASN B N 1
ATOM 2428 C CA . ASN B 1 72 ? -12.703 27.75 12.164 1 91.5 72 ASN B CA 1
ATOM 2429 C C . ASN B 1 72 ? -11.422 27.609 12.984 1 91.5 72 ASN B C 1
ATOM 2431 O O . ASN B 1 72 ? -11.203 28.359 13.938 1 91.5 72 ASN B O 1
ATOM 2435 N N . MET B 1 73 ? -10.602 26.594 12.695 1 93.75 73 MET B N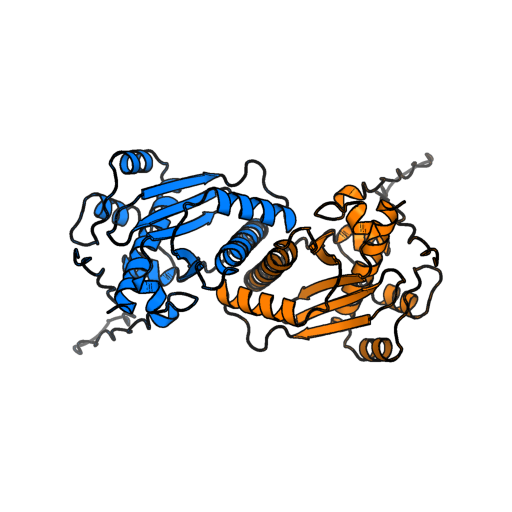 1
ATOM 2436 C CA . MET B 1 73 ? -9.32 26.344 13.344 1 93.75 73 MET B CA 1
ATOM 2437 C C . MET B 1 73 ? -9.523 25.906 14.797 1 93.75 73 MET B C 1
ATOM 2439 O O . MET B 1 73 ? -8.773 26.312 15.68 1 93.75 73 MET B O 1
ATOM 2443 N N . GLU B 1 74 ? -10.602 25.266 14.953 1 95.62 74 GLU B N 1
ATOM 2444 C CA . GLU B 1 74 ? -10.82 24.609 16.234 1 95.62 74 GLU B CA 1
ATOM 2445 C C . GLU B 1 74 ? -10.344 23.156 16.203 1 95.62 74 GLU B C 1
ATOM 2447 O O . GLU B 1 74 ? -10.758 22.375 15.344 1 95.62 74 GLU B O 1
ATOM 2452 N N . LEU B 1 75 ? -9.445 22.844 17.156 1 97.5 75 LEU B N 1
ATOM 2453 C CA . LEU B 1 75 ? -8.906 21.5 17.219 1 97.5 75 LEU B CA 1
ATOM 2454 C C . LEU B 1 75 ? -9.773 20.609 18.109 1 97.5 75 LEU B C 1
ATOM 2456 O O . LEU B 1 75 ? -9.914 20.859 19.297 1 97.5 75 LEU B O 1
ATOM 2460 N N . TYR B 1 76 ? -10.32 19.5 17.469 1 97.44 76 TYR B N 1
ATOM 2461 C CA . TYR B 1 76 ? -11.234 18.625 18.188 1 97.44 76 TYR B CA 1
ATOM 2462 C C . TYR B 1 76 ? -10.484 17.469 18.828 1 97.44 76 TYR B C 1
ATOM 2464 O O . TYR B 1 76 ? -10.859 16.984 19.906 1 97.44 76 TYR B O 1
ATOM 2472 N N . SER B 1 77 ? -9.555 17 18.125 1 97.88 77 SER B N 1
ATOM 2473 C CA . SER B 1 77 ? -8.773 15.867 18.641 1 97.88 77 SER B CA 1
ATOM 2474 C C . SER B 1 77 ? -7.336 15.922 18.141 1 97.88 77 SER B C 1
ATOM 2476 O O . SER B 1 77 ? -7.074 16.406 17.031 1 97.88 77 SER B O 1
ATOM 2478 N N . TRP B 1 78 ? -6.445 15.523 18.906 1 98.25 78 TRP B N 1
ATOM 2479 C CA . TRP B 1 78 ? -5 15.492 18.719 1 98.25 78 TRP B CA 1
ATOM 2480 C C . TRP B 1 78 ? -4.383 14.289 19.422 1 98.25 78 TRP B C 1
ATOM 2482 O O . TRP B 1 78 ? -4.062 14.352 20.609 1 98.25 78 TRP B O 1
ATOM 2492 N N . GLU B 1 79 ? -4.211 13.172 18.609 1 97.5 79 GLU B N 1
ATOM 2493 C CA . GLU B 1 79 ? -3.936 11.914 19.312 1 97.5 79 GLU B CA 1
ATOM 2494 C C . GLU B 1 79 ? -2.889 11.094 18.562 1 97.5 79 GLU B C 1
ATOM 2496 O O . GLU B 1 79 ? -2.703 11.258 17.359 1 97.5 79 GLU B O 1
ATOM 2501 N N . ARG B 1 80 ? -2.125 10.367 19.281 1 97.81 80 ARG B N 1
ATOM 2502 C CA . ARG B 1 80 ? -1.234 9.297 18.828 1 97.81 80 ARG B CA 1
ATOM 2503 C C . ARG B 1 80 ? -1.578 7.977 19.516 1 97.81 80 ARG B C 1
ATOM 2505 O O . ARG B 1 80 ? -1.507 7.859 20.734 1 97.81 80 ARG B O 1
ATOM 2512 N N . LYS B 1 81 ? -1.999 7.008 18.672 1 97.19 81 LYS B N 1
ATOM 2513 C CA . LYS B 1 81 ? -2.471 5.746 19.234 1 97.19 81 LYS B CA 1
ATOM 2514 C C . LYS B 1 81 ? -1.798 4.559 18.547 1 97.19 81 LYS B C 1
ATOM 2516 O O . LYS B 1 81 ? -1.529 4.594 17.344 1 97.19 81 LYS B O 1
ATOM 2521 N N . PRO B 1 82 ? -1.511 3.545 19.312 1 96.69 82 PRO B N 1
ATOM 2522 C CA . PRO B 1 82 ? -0.959 2.338 18.703 1 96.69 82 PRO B CA 1
ATOM 2523 C C . PRO B 1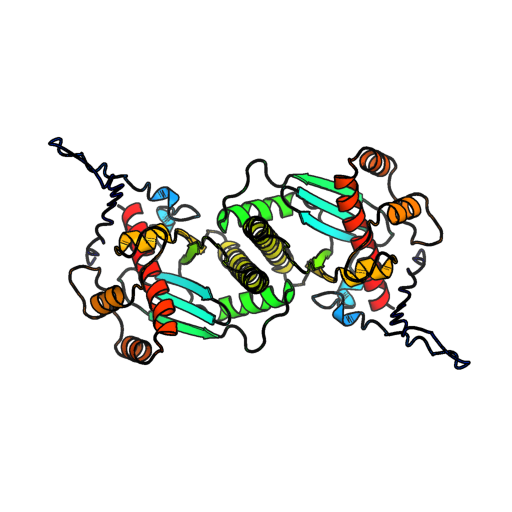 82 ? -1.942 1.659 17.75 1 96.69 82 PRO B C 1
ATOM 2525 O O . PRO B 1 82 ? -3.145 1.614 18.031 1 96.69 82 PRO B O 1
ATOM 2528 N N . LEU B 1 83 ? -1.418 1.204 16.609 1 96 83 LEU B N 1
ATOM 2529 C CA . LEU B 1 83 ? -2.236 0.494 15.641 1 96 83 LEU B CA 1
ATOM 2530 C C . LEU B 1 83 ? -2.232 -1.006 15.914 1 96 83 LEU B C 1
ATOM 2532 O O . LEU B 1 83 ? -3.146 -1.721 15.492 1 96 83 LEU B O 1
ATOM 2536 N N . TYR B 1 84 ? -1.269 -1.438 16.5 1 89.88 84 TYR B N 1
ATOM 2537 C CA . TYR B 1 84 ? -1.168 -2.852 16.844 1 89.88 84 TYR B CA 1
ATOM 2538 C C . TYR B 1 84 ? -0.241 -3.059 18.031 1 89.88 84 TYR B C 1
ATOM 2540 O O . TYR B 1 84 ? 0.602 -2.209 18.328 1 89.88 84 TYR B O 1
ATOM 2548 N N . THR B 1 85 ? -0.472 -4.156 18.703 1 84.38 85 THR B N 1
ATOM 2549 C CA . THR B 1 85 ? 0.415 -4.531 19.812 1 84.38 85 THR B CA 1
ATOM 2550 C C . THR B 1 85 ? 1.463 -5.535 19.328 1 84.38 85 THR B C 1
ATOM 2552 O O . THR B 1 85 ? 2.59 -5.547 19.828 1 84.38 85 THR B O 1
ATOM 2555 N N . VAL B 1 86 ? 1.061 -6.328 18.328 1 75.69 86 VAL B N 1
ATOM 2556 C CA . VAL B 1 86 ? 1.976 -7.281 17.719 1 75.69 86 VAL B CA 1
ATOM 2557 C C . VAL B 1 86 ? 2.16 -6.941 16.234 1 75.69 86 VAL B C 1
ATOM 2559 O O . VAL B 1 86 ? 1.182 -6.762 15.508 1 75.69 86 VAL B O 1
ATOM 2562 N N . SER B 1 87 ? 3.469 -6.789 15.875 1 78.19 87 SER B N 1
ATOM 2563 C CA . SER B 1 87 ? 3.764 -6.406 14.5 1 78.19 87 SER B CA 1
ATOM 2564 C C . SER B 1 87 ? 3.076 -7.34 13.508 1 78.19 87 SER B C 1
ATOM 2566 O O . SER B 1 87 ? 3.119 -8.562 13.664 1 78.19 87 SER B O 1
ATOM 2568 N N . PRO B 1 88 ? 2.434 -6.641 12.625 1 74.94 8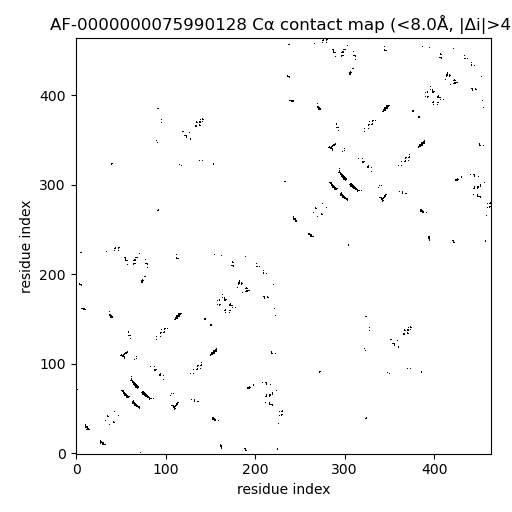8 PRO B N 1
ATOM 2569 C CA . PRO B 1 88 ? 1.797 -7.492 11.617 1 74.94 88 PRO B CA 1
ATOM 2570 C C . PRO B 1 88 ? 2.809 -8.266 10.773 1 74.94 88 PRO B C 1
ATOM 2572 O O . PRO B 1 88 ? 3.941 -7.816 10.594 1 74.94 88 PRO B O 1
ATOM 2575 N N . LYS B 1 89 ? 2.346 -9.406 10.492 1 74.5 89 LYS B N 1
ATOM 2576 C CA . LYS B 1 89 ? 3.117 -10.109 9.469 1 74.5 89 LYS B CA 1
ATOM 2577 C C . LYS B 1 89 ? 3.137 -9.328 8.156 1 74.5 89 LYS B C 1
ATOM 2579 O O . LYS B 1 89 ? 2.244 -8.516 7.898 1 74.5 89 LYS B O 1
ATOM 2584 N N . ASN B 1 90 ? 4.227 -9.398 7.488 1 77.88 90 ASN B N 1
ATOM 2585 C CA . ASN B 1 90 ? 4.32 -8.719 6.199 1 77.88 90 ASN B CA 1
ATOM 2586 C C . ASN B 1 90 ? 3.447 -9.391 5.145 1 77.88 90 ASN B C 1
ATOM 2588 O O . ASN B 1 90 ? 3.957 -10.039 4.23 1 77.88 90 ASN B O 1
ATOM 2592 N N . ASN B 1 91 ? 2.17 -9.32 5.379 1 85 91 ASN B N 1
ATOM 2593 C CA . ASN B 1 91 ? 1.253 -9.805 4.352 1 85 91 ASN B CA 1
ATOM 2594 C C . ASN B 1 91 ? 0.054 -8.875 4.188 1 85 91 ASN B C 1
ATOM 2596 O O . ASN B 1 91 ? -0.222 -8.047 5.059 1 85 91 ASN B O 1
ATOM 2600 N N . LEU B 1 92 ? -0.613 -9.039 3.188 1 90.75 92 LEU B N 1
ATOM 2601 C CA . LEU B 1 92 ? -1.658 -8.117 2.756 1 90.75 92 LEU B CA 1
ATOM 2602 C C . LEU B 1 92 ? -2.84 -8.141 3.719 1 90.75 92 LEU B C 1
ATOM 2604 O O . LEU B 1 92 ? -3.41 -7.098 4.039 1 90.75 92 LEU B O 1
ATOM 2608 N N . GLN B 1 93 ? -3.125 -9.32 4.238 1 90.38 93 GLN B N 1
ATOM 2609 C CA . GLN B 1 93 ? -4.277 -9.453 5.125 1 90.38 93 GLN B CA 1
ATOM 2610 C C . GLN B 1 93 ? -4.043 -8.727 6.449 1 90.38 93 GLN B C 1
ATOM 2612 O O . GLN B 1 93 ? -4.941 -8.062 6.969 1 90.38 93 GLN B O 1
ATOM 2617 N N . SER B 1 94 ? -2.9 -8.93 6.953 1 91.75 94 SER B N 1
ATOM 2618 C CA . SER B 1 94 ? -2.559 -8.266 8.203 1 91.75 94 SER B CA 1
ATOM 2619 C C . SER B 1 94 ? -2.572 -6.746 8.047 1 91.75 94 SER B C 1
ATOM 2621 O O . SER B 1 94 ? -3.094 -6.031 8.906 1 91.75 94 SER B O 1
ATOM 2623 N N . CYS B 1 95 ? -1.993 -6.254 6.961 1 93.69 95 CYS B N 1
ATOM 2624 C CA . CYS B 1 95 ? -2.002 -4.824 6.688 1 93.69 95 CYS B CA 1
ATOM 2625 C C . CYS B 1 95 ? -3.428 -4.301 6.547 1 93.69 95 CYS B C 1
ATOM 2627 O O . CYS B 1 95 ? -3.75 -3.223 7.043 1 93.69 95 CYS B O 1
ATOM 2629 N N . TYR B 1 96 ? -4.191 -5.078 5.93 1 93.75 96 TYR B N 1
ATOM 2630 C CA . TYR B 1 96 ? -5.586 -4.715 5.711 1 93.75 96 TYR B CA 1
ATOM 2631 C C . TYR B 1 96 ? -6.328 -4.582 7.035 1 93.75 96 TYR B C 1
ATOM 2633 O O . TYR B 1 96 ? -7.082 -3.627 7.238 1 93.75 96 TYR B O 1
ATOM 2641 N N . SER B 1 97 ? -6.082 -5.508 7.93 1 92.88 97 SER B N 1
ATOM 2642 C CA . SER B 1 97 ? -6.715 -5.48 9.242 1 92.88 97 SER B CA 1
ATOM 2643 C C . SER B 1 97 ? -6.289 -4.25 10.039 1 92.88 97 SER B C 1
ATOM 2645 O O . SER B 1 97 ? -7.105 -3.625 10.719 1 92.88 97 SER B O 1
ATOM 2647 N N . VAL B 1 98 ? -5.066 -3.943 9.922 1 95.56 98 VAL B N 1
ATOM 2648 C CA . VAL B 1 98 ? -4.551 -2.773 10.625 1 95.56 98 VAL B CA 1
ATOM 2649 C C . VAL B 1 98 ? -5.156 -1.504 10.031 1 95.56 98 VAL B C 1
ATOM 2651 O O . VAL B 1 98 ? -5.555 -0.598 10.766 1 95.56 98 VAL B O 1
ATOM 2654 N N . ALA B 1 99 ? -5.219 -1.428 8.711 1 95.31 99 ALA B N 1
ATOM 2655 C CA . ALA B 1 99 ? -5.805 -0.272 8.031 1 95.31 99 ALA B CA 1
ATOM 2656 C C . ALA B 1 99 ? -7.27 -0.095 8.422 1 95.31 99 ALA B C 1
ATOM 2658 O O . ALA B 1 99 ? -7.73 1.028 8.648 1 95.31 99 ALA B O 1
ATOM 2659 N N . LYS B 1 100 ? -8 -1.165 8.492 1 93.94 100 LYS B N 1
ATOM 2660 C CA . LYS B 1 100 ? -9.398 -1.11 8.898 1 93.94 100 LYS B CA 1
ATOM 2661 C C . LYS B 1 100 ? -9.539 -0.58 10.328 1 93.94 100 LYS B C 1
ATOM 2663 O O . LYS B 1 100 ? -10.422 0.228 10.609 1 93.94 100 LYS B O 1
ATOM 2668 N N . TYR B 1 101 ? -8.711 -1.087 11.18 1 96.19 101 TYR B N 1
ATOM 2669 C CA . TYR B 1 101 ? -8.734 -0.604 12.555 1 96.19 101 TYR B CA 1
ATOM 2670 C C . TYR B 1 101 ? -8.406 0.883 12.617 1 96.19 101 TYR B C 1
ATOM 2672 O O . TYR B 1 101 ? -9.055 1.638 13.352 1 96.19 101 TYR B O 1
ATOM 2680 N N . ALA B 1 102 ? -7.359 1.252 11.867 1 96.88 102 ALA B N 1
ATOM 2681 C CA . ALA B 1 102 ? -7.004 2.668 11.805 1 96.88 102 ALA B CA 1
ATOM 2682 C C . ALA B 1 102 ? -8.203 3.514 11.383 1 96.88 102 ALA B C 1
ATOM 2684 O O . ALA B 1 102 ? -8.469 4.562 11.977 1 96.88 102 ALA B O 1
ATOM 2685 N N . LEU B 1 103 ? -8.883 3.049 10.367 1 95.25 103 LEU B N 1
ATOM 2686 C CA . LEU B 1 103 ? -10.047 3.762 9.867 1 95.25 103 LEU B CA 1
ATOM 2687 C C . LEU B 1 103 ? -11.133 3.857 10.938 1 95.25 103 LEU B C 1
ATOM 2689 O O . LEU B 1 103 ? -11.836 4.863 11.031 1 95.25 103 LEU B O 1
ATOM 2693 N N . GLU B 1 104 ? -11.234 2.863 11.727 1 95.94 104 GLU B N 1
ATOM 2694 C CA . GLU B 1 104 ? -12.25 2.807 12.773 1 95.94 104 GLU B CA 1
ATOM 2695 C C . GLU B 1 104 ? -11.969 3.836 13.867 1 95.94 104 GLU B C 1
ATOM 2697 O O . GLU B 1 104 ? -12.898 4.414 14.43 1 95.94 104 GLU B O 1
ATOM 2702 N N . ILE B 1 105 ? -10.773 4.043 14.156 1 97.31 105 ILE B N 1
ATOM 2703 C CA . ILE B 1 105 ? -10.484 4.879 15.32 1 97.31 105 ILE B CA 1
ATOM 2704 C C . ILE B 1 105 ? -10.289 6.324 14.875 1 97.31 105 ILE B C 1
ATOM 2706 O O . ILE B 1 105 ? -10.32 7.242 15.703 1 97.31 105 ILE B O 1
ATOM 2710 N N . LEU B 1 106 ? -10.047 6.562 13.617 1 97.62 106 LEU B N 1
ATOM 2711 C CA . LEU B 1 106 ? -9.945 7.93 13.117 1 97.62 106 LEU B CA 1
ATOM 2712 C C . LEU B 1 106 ? -11.273 8.664 13.25 1 97.62 106 LEU B C 1
ATOM 2714 O O . LEU B 1 106 ? -12.336 8.078 13.016 1 97.62 106 LEU B O 1
ATOM 2718 N N . PRO B 1 107 ? -11.219 9.969 13.633 1 97.38 107 PRO B N 1
ATOM 2719 C CA . PRO B 1 107 ? -12.461 10.742 13.656 1 97.38 107 PRO B CA 1
ATOM 2720 C C . PRO B 1 107 ? -13.07 10.938 12.273 1 97.38 107 PRO B C 1
ATOM 2722 O O . PRO B 1 107 ? -12.336 10.992 11.273 1 97.38 107 PRO B O 1
ATOM 2725 N N . ASP B 1 108 ? -14.398 11 12.195 1 94.69 108 ASP B N 1
ATOM 2726 C CA . ASP B 1 108 ? -15.07 11.336 10.945 1 94.69 108 ASP B CA 1
ATOM 2727 C C . ASP B 1 108 ? -14.797 12.781 10.547 1 94.69 108 ASP B C 1
ATOM 2729 O O . ASP B 1 108 ? -14.828 13.68 11.398 1 94.69 108 ASP B O 1
ATOM 2733 N N . ALA B 1 109 ? -14.461 12.961 9.359 1 95.44 109 ALA B N 1
ATOM 2734 C CA . ALA B 1 109 ? -14.227 14.297 8.812 1 95.44 109 ALA B CA 1
ATOM 2735 C C . ALA B 1 109 ? -14.617 14.367 7.34 1 95.44 109 ALA B C 1
ATOM 2737 O O . ALA B 1 109 ? -14.891 13.344 6.715 1 95.44 109 ALA B O 1
ATOM 2738 N N . ASP B 1 110 ? -14.719 15.594 6.836 1 93.56 110 ASP B N 1
ATOM 2739 C CA . ASP B 1 110 ? -15.07 15.789 5.434 1 93.56 110 ASP B CA 1
ATOM 2740 C C . ASP B 1 110 ? -13.898 15.414 4.52 1 93.56 110 ASP B C 1
ATOM 2742 O O . ASP B 1 110 ? -14.102 14.852 3.439 1 93.56 110 ASP B O 1
ATOM 2746 N N . LEU B 1 111 ? -12.719 15.742 4.977 1 94.69 111 LEU B N 1
ATOM 2747 C CA . LEU B 1 111 ? -11.516 15.438 4.199 1 94.69 111 LEU B CA 1
ATOM 2748 C C . LEU B 1 111 ? -10.422 14.867 5.094 1 94.69 111 LEU B C 1
ATOM 2750 O O . LEU B 1 111 ? -10.344 15.203 6.277 1 94.69 111 LEU B O 1
ATOM 2754 N N . TYR B 1 112 ? -9.641 14.062 4.547 1 96.31 112 TYR B N 1
ATOM 2755 C CA . TYR B 1 112 ? -8.445 13.508 5.168 1 96.31 112 TYR B CA 1
ATOM 2756 C C . TYR B 1 112 ? -7.195 13.883 4.379 1 96.31 112 TYR B C 1
ATOM 2758 O O . TYR B 1 112 ? -7.25 14.023 3.154 1 96.31 112 TYR B O 1
ATOM 2766 N N . VAL B 1 113 ? -6.113 14.055 5.141 1 96.06 113 VAL B N 1
ATOM 2767 C CA . VAL B 1 113 ? -4.895 14.43 4.434 1 96.06 113 VAL B CA 1
ATOM 2768 C C . VAL B 1 113 ? -3.686 13.789 5.105 1 96.06 113 VAL B C 1
ATOM 2770 O O . VAL B 1 113 ? -3.641 13.664 6.332 1 96.06 113 VAL B O 1
ATOM 2773 N N . ALA B 1 114 ? -2.762 13.289 4.332 1 96.12 114 ALA B N 1
ATOM 2774 C CA . ALA B 1 114 ? -1.466 12.797 4.789 1 96.12 114 ALA B CA 1
ATOM 2775 C C . ALA B 1 114 ? -0.325 13.445 4.008 1 96.12 114 ALA B C 1
ATOM 2777 O O . ALA B 1 114 ? -0.533 13.961 2.908 1 96.12 114 ALA B O 1
ATOM 2778 N N . GLU B 1 115 ? 0.837 13.414 4.605 1 93.38 115 GLU B N 1
ATOM 2779 C CA . GLU B 1 115 ? 2.008 13.914 3.891 1 93.38 115 GLU B CA 1
ATOM 2780 C C . GLU B 1 115 ? 2.553 12.867 2.92 1 93.38 115 GLU B C 1
ATOM 2782 O O . GLU B 1 115 ? 2.6 11.68 3.242 1 93.38 115 GLU B O 1
ATOM 2787 N N . GLN B 1 116 ? 2.836 13.328 1.8 1 87.56 116 GLN B N 1
ATOM 2788 C CA . GLN B 1 116 ? 3.555 12.484 0.854 1 87.56 116 GLN B CA 1
ATOM 2789 C C . GLN B 1 116 ? 5.035 12.398 1.21 1 87.56 116 GLN B C 1
ATOM 2791 O O . GLN B 1 116 ? 5.777 13.367 1.05 1 87.56 116 GLN B O 1
ATOM 2796 N N . LYS B 1 117 ? 5.34 11.188 1.692 1 73.38 117 LYS B N 1
ATOM 2797 C CA . LYS B 1 117 ? 6.719 11.023 2.148 1 73.38 117 LYS B CA 1
ATOM 2798 C C . LYS B 1 117 ? 7.621 10.555 1.013 1 73.38 117 LYS B C 1
ATOM 2800 O O . LYS B 1 117 ? 7.211 9.75 0.178 1 73.38 117 LYS B O 1
ATOM 2805 N N . VAL B 1 118 ? 8.727 11.258 0.89 1 66.69 118 VAL B N 1
ATOM 2806 C CA . VAL B 1 118 ? 9.75 10.734 -0.004 1 66.69 118 VAL B CA 1
ATOM 2807 C C . VAL B 1 118 ? 10.617 9.719 0.741 1 66.69 118 VAL B C 1
ATOM 2809 O O . VAL B 1 118 ? 11.32 10.07 1.693 1 66.69 118 VAL B O 1
ATOM 2812 N N . SER B 1 119 ? 10.258 8.523 0.618 1 67.69 119 SER B N 1
ATOM 2813 C CA . SER B 1 119 ? 10.992 7.531 1.395 1 67.69 119 SER B CA 1
ATOM 2814 C C . SER B 1 119 ? 12.414 7.363 0.871 1 67.69 119 SER B C 1
ATOM 2816 O O . SER B 1 119 ? 12.617 7.113 -0.319 1 67.69 119 SER B O 1
ATOM 2818 N N . ARG B 1 120 ? 13.422 7.715 1.612 1 74 120 ARG B N 1
ATOM 2819 C CA . ARG B 1 120 ? 14.828 7.418 1.365 1 74 120 ARG B CA 1
ATOM 2820 C C . ARG B 1 120 ? 15.445 6.688 2.551 1 74 120 ARG B C 1
ATOM 2822 O O . ARG B 1 120 ? 16.125 7.301 3.381 1 74 120 ARG B O 1
ATOM 2829 N N . PRO B 1 121 ? 15.164 5.418 2.455 1 76.19 121 PRO B N 1
ATOM 2830 C CA . PRO B 1 121 ? 15.75 4.734 3.611 1 76.19 121 PRO B CA 1
ATOM 2831 C C . PRO B 1 121 ? 17.281 4.797 3.627 1 76.19 121 PRO B C 1
ATOM 2833 O O . PRO B 1 121 ? 17.906 4.715 2.574 1 76.19 121 PRO B O 1
ATOM 2836 N N . LYS B 1 122 ? 17.797 5.027 4.719 1 78 122 LYS B N 1
ATOM 2837 C CA . LYS B 1 122 ? 19.25 5.086 4.887 1 78 122 LYS B CA 1
ATOM 2838 C C . LYS B 1 122 ? 19.844 3.684 4.957 1 78 122 LYS B C 1
ATOM 2840 O O . LYS B 1 122 ? 21 3.471 4.551 1 78 122 LYS B O 1
ATOM 2845 N N . HIS B 1 123 ? 18.984 2.73 5.473 1 86.5 123 HIS B N 1
ATOM 2846 C CA . HIS B 1 123 ? 19.453 1.363 5.656 1 86.5 123 HIS B CA 1
ATOM 2847 C C . HIS B 1 123 ? 18.422 0.353 5.148 1 86.5 123 HIS B C 1
ATOM 2849 O O . HIS B 1 123 ? 17.219 0.589 5.234 1 86.5 123 HIS B O 1
ATOM 2855 N N . LEU B 1 124 ? 18.938 -0.786 4.711 1 87.12 124 LEU B N 1
ATOM 2856 C CA . LEU B 1 124 ? 18.094 -1.843 4.16 1 87.12 124 LEU B CA 1
ATOM 2857 C C . LEU B 1 124 ? 17.234 -2.475 5.25 1 87.12 124 LEU B C 1
ATOM 2859 O O . LEU B 1 124 ? 16.141 -2.971 4.973 1 87.12 124 LEU B O 1
ATOM 2863 N N . SER B 1 125 ? 17.641 -2.432 6.461 1 86.81 125 SER B N 1
ATOM 2864 C CA . SER B 1 125 ? 16.922 -3.051 7.57 1 86.81 125 SER B CA 1
ATOM 2865 C C . SER B 1 125 ? 15.586 -2.359 7.82 1 86.81 125 SER B C 1
ATOM 2867 O O . SER B 1 125 ? 14.703 -2.918 8.477 1 86.81 125 SER B O 1
ATOM 2869 N N . HIS B 1 126 ? 15.359 -1.16 7.23 1 87.44 126 HIS B N 1
ATOM 2870 C CA . HIS B 1 126 ? 14.141 -0.385 7.441 1 87.44 126 HIS B CA 1
ATOM 2871 C C . HIS B 1 126 ? 13.109 -0.672 6.355 1 87.44 126 HIS B C 1
ATOM 2873 O O . HIS B 1 126 ? 11.945 -0.292 6.484 1 87.44 126 HIS B O 1
ATOM 2879 N N . VAL B 1 127 ? 13.562 -1.37 5.414 1 88.06 127 VAL B N 1
ATOM 2880 C CA . VAL B 1 127 ? 12.758 -1.499 4.207 1 88.06 127 VAL B CA 1
ATOM 2881 C C . VAL B 1 127 ? 11.5 -2.312 4.508 1 88.06 127 VAL B C 1
ATOM 2883 O O . VAL B 1 127 ? 10.398 -1.919 4.129 1 88.06 127 VAL B O 1
ATOM 2886 N N . PRO B 1 128 ? 11.586 -3.404 5.262 1 88 128 PRO B N 1
ATOM 2887 C CA . PRO B 1 128 ? 10.367 -4.16 5.555 1 88 128 PRO B CA 1
ATOM 2888 C C . PRO B 1 128 ? 9.312 -3.328 6.281 1 88 128 PRO B C 1
ATOM 2890 O O . PRO B 1 128 ? 8.125 -3.406 5.961 1 88 128 PRO B O 1
ATOM 2893 N N . LEU B 1 129 ? 9.719 -2.568 7.156 1 89.69 129 LEU B N 1
ATOM 2894 C CA . LEU B 1 129 ? 8.789 -1.725 7.906 1 89.69 129 LEU B CA 1
ATOM 2895 C C . LEU B 1 129 ? 8.164 -0.669 7 1 89.69 129 LEU B C 1
ATOM 2897 O O . LEU B 1 129 ? 6.973 -0.373 7.117 1 89.69 129 LEU B O 1
ATOM 2901 N N . LEU B 1 130 ? 8.977 -0.15 6.113 1 90.94 130 LEU B N 1
ATOM 2902 C CA . LEU B 1 130 ? 8.5 0.861 5.176 1 90.94 130 LEU B CA 1
ATOM 2903 C C . LEU B 1 130 ? 7.453 0.28 4.234 1 90.94 130 LEU B C 1
ATOM 2905 O O . LEU B 1 130 ? 6.488 0.96 3.879 1 90.94 130 LEU B O 1
ATOM 2909 N N . LEU B 1 131 ? 7.637 -0.912 3.922 1 91.5 131 LEU B N 1
ATOM 2910 C CA . LEU B 1 131 ? 6.699 -1.581 3.027 1 91.5 131 LEU B CA 1
ATOM 2911 C C . LEU B 1 131 ? 5.355 -1.801 3.715 1 91.5 131 LEU B C 1
ATOM 2913 O O . LEU B 1 131 ? 4.301 -1.596 3.107 1 91.5 131 LEU B O 1
ATOM 2917 N N . ILE B 1 132 ? 5.414 -2.193 4.93 1 93.19 132 ILE B N 1
ATOM 2918 C CA . ILE B 1 132 ? 4.191 -2.381 5.707 1 93.19 132 ILE B CA 1
ATOM 2919 C C . ILE B 1 132 ? 3.463 -1.047 5.852 1 93.19 132 ILE B C 1
ATOM 2921 O O . ILE B 1 132 ? 2.252 -0.968 5.633 1 93.19 132 ILE B O 1
ATOM 2925 N N . GLN B 1 133 ? 4.184 -0.082 6.156 1 93.62 133 GLN B N 1
ATOM 2926 C CA . GLN B 1 133 ? 3.613 1.248 6.336 1 93.62 133 GLN B CA 1
ATOM 2927 C C . GLN B 1 133 ? 2.953 1.74 5.051 1 93.62 133 GLN B C 1
ATOM 2929 O O . GLN B 1 133 ? 1.833 2.254 5.078 1 93.62 133 GLN B O 1
ATOM 2934 N N . ALA B 1 134 ? 3.693 1.604 3.977 1 92.75 134 ALA B N 1
ATOM 2935 C CA . ALA B 1 134 ? 3.168 2.018 2.678 1 92.75 134 ALA B CA 1
ATOM 2936 C C . ALA B 1 134 ? 1.892 1.257 2.336 1 92.75 134 ALA B C 1
ATOM 2938 O O . ALA B 1 134 ? 0.957 1.825 1.766 1 92.75 134 ALA B O 1
ATOM 2939 N N . SER B 1 135 ? 1.853 -0.003 2.66 1 94.69 135 SER B N 1
ATOM 2940 C CA . SER B 1 135 ? 0.68 -0.832 2.398 1 94.69 135 SER B CA 1
ATOM 2941 C C . SER B 1 135 ? -0.525 -0.351 3.199 1 94.69 135 SER B C 1
ATOM 2943 O O . SER B 1 135 ? -1.618 -0.193 2.65 1 94.69 135 SER B O 1
ATOM 2945 N N . ILE B 1 136 ? -0.324 -0.076 4.434 1 95.88 136 ILE B N 1
ATOM 2946 C CA . ILE B 1 136 ? -1.397 0.371 5.312 1 95.88 136 ILE B CA 1
ATOM 2947 C C . ILE B 1 136 ? -1.927 1.722 4.84 1 95.88 136 ILE B C 1
ATOM 2949 O O . ILE B 1 136 ? -3.141 1.919 4.734 1 95.88 136 ILE B O 1
ATOM 2953 N N . GLU B 1 137 ? -1.052 2.582 4.508 1 95.19 137 GLU B N 1
ATOM 2954 C CA . GLU B 1 137 ? -1.441 3.906 4.031 1 95.19 137 GLU B CA 1
ATOM 2955 C C . GLU B 1 137 ? -2.213 3.814 2.719 1 95.19 137 GLU B C 1
ATOM 2957 O O . GLU B 1 137 ? -3.205 4.52 2.525 1 95.19 137 GLU B O 1
ATOM 2962 N N . SER B 1 138 ? -1.732 3.004 1.849 1 95.19 138 SER B N 1
ATOM 2963 C CA . SER B 1 138 ? -2.398 2.816 0.564 1 95.19 138 SER B CA 1
ATOM 2964 C C . SER B 1 138 ? -3.801 2.25 0.745 1 95.19 138 SER B C 1
ATOM 2966 O O . SER B 1 138 ? -4.738 2.66 0.055 1 95.19 138 SER B O 1
ATOM 2968 N N . MET B 1 139 ? -3.92 1.36 1.638 1 95.12 139 MET B N 1
ATOM 2969 C CA . MET B 1 139 ? -5.227 0.77 1.906 1 95.12 139 MET B CA 1
ATOM 2970 C C . MET B 1 139 ? -6.172 1.795 2.529 1 95.12 139 MET B C 1
ATOM 2972 O O . MET B 1 139 ? -7.352 1.852 2.18 1 95.12 139 MET B O 1
ATOM 2976 N N . LEU B 1 140 ? -5.668 2.625 3.398 1 94.88 140 LEU B N 1
ATOM 2977 C CA . LEU B 1 140 ? -6.461 3.711 3.959 1 94.88 140 LEU B CA 1
ATOM 2978 C C . LEU B 1 140 ? -6.938 4.66 2.865 1 94.88 140 LEU B C 1
ATOM 2980 O O . LEU B 1 140 ? -8.102 5.062 2.848 1 94.88 140 LEU B O 1
ATOM 2984 N N . PHE B 1 141 ? -6.039 4.883 2.035 1 94.19 141 PHE B N 1
ATOM 2985 C CA . PHE B 1 141 ? -6.367 5.746 0.907 1 94.19 141 PHE B CA 1
ATOM 2986 C C . PHE B 1 141 ? -7.508 5.156 0.086 1 94.19 141 PHE B C 1
ATOM 2988 O O . PHE B 1 141 ? -8.453 5.863 -0.278 1 94.19 141 PHE B O 1
ATOM 2995 N N . CYS B 1 142 ? -7.387 3.965 -0.185 1 92.94 142 CYS B N 1
ATOM 2996 C CA . CYS B 1 142 ? -8.391 3.262 -0.972 1 92.94 142 CYS B CA 1
ATOM 2997 C C . CYS B 1 142 ? -9.742 3.258 -0.259 1 92.94 142 CYS B C 1
ATOM 2999 O O . CYS B 1 142 ? -10.773 3.559 -0.866 1 92.94 142 CYS B O 1
ATOM 3001 N N . MET B 1 143 ? -9.766 3.031 0.974 1 92.06 143 MET B N 1
ATOM 3002 C CA . MET B 1 143 ? -10.992 2.91 1.756 1 92.06 143 MET B CA 1
ATOM 3003 C C . MET B 1 143 ? -11.688 4.262 1.896 1 92.06 143 MET B C 1
ATOM 3005 O O . MET B 1 143 ? -12.914 4.336 1.895 1 92.06 143 MET B O 1
ATOM 3009 N N . LEU B 1 144 ? -10.922 5.258 1.977 1 91.69 144 LEU B N 1
ATOM 3010 C CA . LEU B 1 144 ? -11.461 6.598 2.197 1 91.69 144 LEU B CA 1
ATOM 3011 C C . LEU B 1 144 ? -11.906 7.227 0.882 1 91.69 144 LEU B C 1
ATOM 3013 O O . LEU B 1 144 ? -12.727 8.148 0.877 1 91.69 144 LEU B O 1
ATOM 3017 N N . ASN B 1 145 ? -11.367 6.738 -0.249 1 87.75 145 ASN B N 1
ATOM 3018 C CA . ASN B 1 145 ? -11.703 7.324 -1.542 1 87.75 145 ASN B CA 1
ATOM 3019 C C . ASN B 1 145 ? -12.742 6.484 -2.281 1 87.75 145 ASN B C 1
ATOM 3021 O O . ASN B 1 145 ? -13.227 6.883 -3.344 1 87.75 145 ASN B O 1
ATOM 3025 N N . ARG B 1 146 ? -12.977 5.258 -2.002 1 71.81 146 ARG B N 1
ATOM 3026 C CA . ARG B 1 146 ? -13.914 4.367 -2.682 1 71.81 146 ARG B CA 1
ATOM 3027 C C . ARG B 1 146 ? -15.305 4.988 -2.756 1 71.81 146 ARG B C 1
ATOM 3029 O O . ARG B 1 146 ? -16.031 4.77 -3.725 1 71.81 146 ARG B O 1
ATOM 3036 N N . GLU B 1 147 ? -15.539 5.656 -1.704 1 60.69 147 GLU B N 1
ATOM 3037 C CA . GLU B 1 147 ? -16.891 6.191 -1.763 1 60.69 147 GLU B CA 1
ATOM 3038 C C . GLU B 1 147 ? -16.969 7.398 -2.695 1 60.69 147 GLU B C 1
ATOM 3040 O O . GLU B 1 147 ? -15.945 7.957 -3.084 1 60.69 147 GLU B O 1
ATOM 3045 N N . GLN B 1 148 ? -18.078 7.957 -3.439 1 58.62 148 GLN B N 1
ATOM 3046 C CA . GLN B 1 148 ? -18.453 8.906 -4.48 1 58.62 148 GLN B CA 1
ATOM 3047 C C . GLN B 1 148 ? -17.312 9.883 -4.766 1 58.62 148 GLN B C 1
ATOM 3049 O O . GLN B 1 148 ? -16.922 10.07 -5.918 1 58.62 148 GLN B O 1
ATOM 3054 N N . GLU B 1 149 ? -16.812 10.781 -3.869 1 63.41 149 GLU B N 1
ATOM 3055 C CA . GLU B 1 149 ? -15.852 11.859 -4.066 1 63.41 149 GLU B CA 1
ATOM 3056 C C . GLU B 1 149 ? -14.594 11.648 -3.229 1 63.41 149 GLU B C 1
ATOM 3058 O O . GLU B 1 149 ? -14.648 11.047 -2.154 1 63.41 149 GLU B O 1
ATOM 3063 N N . PRO B 1 150 ? -13.383 11.906 -3.828 1 72.06 150 PRO B N 1
ATOM 3064 C CA . PRO B 1 150 ? -12.141 11.766 -3.059 1 72.06 150 PRO B CA 1
ATOM 3065 C C . PRO B 1 150 ? -12.195 12.484 -1.715 1 72.06 150 PRO B C 1
ATOM 3067 O O . PRO B 1 150 ? -12.555 13.664 -1.66 1 72.06 150 PRO B O 1
ATOM 3070 N N . ASN B 1 151 ? -11.945 11.758 -0.75 1 87.81 151 ASN B N 1
ATOM 3071 C CA . ASN B 1 151 ? -11.969 12.367 0.573 1 87.81 151 ASN B CA 1
ATOM 3072 C C . ASN B 1 151 ? -10.609 12.266 1.258 1 87.81 151 ASN B C 1
ATOM 3074 O O . ASN B 1 151 ? -10.422 12.797 2.355 1 87.81 151 ASN B O 1
ATOM 3078 N N . PHE B 1 152 ? -9.68 11.656 0.617 1 93.06 152 PHE B N 1
ATOM 3079 C CA . PHE B 1 152 ? -8.336 11.508 1.173 1 93.06 152 PHE B CA 1
ATOM 3080 C C . PHE B 1 152 ? -7.293 12.094 0.228 1 93.06 152 PHE B C 1
ATOM 3082 O O . PHE B 1 152 ? -7.207 11.688 -0.935 1 93.06 152 PHE B O 1
ATOM 3089 N N . TYR B 1 153 ? -6.52 13.023 0.759 1 92.69 153 TYR B N 1
ATOM 3090 C CA . TYR B 1 153 ? -5.551 13.773 -0.031 1 92.69 153 TYR B CA 1
ATOM 3091 C C . TYR B 1 153 ? -4.141 13.586 0.52 1 92.69 153 TYR B C 1
ATOM 3093 O O . TYR B 1 153 ? -3.965 13.141 1.654 1 92.69 153 TYR B O 1
ATOM 3101 N N . SER B 1 154 ? -3.227 13.828 -0.335 1 92.25 154 SER B N 1
ATOM 3102 C CA . SER B 1 154 ? -1.833 13.883 0.098 1 92.25 154 SER B CA 1
ATOM 3103 C C . SER B 1 154 ? -1.206 15.234 -0.236 1 92.25 154 SER B C 1
ATOM 3105 O O . SER B 1 154 ? -1.552 15.852 -1.244 1 92.25 154 SER B O 1
ATOM 3107 N N . MET B 1 155 ? -0.359 15.703 0.621 1 92.31 155 MET B N 1
ATOM 3108 C CA . MET B 1 155 ? 0.375 16.953 0.422 1 92.31 155 MET B CA 1
ATOM 3109 C C . MET B 1 155 ? 1.88 16.703 0.479 1 92.31 155 MET B C 1
ATOM 3111 O O . MET B 1 155 ? 2.359 15.938 1.314 1 92.31 155 MET B O 1
ATOM 3115 N N . LYS B 1 156 ? 2.611 17.344 -0.373 1 87.62 156 LYS B N 1
ATOM 3116 C CA . LYS B 1 156 ? 4.066 17.203 -0.372 1 87.62 156 LYS B CA 1
ATOM 3117 C C . LYS B 1 156 ? 4.664 17.703 0.942 1 87.62 156 LYS B C 1
ATOM 3119 O O . LYS B 1 156 ? 4.289 18.766 1.445 1 87.62 156 LYS B O 1
ATOM 3124 N N . ASP B 1 157 ? 5.629 16.906 1.407 1 87.56 157 ASP B N 1
ATOM 3125 C CA . ASP B 1 157 ? 6.227 17.234 2.699 1 87.56 157 ASP B CA 1
ATOM 3126 C C . ASP B 1 157 ? 6.984 18.562 2.635 1 87.56 157 ASP B C 1
ATOM 3128 O O . ASP B 1 157 ? 6.941 19.359 3.58 1 87.56 157 ASP B O 1
ATOM 3132 N N . MET B 1 158 ? 7.621 18.797 1.467 1 85 158 MET B N 1
ATOM 3133 C CA . MET B 1 158 ? 8.398 20.016 1.297 1 85 158 MET B CA 1
ATOM 3134 C C . MET B 1 158 ? 7.5 21.25 1.37 1 85 158 MET B C 1
ATOM 3136 O O . MET B 1 158 ? 7.922 22.297 1.848 1 85 158 MET B O 1
ATOM 3140 N N . THR B 1 159 ? 6.34 21.094 0.953 1 86.94 159 THR B N 1
ATOM 3141 C CA . THR B 1 159 ? 5.383 22.203 0.991 1 86.94 159 THR B CA 1
ATOM 3142 C C . THR B 1 159 ? 5.051 22.578 2.432 1 86.94 159 THR B C 1
ATOM 3144 O O . THR B 1 159 ? 5.027 23.766 2.775 1 86.94 159 THR B O 1
ATOM 3147 N N . VAL B 1 160 ? 4.805 21.641 3.287 1 90.75 160 VAL B N 1
ATOM 3148 C CA . VAL B 1 160 ? 4.492 21.891 4.691 1 90.75 160 VAL B CA 1
ATOM 3149 C C . VAL B 1 160 ? 5.688 22.547 5.379 1 90.75 160 VAL B C 1
ATOM 3151 O O . VAL B 1 160 ? 5.535 23.531 6.098 1 90.75 160 VAL B O 1
ATOM 3154 N N . ALA B 1 161 ? 6.848 22 5.09 1 90.38 161 ALA B N 1
ATOM 3155 C CA . ALA B 1 161 ? 8.062 22.531 5.684 1 90.38 161 ALA B CA 1
ATOM 3156 C C . ALA B 1 161 ? 8.281 23.984 5.273 1 90.38 161 ALA B C 1
ATOM 3158 O O . ALA B 1 161 ? 8.641 24.828 6.102 1 90.38 161 ALA B O 1
ATOM 3159 N N . SER B 1 162 ? 8.078 24.234 4.047 1 87.5 162 SER B N 1
ATOM 3160 C CA . SER B 1 162 ? 8.289 25.578 3.51 1 87.5 162 SER B CA 1
ATOM 3161 C C . SER B 1 162 ? 7.305 26.578 4.105 1 87.5 162 SER B C 1
ATOM 3163 O O . SER B 1 162 ? 7.672 27.703 4.426 1 87.5 162 SER B O 1
ATOM 3165 N N . LEU B 1 163 ? 6.082 26.172 4.25 1 87.5 163 LEU B N 1
ATOM 3166 C CA . LEU B 1 163 ? 5.027 27.031 4.77 1 87.5 163 LEU B CA 1
ATOM 3167 C C . LEU B 1 163 ? 5.355 27.5 6.184 1 87.5 163 LEU B C 1
ATOM 3169 O O . LEU B 1 163 ? 5.004 28.625 6.57 1 87.5 163 LEU B O 1
ATOM 3173 N N . PHE B 1 164 ? 6.062 26.734 6.918 1 92.25 164 PHE B N 1
ATOM 3174 C CA . PHE B 1 164 ? 6.34 27.062 8.312 1 92.25 164 PHE B CA 1
ATOM 3175 C C . PHE B 1 164 ? 7.82 27.344 8.516 1 92.25 164 PHE B C 1
ATOM 3177 O O . PHE B 1 164 ? 8.312 27.344 9.648 1 92.25 164 PHE B O 1
ATOM 3184 N N . ASN B 1 165 ? 8.539 27.516 7.379 1 88.81 165 ASN B N 1
ATOM 3185 C CA . ASN B 1 165 ? 9.961 27.859 7.391 1 88.81 165 ASN B CA 1
ATOM 3186 C C . ASN B 1 165 ? 10.773 26.812 8.164 1 88.81 165 ASN B C 1
ATOM 3188 O O . ASN B 1 165 ? 11.602 27.172 9.008 1 88.81 165 ASN B O 1
ATOM 3192 N N . LEU B 1 166 ? 10.469 25.594 7.867 1 92.75 166 LEU B N 1
ATOM 3193 C CA . LEU B 1 166 ? 11.156 24.484 8.547 1 92.75 166 LEU B CA 1
ATOM 3194 C C . LEU B 1 166 ? 12.117 23.781 7.602 1 92.75 166 LEU B C 1
ATOM 3196 O O . LEU B 1 166 ? 12.758 22.797 7.984 1 92.75 166 LEU B O 1
ATOM 3200 N N . GLN B 1 167 ? 12.18 24.203 6.457 1 89.44 167 GLN B N 1
ATOM 3201 C CA . GLN B 1 167 ? 13.078 23.578 5.484 1 89.44 167 GLN B CA 1
ATOM 3202 C C . GLN B 1 167 ? 14.531 23.969 5.754 1 89.44 167 GLN B C 1
ATOM 3204 O O . GLN B 1 167 ? 14.867 25.156 5.797 1 89.44 167 GLN B O 1
ATOM 3209 N N . VAL B 1 168 ? 15.453 23 5.922 1 89.44 168 VAL B N 1
ATOM 3210 C CA . VAL B 1 168 ? 16.891 23.172 6.066 1 89.44 168 VAL B CA 1
ATOM 3211 C C . VAL B 1 168 ? 17.625 22.312 5.047 1 89.44 168 VAL B C 1
ATOM 3213 O O . VAL B 1 168 ? 17.828 21.109 5.281 1 89.44 168 VAL B O 1
ATOM 3216 N N . GLY B 1 169 ? 18.016 22.938 3.936 1 82.75 169 GLY B N 1
ATOM 3217 C CA . GLY B 1 169 ? 18.531 22.125 2.854 1 82.75 169 GLY B CA 1
ATOM 3218 C C . GLY B 1 169 ? 17.516 21.125 2.324 1 82.75 169 GLY B C 1
ATOM 3219 O O . GLY B 1 169 ? 16.422 21.5 1.924 1 82.75 169 GLY B O 1
ATOM 3220 N N . ASN B 1 170 ? 17.891 19.781 2.469 1 78.25 170 ASN B N 1
ATOM 3221 C CA . ASN B 1 170 ? 17.016 18.734 1.977 1 78.25 170 ASN B CA 1
ATOM 3222 C C . ASN B 1 170 ? 16.297 18.016 3.119 1 78.25 170 ASN B C 1
ATOM 3224 O O . ASN B 1 170 ? 15.68 16.969 2.916 1 78.25 170 ASN B O 1
ATOM 3228 N N . GLU B 1 171 ? 16.406 18.734 4.273 1 85.12 171 GLU B N 1
ATOM 3229 C CA . GLU B 1 171 ? 15.789 18.125 5.445 1 85.12 171 GLU B CA 1
ATOM 3230 C C . GLU B 1 171 ? 14.789 19.062 6.098 1 85.12 171 GLU B C 1
ATOM 3232 O O . GLU B 1 171 ? 14.75 20.266 5.773 1 85.12 171 GLU B O 1
ATOM 3237 N N . ARG B 1 172 ? 13.977 18.5 6.918 1 89.19 172 ARG B N 1
ATOM 3238 C CA . ARG B 1 172 ? 12.984 19.266 7.66 1 89.19 172 ARG B CA 1
ATOM 3239 C C . ARG B 1 172 ? 13.367 19.375 9.133 1 89.19 172 ARG B C 1
ATOM 3241 O O . ARG B 1 172 ? 13.641 18.375 9.789 1 89.19 172 ARG B O 1
ATOM 3248 N N . ALA B 1 173 ? 13.438 20.609 9.562 1 92.81 173 ALA B N 1
ATOM 3249 C CA . ALA B 1 173 ? 13.672 20.844 10.984 1 92.81 173 ALA B CA 1
ATOM 3250 C C . ALA B 1 173 ? 12.43 20.547 11.805 1 92.81 173 ALA B C 1
ATOM 3252 O O . ALA B 1 173 ? 11.32 20.484 11.266 1 92.81 173 ALA B O 1
ATOM 3253 N N . SER B 1 174 ? 12.617 20.312 13.094 1 94.75 174 SER B N 1
ATOM 3254 C CA . SER B 1 174 ? 11.5 20.078 14.008 1 94.75 174 SER B CA 1
ATOM 3255 C C . SER B 1 174 ? 10.555 21.281 14.031 1 94.75 174 SER B C 1
ATOM 3257 O O . SER B 1 174 ? 10.992 22.422 14 1 94.75 174 SER B O 1
ATOM 3259 N N . GLY B 1 175 ? 9.258 21.031 14.094 1 95.19 175 GLY B N 1
ATOM 3260 C CA . GLY B 1 175 ? 8.258 22.078 14.125 1 95.19 175 GLY B CA 1
ATOM 3261 C C . GLY B 1 175 ? 7.758 22.375 15.531 1 95.19 175 GLY B C 1
ATOM 3262 O O . GLY B 1 175 ? 6.785 23.109 15.703 1 95.19 175 GLY B O 1
ATOM 3263 N N . GLN B 1 176 ? 8.375 21.812 16.531 1 96.19 176 GLN B N 1
ATOM 3264 C CA . GLN B 1 176 ? 7.879 21.938 17.891 1 96.19 176 GLN B CA 1
ATOM 3265 C C . GLN B 1 176 ? 7.867 23.391 18.344 1 96.19 176 GLN B C 1
ATOM 3267 O O . GLN B 1 176 ? 6.938 23.828 19.016 1 96.19 176 GLN B O 1
ATOM 3272 N N . HIS B 1 177 ? 8.867 24.156 17.906 1 94.44 177 HIS B N 1
ATOM 3273 C CA . HIS B 1 177 ? 8.898 25.562 18.297 1 94.44 177 HIS B CA 1
ATOM 3274 C C . HIS B 1 177 ? 7.777 26.344 17.609 1 94.44 177 HIS B C 1
ATOM 3276 O O . HIS B 1 177 ? 7.195 27.266 18.203 1 94.44 177 HIS B O 1
ATOM 3282 N N . VAL B 1 178 ? 7.484 25.969 16.375 1 94.69 178 VAL B N 1
ATOM 3283 C CA . VAL B 1 178 ? 6.406 26.609 15.625 1 94.69 178 VAL B CA 1
ATOM 3284 C C . VAL B 1 178 ? 5.066 26.312 16.297 1 94.69 178 VAL B C 1
ATOM 3286 O O . VAL B 1 178 ? 4.246 27.219 16.484 1 94.69 178 VAL B O 1
ATOM 3289 N N . VAL B 1 179 ? 4.828 25.047 16.719 1 96.31 179 VAL B N 1
ATOM 3290 C CA . VAL B 1 179 ? 3.578 24.641 17.344 1 96.31 179 VAL B CA 1
ATOM 3291 C C . VAL B 1 179 ? 3.424 25.344 18.688 1 96.31 179 VAL B C 1
ATOM 3293 O O . VAL B 1 179 ? 2.324 25.766 19.062 1 96.31 179 VAL B O 1
ATOM 3296 N N . GLU B 1 180 ? 4.523 25.5 19.406 1 94.44 180 GLU B N 1
ATOM 3297 C CA . GLU B 1 180 ? 4.469 26.234 20.656 1 94.44 180 GLU B CA 1
ATOM 3298 C C . GLU B 1 180 ? 4.012 27.688 20.438 1 94.44 180 GLU B C 1
ATOM 3300 O O . GLU B 1 180 ? 3.244 28.219 21.25 1 94.44 180 GLU B O 1
ATOM 3305 N N . LYS B 1 181 ? 4.461 28.25 19.406 1 93.12 181 LYS B N 1
ATOM 3306 C CA . LYS B 1 181 ? 4.047 29.609 19.078 1 93.12 181 LYS B CA 1
ATOM 3307 C C . LYS B 1 181 ? 2.566 29.656 18.703 1 93.12 181 LYS B C 1
ATOM 3309 O O . LYS B 1 181 ? 1.858 30.594 19.062 1 93.12 181 LYS B O 1
ATOM 3314 N N . ILE B 1 182 ? 2.145 28.641 18.016 1 91.75 182 ILE B N 1
ATOM 3315 C CA . ILE B 1 182 ? 0.746 28.547 17.625 1 91.75 182 ILE B CA 1
ATOM 3316 C C . ILE B 1 182 ? -0.136 28.391 18.859 1 91.75 182 ILE B C 1
ATOM 3318 O O . 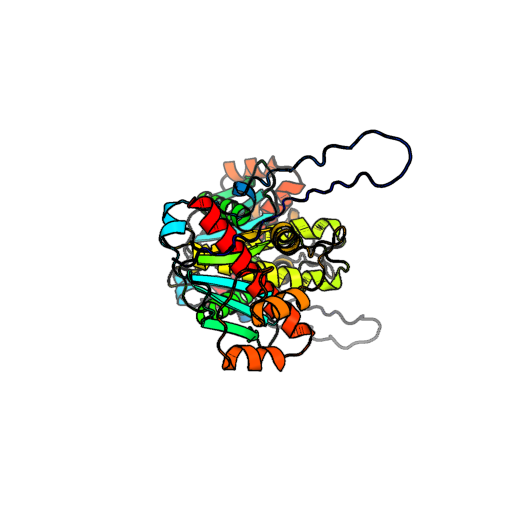ILE B 1 182 ? -1.159 29.078 18.984 1 91.75 182 ILE B O 1
ATOM 3322 N N . LEU B 1 183 ? 0.288 27.562 19.781 1 92.75 183 LEU B N 1
ATOM 3323 C CA . LEU B 1 183 ? -0.479 27.312 21 1 92.75 183 LEU B CA 1
ATOM 3324 C C . LEU B 1 183 ? -0.547 28.562 21.859 1 92.75 183 LEU B C 1
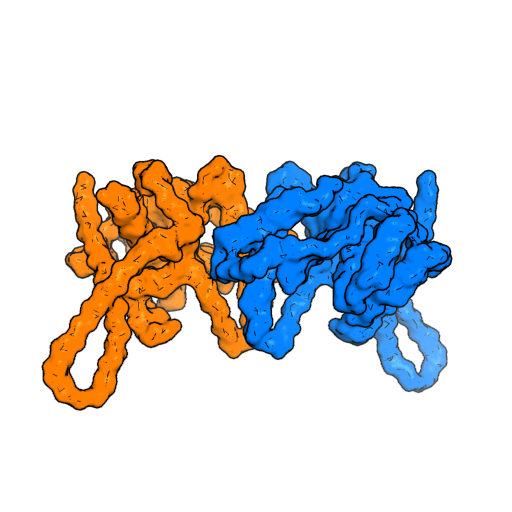ATOM 3326 O O . LEU B 1 183 ? -1.507 28.75 22.609 1 92.75 183 LEU B O 1
ATOM 3330 N N . LYS B 1 184 ? 0.402 29.406 21.688 1 90.56 184 LYS B N 1
ATOM 3331 C CA . LYS B 1 184 ? 0.451 30.656 22.453 1 90.56 184 LYS B CA 1
ATOM 3332 C C . LYS B 1 184 ? -0.222 31.797 21.688 1 90.56 184 LYS B C 1
ATOM 3334 O O . LYS B 1 184 ? -0.141 32.938 22.094 1 90.56 184 LYS B O 1
ATOM 3339 N N . ASN B 1 185 ? -0.803 31.484 20.578 1 86.69 185 ASN B N 1
ATOM 3340 C CA . ASN B 1 185 ? -1.519 32.438 19.734 1 86.69 185 ASN B CA 1
ATOM 3341 C C . ASN B 1 185 ? -0.602 33.562 19.281 1 86.69 185 ASN B C 1
ATOM 3343 O O . ASN B 1 185 ? -0.954 34.75 19.375 1 86.69 185 ASN B O 1
ATOM 3347 N N . SER B 1 186 ? 0.5 33.125 18.828 1 83.94 186 SER B N 1
ATOM 3348 C CA . SER B 1 186 ? 1.43 34.094 18.266 1 83.94 186 SER B CA 1
ATOM 3349 C C . SER B 1 186 ? 0.876 34.688 16.984 1 83.94 186 SER B C 1
ATOM 3351 O O . SER B 1 186 ? 0.245 34 16.188 1 83.94 186 SER B O 1
ATOM 3353 N N . SER B 1 187 ? 1.216 35.906 16.656 1 79.31 187 SER B N 1
ATOM 3354 C CA . SER B 1 187 ? 0.708 36.625 15.5 1 79.31 187 SER B CA 1
ATOM 3355 C C . SER B 1 187 ? 1.369 36.156 14.211 1 79.31 187 SER B C 1
ATOM 3357 O O . SER B 1 187 ? 0.873 36.438 13.117 1 79.31 187 SER B O 1
ATOM 3359 N N . ASP B 1 188 ? 2.439 35.438 14.328 1 79.38 188 ASP B N 1
ATOM 3360 C CA . ASP B 1 188 ? 3.195 34.969 13.164 1 79.38 188 ASP B CA 1
ATOM 3361 C C . ASP B 1 188 ? 2.465 33.844 12.453 1 79.38 188 ASP B C 1
ATOM 3363 O O . ASP B 1 188 ? 2.764 33.531 11.297 1 79.38 188 ASP B O 1
ATOM 3367 N N . TYR B 1 189 ? 1.55 33.25 13.195 1 81.44 189 TYR B N 1
ATOM 3368 C CA . TYR B 1 189 ? 0.88 32.062 12.672 1 81.44 189 TYR B CA 1
ATOM 3369 C C . TYR B 1 189 ? -0.629 32.156 12.859 1 81.44 189 TYR B C 1
ATOM 3371 O O . TYR B 1 189 ? -1.111 32.969 13.664 1 81.44 189 TYR B O 1
ATOM 3379 N N . PRO B 1 190 ? -1.254 31.328 12.055 1 80.62 190 PRO B N 1
ATOM 3380 C CA . PRO B 1 190 ? -2.703 31.312 12.266 1 80.62 190 PRO B CA 1
ATOM 3381 C C . PRO B 1 190 ? -3.088 30.859 13.672 1 80.62 190 PRO B C 1
ATOM 3383 O O . PRO B 1 190 ? -2.434 29.984 14.25 1 80.62 190 PRO B O 1
ATOM 3386 N N . THR B 1 191 ? -4.113 31.516 14.102 1 84.62 191 THR B N 1
ATOM 3387 C CA . THR B 1 191 ? -4.609 31.156 15.422 1 84.62 191 THR B CA 1
ATOM 3388 C C . THR B 1 191 ? -5.359 29.828 15.375 1 84.62 191 THR B C 1
ATOM 3390 O O . THR B 1 191 ? -6.246 29.641 14.539 1 84.62 191 THR B O 1
ATOM 3393 N N . VAL B 1 192 ? -4.891 28.891 16.156 1 92.44 192 VAL B N 1
ATOM 3394 C CA . VAL B 1 192 ? -5.582 27.609 16.312 1 92.44 192 VAL B CA 1
ATOM 3395 C C . VAL B 1 192 ? -6.125 27.5 17.734 1 92.44 192 VAL B C 1
ATOM 3397 O O . VAL B 1 192 ? -5.402 27.734 18.703 1 92.44 192 VAL B O 1
ATOM 3400 N N . CYS B 1 193 ? -7.457 27.281 17.828 1 94.38 193 CYS B N 1
ATOM 3401 C CA . CYS B 1 193 ? -8.078 27.094 19.141 1 94.38 193 CYS B CA 1
ATOM 3402 C C . CYS B 1 193 ? -7.879 25.672 19.641 1 94.38 193 CYS B C 1
ATOM 3404 O O . CYS B 1 193 ? -8.469 24.734 19.094 1 94.38 193 CYS B O 1
ATOM 3406 N N . VAL B 1 194 ? -7.113 25.516 20.719 1 95.25 194 VAL B N 1
ATOM 3407 C CA . VAL B 1 194 ? -6.82 24.219 21.312 1 95.25 194 VAL B CA 1
ATOM 3408 C C . VAL B 1 194 ? -7.273 24.188 22.766 1 95.25 194 VAL B C 1
ATOM 3410 O O . VAL B 1 194 ? -6.848 25.031 23.578 1 95.25 194 VAL B O 1
ATOM 3413 N N . ALA B 1 195 ? -8.148 23.25 23.016 1 94.75 195 ALA B N 1
ATOM 3414 C CA . ALA B 1 195 ? -8.633 23.109 24.391 1 94.75 195 ALA B CA 1
ATOM 3415 C C . ALA B 1 195 ? -7.477 22.891 25.359 1 94.75 195 ALA B C 1
ATOM 3417 O O . ALA B 1 195 ? -6.465 22.281 25 1 94.75 195 ALA B O 1
ATOM 3418 N N . ASP B 1 196 ? -7.684 23.312 26.594 1 94.88 196 ASP B N 1
ATOM 3419 C CA . ASP B 1 196 ? -6.66 23.172 27.625 1 94.88 196 ASP B CA 1
ATOM 3420 C C . ASP B 1 196 ? -6.297 21.719 27.844 1 94.88 196 ASP B C 1
ATOM 3422 O O . ASP B 1 196 ? -5.125 21.375 28.031 1 94.88 196 ASP B O 1
ATOM 3426 N N . THR B 1 197 ? -7.246 20.906 27.812 1 95.81 197 THR B N 1
ATOM 3427 C CA . THR B 1 197 ? -7.023 19.484 28.047 1 95.81 197 THR B CA 1
ATOM 3428 C C . THR B 1 197 ? -6.109 18.891 26.984 1 95.81 197 THR B C 1
ATOM 3430 O O . THR B 1 197 ? -5.219 18.094 27.297 1 95.81 197 THR B O 1
ATOM 3433 N N . LEU B 1 198 ? -6.316 19.297 25.734 1 96.94 198 LEU B N 1
ATOM 3434 C CA . LEU B 1 198 ? -5.488 18.812 24.625 1 96.94 198 LEU B CA 1
ATOM 3435 C C . LEU B 1 198 ? -4.062 19.344 24.75 1 96.94 198 LEU B C 1
ATOM 3437 O O . LEU B 1 198 ? -3.102 18.625 24.484 1 96.94 198 LEU B O 1
ATOM 3441 N N . GLN B 1 199 ? -3.949 20.609 25.125 1 96.25 199 GLN B N 1
ATOM 3442 C CA . GLN B 1 199 ? -2.631 21.203 25.297 1 96.25 199 GLN B CA 1
ATOM 3443 C C . GLN B 1 199 ? -1.854 20.5 26.406 1 96.25 199 GLN B C 1
ATOM 3445 O O . GLN B 1 199 ? -0.661 20.219 26.266 1 96.25 199 GLN B O 1
ATOM 3450 N N . GLU B 1 200 ? -2.545 20.219 27.453 1 95.88 200 GLU B N 1
ATOM 3451 C CA . GLU B 1 200 ? -1.912 19.531 28.578 1 95.88 200 GLU B CA 1
ATOM 3452 C C . GLU B 1 200 ? -1.423 18.141 28.188 1 95.88 200 GLU B C 1
ATOM 3454 O O . GLU B 1 200 ? -0.316 17.75 28.547 1 95.88 200 GLU B O 1
ATOM 3459 N N . THR B 1 201 ? -2.223 17.469 27.5 1 96.25 201 THR B N 1
ATOM 3460 C CA . THR B 1 201 ? -1.854 16.141 27.031 1 96.25 201 THR B CA 1
ATOM 3461 C C . THR B 1 201 ? -0.618 16.203 26.141 1 96.25 201 THR B C 1
ATOM 3463 O O . THR B 1 201 ? 0.31 15.406 26.297 1 96.25 201 THR B O 1
ATOM 3466 N N . TYR B 1 202 ? -0.61 17.109 25.266 1 97.12 202 TYR B N 1
ATOM 3467 C CA . TYR B 1 202 ? 0.526 17.297 24.375 1 97.12 202 TYR B CA 1
ATOM 3468 C C . TYR B 1 202 ? 1.794 17.609 25.172 1 97.12 202 TYR B C 1
ATOM 3470 O O . TYR B 1 202 ? 2.852 17.031 24.906 1 97.12 202 TYR B O 1
ATOM 3478 N N . ARG B 1 203 ? 1.667 18.469 26.109 1 95.06 203 ARG B N 1
ATOM 3479 C CA . ARG B 1 203 ? 2.832 18.906 26.859 1 95.06 203 ARG B CA 1
ATOM 3480 C C . ARG B 1 203 ? 3.412 17.781 27.688 1 95.06 203 ARG B C 1
ATOM 3482 O O . ARG B 1 203 ? 4.605 17.766 28 1 95.06 203 ARG B O 1
ATOM 3489 N N . LYS B 1 204 ? 2.621 16.797 27.953 1 96.44 204 LYS B N 1
ATOM 3490 C CA . LYS B 1 204 ? 3.059 15.664 28.766 1 96.44 204 LYS B CA 1
ATOM 3491 C C . LYS B 1 204 ? 3.709 14.586 27.906 1 96.44 204 LYS B C 1
ATOM 3493 O O . LYS B 1 204 ? 4.344 13.664 28.422 1 96.44 204 LYS B O 1
ATOM 3498 N N . GLU B 1 205 ? 3.611 14.703 26.625 1 96.62 205 GLU B N 1
ATOM 3499 C CA . GLU B 1 205 ? 4.148 13.703 25.719 1 96.62 205 GLU B CA 1
ATOM 3500 C C . GLU B 1 205 ? 5.672 13.789 25.641 1 96.62 205 GLU B C 1
ATOM 3502 O O . GLU B 1 205 ? 6.254 14.828 25.938 1 96.62 205 GLU B O 1
ATOM 3507 N N . SER B 1 206 ? 6.297 12.703 25.25 1 96.62 206 SER B N 1
ATOM 3508 C CA . SER B 1 206 ? 7.734 12.688 25 1 96.62 206 SER B CA 1
ATOM 3509 C C . SER B 1 206 ? 8.094 13.555 23.797 1 96.62 206 SER B C 1
ATOM 3511 O O . SER B 1 206 ? 7.238 13.867 22.969 1 96.62 206 SER B O 1
ATOM 3513 N N . ARG B 1 207 ? 9.359 13.875 23.688 1 95.25 207 ARG B N 1
ATOM 3514 C CA . ARG B 1 207 ? 9.844 14.688 22.578 1 95.25 207 ARG B CA 1
ATOM 3515 C C . ARG B 1 207 ? 9.539 14.023 21.234 1 95.25 207 ARG B C 1
ATOM 3517 O O . ARG B 1 207 ? 9.148 14.695 20.281 1 95.25 207 ARG B O 1
ATOM 3524 N N . VAL B 1 208 ? 9.703 12.766 21.203 1 95.62 208 VAL B N 1
ATOM 3525 C CA . VAL B 1 208 ? 9.477 12 19.984 1 95.62 208 VAL B CA 1
ATOM 3526 C C . VAL B 1 208 ? 7.996 12.055 19.609 1 95.62 208 VAL B C 1
ATOM 3528 O O . VAL B 1 208 ? 7.648 12.344 18.469 1 95.62 208 VAL B O 1
ATOM 3531 N N . ASN B 1 209 ? 7.16 11.844 20.562 1 96.75 209 ASN B N 1
ATOM 3532 C CA . ASN B 1 209 ? 5.723 11.875 20.297 1 96.75 209 ASN B CA 1
ATOM 3533 C C . ASN B 1 209 ? 5.254 13.273 19.906 1 96.75 209 ASN B C 1
ATOM 3535 O O . ASN B 1 209 ? 4.398 13.422 19.031 1 96.75 209 ASN B O 1
ATOM 3539 N N . LYS B 1 210 ? 5.844 14.219 20.516 1 97.5 210 LYS B N 1
ATOM 3540 C CA . LYS B 1 210 ? 5.508 15.609 20.203 1 97.5 210 LYS B CA 1
ATOM 3541 C C . LYS B 1 210 ? 5.801 15.922 18.734 1 97.5 210 LYS B C 1
ATOM 3543 O O . LYS B 1 210 ? 5.051 16.656 18.094 1 97.5 210 LYS B O 1
ATOM 3548 N N . GLU B 1 211 ? 6.844 15.344 18.25 1 97.25 211 GLU B N 1
ATOM 3549 C CA . GLU B 1 211 ? 7.215 15.586 16.859 1 97.25 211 GLU B CA 1
ATOM 3550 C C . GLU B 1 211 ? 6.113 15.125 15.914 1 97.25 211 GLU B C 1
ATOM 3552 O O . GLU B 1 211 ? 5.75 15.852 14.984 1 97.25 211 GLU B O 1
ATOM 3557 N N . TYR B 1 212 ? 5.605 14 16.172 1 97.5 212 TYR B N 1
ATOM 3558 C CA . TYR B 1 212 ? 4.551 13.461 15.32 1 97.5 212 TYR B CA 1
ATOM 3559 C C . TYR B 1 212 ? 3.262 14.258 15.469 1 97.5 212 TYR B C 1
ATOM 3561 O O . TYR B 1 212 ? 2.582 14.539 14.484 1 97.5 212 TYR B O 1
ATOM 3569 N N . MET B 1 213 ? 2.988 14.609 16.688 1 98.19 213 MET B N 1
ATOM 3570 C CA . MET B 1 213 ? 1.787 15.398 16.938 1 98.19 213 MET B CA 1
ATOM 3571 C C . MET B 1 213 ? 1.891 16.766 16.281 1 98.19 213 MET B C 1
ATOM 3573 O O . MET B 1 213 ? 0.938 17.234 15.656 1 98.19 213 MET B O 1
ATOM 3577 N N . CYS B 1 214 ? 3.039 17.344 16.359 1 97.75 214 CYS B N 1
ATOM 3578 C CA . CYS B 1 214 ? 3.27 18.641 15.734 1 97.75 214 CYS B CA 1
ATOM 3579 C C . CYS B 1 214 ? 3.111 18.562 14.219 1 97.75 214 CYS B C 1
ATOM 3581 O O . CYS B 1 214 ? 2.479 19.422 13.609 1 97.75 214 CYS B O 1
ATOM 3583 N N . ASN B 1 215 ? 3.629 17.531 13.688 1 96.69 215 ASN B N 1
ATOM 3584 C CA . ASN B 1 215 ? 3.609 17.375 12.242 1 96.69 215 ASN B CA 1
ATOM 3585 C C . ASN B 1 215 ? 2.182 17.297 11.703 1 96.69 215 ASN B C 1
ATOM 3587 O O . ASN B 1 215 ? 1.865 17.906 10.688 1 96.69 215 ASN B O 1
ATOM 3591 N N . VAL B 1 216 ? 1.321 16.594 12.352 1 98.19 216 VAL B N 1
ATOM 3592 C CA . VAL B 1 216 ? -0.039 16.453 11.844 1 98.19 216 VAL B CA 1
ATOM 3593 C C . VAL B 1 216 ? -0.807 17.766 12.055 1 98.19 216 VAL B C 1
ATOM 3595 O O . VAL B 1 216 ? -1.669 18.125 11.25 1 98.19 216 VAL B O 1
ATOM 3598 N N . LEU B 1 217 ? -0.523 18.469 13.133 1 98.06 217 LEU B N 1
ATOM 3599 C CA . LEU B 1 217 ? -1.176 19.766 13.328 1 98.06 217 LEU B CA 1
ATOM 3600 C C . LEU B 1 217 ? -0.757 20.75 12.242 1 98.06 217 LEU B C 1
ATOM 3602 O O . LEU B 1 217 ? -1.605 21.406 11.641 1 98.06 217 LEU B O 1
ATOM 3606 N N . LEU B 1 218 ? 0.542 20.797 11.961 1 96.81 218 LEU B N 1
ATOM 3607 C CA . LEU B 1 218 ? 1.04 21.703 10.922 1 96.81 218 LEU B CA 1
ATOM 3608 C C . LEU B 1 218 ? 0.481 21.312 9.555 1 96.81 218 LEU B C 1
ATOM 3610 O O . LEU B 1 218 ? 0.148 22.172 8.75 1 96.81 218 LEU B O 1
ATOM 3614 N N . LEU B 1 219 ? 0.385 20.047 9.344 1 97 219 LEU B N 1
ATOM 3615 C CA . LEU B 1 219 ? -0.202 19.547 8.102 1 97 219 LEU B CA 1
ATOM 3616 C C . LEU B 1 219 ? -1.652 20 7.969 1 97 219 LEU B C 1
ATOM 3618 O O . LEU B 1 219 ? -2.084 20.406 6.887 1 97 219 LEU B O 1
ATOM 3622 N N . SER B 1 220 ? -2.422 19.938 9.047 1 97 220 SER B N 1
ATOM 3623 C CA . SER B 1 220 ? -3.816 20.359 9.016 1 97 220 SER B CA 1
ATOM 3624 C C . SER B 1 220 ? -3.932 21.844 8.68 1 97 220 SER B C 1
ATOM 3626 O O . SER B 1 220 ? -4.766 22.25 7.867 1 97 220 SER B O 1
ATOM 3628 N N . VAL B 1 221 ? -3.105 22.625 9.281 1 94.56 221 VAL B N 1
ATOM 3629 C CA . VAL B 1 221 ? -3.127 24.062 9.055 1 94.56 221 VAL B CA 1
ATOM 3630 C C . VAL B 1 221 ? -2.721 24.375 7.617 1 94.56 221 VAL B C 1
ATOM 3632 O O . VAL B 1 221 ? -3.363 25.172 6.945 1 94.56 221 VAL B O 1
ATOM 3635 N N . ALA B 1 222 ? -1.683 23.734 7.152 1 93.44 222 ALA B N 1
ATOM 3636 C CA . ALA B 1 222 ? -1.221 23.922 5.781 1 93.44 222 ALA B CA 1
ATOM 3637 C C . ALA B 1 222 ? -2.305 23.531 4.777 1 93.44 222 ALA B C 1
ATOM 3639 O O . ALA B 1 222 ? -2.51 24.234 3.779 1 93.44 222 ALA B O 1
ATOM 3640 N N . PHE B 1 223 ? -2.926 22.469 5.039 1 94.38 223 PHE B N 1
ATOM 3641 C CA . PHE B 1 223 ? -3.959 21.984 4.133 1 94.38 223 PHE B CA 1
ATOM 3642 C C . PHE B 1 223 ? -5.129 22.969 4.07 1 94.38 223 PHE B C 1
ATOM 3644 O O . PHE B 1 223 ? -5.656 23.234 2.994 1 94.38 223 PHE B O 1
ATOM 3651 N N . TYR B 1 224 ? -5.547 23.453 5.188 1 91.25 224 TYR B N 1
ATOM 3652 C CA . TYR B 1 224 ? -6.613 24.453 5.184 1 91.25 224 TYR B CA 1
ATOM 3653 C C . TYR B 1 224 ? -6.172 25.719 4.453 1 91.25 224 TYR B C 1
ATOM 3655 O O . TYR B 1 224 ? -6.984 26.375 3.801 1 91.25 224 TYR B O 1
ATOM 3663 N N . ASP B 1 225 ? -4.934 26.078 4.617 1 87.06 225 ASP B N 1
ATOM 3664 C CA . ASP B 1 225 ? -4.414 27.219 3.854 1 87.06 225 ASP B CA 1
ATOM 3665 C C . ASP B 1 225 ? -4.598 27 2.354 1 87.06 225 ASP B C 1
ATOM 3667 O O . ASP B 1 225 ? -4.953 27.922 1.624 1 87.06 225 ASP B O 1
ATOM 3671 N N . CYS B 1 226 ? -4.352 25.828 1.94 1 85.31 226 CYS B N 1
ATOM 3672 C CA . CYS B 1 226 ? -4.539 25.469 0.539 1 85.31 226 CYS B CA 1
ATOM 3673 C C . CYS B 1 226 ? -6.016 25.516 0.158 1 85.31 226 CYS B C 1
ATOM 3675 O O . CYS B 1 226 ? -6.371 26.031 -0.904 1 85.31 226 CYS B O 1
ATOM 3677 N N . ILE B 1 227 ? -6.82 25.016 0.962 1 82.12 227 ILE B N 1
ATOM 3678 C CA . ILE B 1 227 ? -8.258 24.984 0.733 1 82.12 227 ILE B CA 1
ATOM 3679 C C . ILE B 1 227 ? -8.781 26.406 0.579 1 82.12 227 ILE B C 1
ATOM 3681 O O . ILE B 1 227 ? -9.562 26.703 -0.333 1 82.12 227 ILE B O 1
ATOM 3685 N N . PHE B 1 228 ? -8.32 27.266 1.422 1 78.31 228 PHE B N 1
ATOM 3686 C CA . PHE B 1 228 ? -8.805 28.641 1.408 1 78.31 228 PHE B CA 1
ATOM 3687 C C . PHE B 1 228 ? -8.266 29.391 0.195 1 78.31 228 PHE B C 1
ATOM 3689 O O . PHE B 1 228 ? -8.938 30.281 -0.342 1 78.31 228 PHE B O 1
ATOM 3696 N N . SER B 1 229 ? -7.062 28.984 -0.225 1 74.94 229 SER B N 1
ATOM 3697 C CA . SER B 1 229 ? -6.477 29.609 -1.404 1 74.94 229 SER B CA 1
ATOM 3698 C C . SER B 1 229 ? -7.234 29.219 -2.67 1 74.94 229 SER B C 1
ATOM 3700 O O . SER B 1 229 ? -7.34 30.016 -3.605 1 74.94 229 SER B O 1
ATOM 3702 N N . VAL B 1 230 ? -7.664 28.062 -2.648 1 69.44 230 VAL B N 1
ATOM 3703 C CA . VAL B 1 230 ? -8.43 27.594 -3.799 1 69.44 230 VAL B CA 1
ATOM 3704 C C . VAL B 1 230 ? -9.805 28.25 -3.807 1 69.44 230 VAL B C 1
ATOM 3706 O O . VAL B 1 230 ? -10.352 28.547 -4.871 1 69.44 230 VAL B O 1
ATOM 3709 N N . ASN B 1 231 ? -10.344 28.516 -2.738 1 64.75 231 ASN B N 1
ATOM 3710 C CA . ASN B 1 231 ? -11.664 29.125 -2.619 1 64.75 231 ASN B CA 1
ATOM 3711 C C . ASN B 1 231 ? -11.609 30.641 -2.826 1 64.75 231 ASN B C 1
ATOM 3713 O O . ASN B 1 231 ? -12.641 31.281 -3.027 1 64.75 231 ASN B O 1
ATOM 3717 N N . SER B 1 232 ? -10.438 31.219 -2.887 1 64.88 232 SER B N 1
ATOM 3718 C CA . SER B 1 232 ? -10.328 32.656 -3.119 1 64.88 232 SER B CA 1
ATOM 3719 C C . SER B 1 232 ? -10.109 32.969 -4.598 1 64.88 232 SER B C 1
ATOM 3721 O O . SER B 1 232 ? -10.656 33.938 -5.121 1 64.88 232 SER B O 1
#

Organism: Limulus polyphemus (NCBI:txid6850)

Solvent-accessible surface area (backbone atoms only — not comparable to full-atom values): 26316 Å² total; per-residue (Å²): 130,84,73,65,58,67,62,65,62,62,50,68,52,68,79,66,70,86,71,75,86,88,87,74,81,74,79,73,61,65,51,76,72,63,66,70,73,42,34,38,60,68,83,49,59,70,53,45,73,64,43,55,27,34,29,14,39,45,80,52,85,60,29,36,28,36,20,31,35,32,73,84,30,40,47,78,45,77,50,75,43,73,63,56,93,63,84,64,61,87,43,67,57,45,32,48,53,40,25,52,50,51,58,65,72,48,77,90,54,59,30,32,34,32,66,40,67,82,80,71,75,89,51,75,86,50,46,62,60,50,42,50,46,42,22,24,52,28,30,41,45,44,67,48,32,69,53,99,57,79,25,48,33,32,30,43,47,67,57,50,26,45,55,69,70,24,58,52,90,96,40,71,51,81,52,57,68,60,47,52,38,25,73,67,55,34,85,84,40,46,66,50,49,66,50,66,69,59,52,52,54,52,69,70,44,52,74,71,54,38,50,54,53,36,49,20,45,50,44,41,53,48,51,50,52,51,37,52,57,66,68,102,128,81,74,65,57,67,61,65,62,60,49,66,51,67,78,65,83,68,78,90,87,85,86,76,82,74,78,76,60,67,50,75,72,63,67,70,74,43,35,38,57,70,84,49,62,70,55,46,73,65,41,56,28,32,28,13,40,45,81,53,85,58,29,36,27,36,20,31,35,32,73,84,30,40,49,77,46,77,50,75,44,73,64,54,92,63,83,65,60,87,42,67,56,45,32,49,52,40,26,53,50,50,59,66,71,48,78,90,53,58,31,33,35,32,67,40,67,81,81,72,75,91,50,74,87,50,46,62,60,51,43,48,46,41,23,23,52,29,29,42,44,45,66,48,33,69,50,100,58,79,24,49,34,31,30,43,48,66,57,49,25,44,54,68,71,24,57,52,90,97,42,71,52,83,49,58,68,59,48,53,38,24,73,65,55,33,88,88,41,45,67,50,48,65,49,68,68,59,51,51,53,52,71,70,44,52,74,70,55,38,50,53,52,35,49,20,44,51,45,40,54,48,49,50,52,50,38,53,59,67,69,102

Foldseek 3Di:
DPPFPQLPLQLQPCPVDDPDDDDDPPPRPSPPPPLQPFKPPGDDLVLLVPFQKEKEWDDDPQWIWIWIAGLVQETDDTDIDGLDPDDDDLDLVSLLSSLVSVVVVGDDGQAYEYEDDDDDDPDPVCVSVVSSSVSSVVNNQCVQQVPPHRRYMYGYPVSLQSSQVQDDPPDGHFCLVVVVCQCVVHPSGGHHHYDPVNVVVLVPDDPVVVRNSRSNSSVRRSVSSSSVVNND/DPPQPQLPLQLQPCPPPDDDDDDDPPPRPSPPPPLQVFKPPGDDLVLLVVFQKEKEWDDDPQWIWIWIAGLVQETDDTDIDGLDPDDFDLDLVSLLSSLVSVVVVDDDGQAYEYEDDDDDDPDPVCVSVVSSSVSSVVSNQCVQDVPPHRRYMYGYPVSLQSSQVQDDPPDGHQCLVVVVCQCVVHPSGGNHHDDPVNVVVLVPDDPVVVRNSRSNSSVRRSVSSSSVVNND